Protein AF-A0A6A3AQ13-F1 (afdb_monomer)

Organism: Hibiscus syriacus (NCBI:txid106335)

Mean predicted aligned error: 16.21 Å

Structure (mmCIF, N/CA/C/O backbone):
data_AF-A0A6A3AQ13-F1
#
_entry.id   AF-A0A6A3AQ13-F1
#
loop_
_atom_site.group_PDB
_atom_site.id
_atom_site.type_symbol
_atom_site.label_atom_id
_atom_site.label_alt_id
_atom_site.label_comp_id
_atom_site.label_asym_id
_atom_site.label_entity_id
_atom_site.label_seq_id
_atom_site.pdbx_PDB_ins_code
_atom_site.Cartn_x
_atom_site.Cartn_y
_atom_site.Cartn_z
_atom_site.occupancy
_atom_site.B_iso_or_equiv
_atom_site.auth_seq_id
_atom_site.auth_comp_id
_atom_site.auth_asym_id
_atom_site.auth_atom_id
_atom_site.pdbx_PDB_model_num
ATOM 1 N N . MET A 1 1 ? -5.406 12.145 -62.026 1.00 30.00 1 MET A N 1
ATOM 2 C CA . MET A 1 1 ? -6.575 12.533 -62.836 1.00 30.00 1 MET A CA 1
ATOM 3 C C . MET A 1 1 ? -7.802 12.054 -62.086 1.00 30.00 1 MET A C 1
ATOM 5 O O . MET A 1 1 ? -7.863 10.865 -61.823 1.00 30.00 1 MET A O 1
ATOM 9 N N . ASP A 1 2 ? -8.764 12.836 -61.625 1.00 27.08 2 ASP A N 1
ATOM 10 C CA . ASP A 1 2 ? -8.988 14.277 -61.457 1.00 27.08 2 ASP A CA 1
ATOM 11 C C . ASP A 1 2 ? -10.105 14.348 -60.394 1.00 27.08 2 ASP A C 1
ATOM 13 O O . ASP A 1 2 ? -11.018 13.529 -60.409 1.00 27.08 2 ASP A O 1
ATOM 17 N N . ARG A 1 3 ? -9.916 15.057 -59.275 1.00 26.17 3 ARG A N 1
ATOM 18 C CA . ARG A 1 3 ? -10.436 16.413 -59.005 1.00 26.17 3 ARG A CA 1
ATOM 19 C C . ARG A 1 3 ? -11.901 16.629 -59.402 1.00 26.17 3 ARG A C 1
ATOM 21 O O . ARG A 1 3 ? -12.192 16.648 -60.589 1.00 26.17 3 ARG A O 1
ATOM 28 N N . HIS A 1 4 ? -12.737 16.937 -58.404 1.00 27.98 4 HIS A N 1
ATOM 29 C CA . HIS A 1 4 ? -13.562 18.159 -58.249 1.00 27.98 4 HIS A CA 1
ATOM 30 C C . HIS A 1 4 ? -14.214 18.103 -56.840 1.00 27.98 4 HIS A C 1
ATOM 32 O O . HIS A 1 4 ? -14.845 17.109 -56.506 1.00 27.98 4 HIS A O 1
ATOM 38 N N . SER A 1 5 ? -13.780 18.944 -55.883 1.00 28.17 5 SER A N 1
ATOM 39 C CA . SER A 1 5 ? -14.451 20.182 -55.400 1.00 28.17 5 SER A CA 1
ATOM 40 C C . SER A 1 5 ? -15.834 19.921 -54.778 1.00 28.17 5 SER A C 1
ATOM 42 O O . SER A 1 5 ? -16.703 19.409 -55.462 1.00 28.17 5 SER A O 1
ATOM 44 N N . GLY A 1 6 ? -16.168 20.257 -53.534 1.00 23.73 6 GLY A N 1
ATOM 45 C CA . GLY A 1 6 ? -15.599 21.186 -52.565 1.00 23.73 6 GLY A CA 1
ATOM 46 C C . GLY A 1 6 ? -16.767 21.964 -51.957 1.00 23.73 6 GLY A C 1
ATOM 47 O O . GLY A 1 6 ? -17.449 22.647 -52.701 1.00 23.73 6 GLY A O 1
ATOM 48 N N . THR A 1 7 ? -16.984 21.870 -50.645 1.00 25.34 7 THR A N 1
ATOM 49 C CA . THR A 1 7 ? -17.754 22.840 -49.842 1.00 25.34 7 THR A CA 1
ATOM 50 C C . THR A 1 7 ? -17.432 22.587 -48.376 1.00 25.34 7 THR A C 1
ATOM 52 O O . THR A 1 7 ? -17.738 21.521 -47.846 1.00 25.34 7 THR A O 1
ATOM 55 N N . GLY A 1 8 ? -16.774 23.558 -47.746 1.00 25.56 8 GLY A N 1
ATOM 56 C CA . GLY A 1 8 ? -16.626 23.613 -46.301 1.00 25.56 8 GLY A CA 1
ATOM 57 C C . GLY A 1 8 ? -17.918 24.101 -45.659 1.00 25.56 8 GLY A C 1
ATOM 58 O O . GLY A 1 8 ? -18.573 24.997 -46.188 1.00 25.56 8 GLY A O 1
ATOM 59 N N . VAL A 1 9 ? -18.246 23.529 -44.507 1.00 26.31 9 VAL A N 1
ATOM 60 C CA . VAL A 1 9 ? -19.170 24.119 -43.544 1.00 26.31 9 VAL A CA 1
ATOM 61 C C . VAL A 1 9 ? -18.558 23.881 -42.171 1.00 26.31 9 VAL A C 1
ATOM 63 O O . VAL A 1 9 ? -18.347 22.745 -41.754 1.00 26.31 9 VAL A O 1
ATOM 66 N N . ALA A 1 10 ? -18.185 24.979 -41.523 1.00 27.19 10 ALA A N 1
ATOM 67 C CA . ALA A 1 10 ? -17.832 25.011 -40.119 1.00 27.19 10 ALA A CA 1
ATOM 68 C C . ALA A 1 10 ? -19.114 24.788 -39.311 1.00 27.19 10 ALA A C 1
ATOM 70 O O . ALA A 1 10 ? -20.027 25.611 -39.372 1.00 27.19 10 ALA A O 1
ATOM 71 N N . GLU A 1 11 ? -19.192 23.689 -38.567 1.00 25.92 11 GLU A N 1
ATOM 72 C CA . GLU A 1 11 ? -20.247 23.497 -37.576 1.00 25.92 11 GLU A CA 1
ATOM 73 C C . GLU A 1 11 ? -19.749 24.002 -36.221 1.00 25.92 11 GLU A C 1
ATOM 75 O O . GLU A 1 11 ? -19.052 23.318 -35.472 1.00 25.92 11 GLU A O 1
ATOM 80 N N . ASN A 1 12 ? -20.106 25.257 -35.939 1.00 25.62 12 ASN A N 1
ATOM 81 C CA . ASN A 1 12 ? -20.214 25.783 -34.586 1.00 25.62 12 ASN A CA 1
ATOM 82 C C . ASN A 1 12 ? -21.233 24.926 -33.825 1.00 25.62 12 ASN A C 1
ATOM 84 O O . ASN A 1 12 ? -22.429 25.019 -34.099 1.00 25.62 12 ASN A O 1
ATOM 88 N N . PHE A 1 13 ? -20.783 24.122 -32.861 1.00 25.84 13 PHE A N 1
ATOM 89 C CA . PHE A 1 13 ? -21.693 23.523 -31.889 1.00 25.84 13 PHE A CA 1
ATOM 90 C C . PHE A 1 13 ? -21.935 24.504 -30.743 1.00 25.84 13 PHE A C 1
ATOM 92 O O . PHE A 1 13 ? -21.138 24.668 -29.822 1.00 25.84 13 PHE A O 1
ATOM 99 N N . ASP A 1 14 ? -23.066 25.179 -30.901 1.00 25.22 14 ASP A N 1
ATOM 100 C CA . ASP A 1 14 ? -23.764 26.049 -29.973 1.00 25.22 14 ASP A CA 1
ATOM 101 C C . ASP A 1 14 ? -24.091 25.296 -28.670 1.00 25.22 14 ASP A C 1
ATOM 103 O O . ASP A 1 14 ? -24.806 24.290 -28.660 1.00 25.22 14 ASP A O 1
ATOM 107 N N . SER A 1 15 ? -23.548 25.761 -27.544 1.00 27.47 15 SER A N 1
ATOM 108 C CA . SER A 1 15 ? -23.833 25.240 -26.204 1.00 27.47 15 SER A CA 1
ATOM 109 C C . SER A 1 15 ? -25.149 25.821 -25.676 1.00 27.47 15 SER A C 1
ATOM 111 O O . SER A 1 15 ? -25.173 26.548 -24.681 1.00 27.47 15 SER A O 1
ATOM 113 N N . GLY A 1 16 ? -26.243 25.515 -26.372 1.00 30.62 16 GLY A N 1
ATOM 114 C CA . GLY A 1 16 ? -27.578 26.040 -26.108 1.00 30.62 16 GLY A CA 1
ATOM 115 C C . GLY A 1 16 ? -28.644 24.952 -26.113 1.00 30.62 16 GLY A C 1
ATOM 116 O O . GLY A 1 16 ? -29.544 24.995 -26.938 1.00 30.62 16 GLY A O 1
ATOM 117 N N . LEU A 1 17 ? -28.566 23.969 -25.208 1.00 29.05 17 LEU A N 1
ATOM 118 C CA . LEU A 1 17 ? -29.693 23.070 -24.916 1.00 29.05 17 LEU A CA 1
ATOM 119 C C . LEU A 1 17 ? -29.486 22.321 -23.590 1.00 29.05 17 LEU A C 1
ATOM 121 O O . LEU A 1 17 ? -28.979 21.205 -23.547 1.00 29.05 17 LEU A O 1
ATOM 125 N N . MET A 1 18 ? -29.942 22.914 -22.487 1.00 28.55 18 MET A N 1
ATOM 126 C CA . MET A 1 18 ? -30.449 22.116 -21.371 1.00 28.55 18 MET A CA 1
ATOM 127 C C . MET A 1 18 ? -31.730 22.765 -20.863 1.00 28.55 18 MET A C 1
ATOM 129 O O . MET A 1 18 ? -31.727 23.768 -20.151 1.00 28.55 18 MET A O 1
ATOM 133 N N . GLY A 1 19 ? -32.835 22.212 -21.359 1.00 26.53 19 GLY A N 1
ATOM 134 C CA . GLY A 1 19 ? -34.181 22.587 -20.991 1.00 26.53 19 GLY A CA 1
ATOM 135 C C . GLY A 1 19 ? -34.433 22.339 -19.511 1.00 26.53 19 GLY A C 1
ATOM 136 O O . GLY A 1 19 ? -34.034 21.331 -18.933 1.00 26.53 19 GLY A O 1
ATOM 137 N N . THR A 1 20 ? -35.145 23.291 -18.931 1.00 34.00 20 THR A N 1
ATOM 138 C CA . THR A 1 20 ? -35.946 23.154 -17.723 1.00 34.00 20 THR A CA 1
ATOM 139 C C . THR A 1 20 ? -36.750 21.856 -17.751 1.00 34.00 20 THR A C 1
ATOM 141 O O . THR A 1 20 ? -37.695 21.735 -18.532 1.00 34.00 20 THR A O 1
ATOM 144 N N . MET A 1 21 ? -36.422 20.915 -16.867 1.00 27.25 21 MET A N 1
ATOM 145 C CA . MET A 1 21 ? -37.370 19.903 -16.416 1.00 27.25 21 MET A CA 1
ATOM 146 C C . MET A 1 21 ? -37.396 19.862 -14.892 1.00 27.25 21 MET A C 1
ATOM 148 O O . MET A 1 21 ? -36.408 19.596 -14.211 1.00 27.25 21 MET A O 1
ATOM 152 N N . ASN A 1 22 ? -38.582 20.242 -14.434 1.00 28.97 22 ASN A N 1
ATOM 153 C CA . ASN A 1 22 ? -39.140 20.237 -13.101 1.00 28.97 22 ASN A CA 1
ATOM 154 C C . ASN A 1 22 ? -38.811 18.985 -12.288 1.00 28.97 22 ASN A C 1
ATOM 156 O O . ASN A 1 22 ? -38.701 17.879 -12.810 1.00 28.97 22 ASN A O 1
ATOM 160 N N . GLY A 1 23 ? -38.714 19.207 -10.979 1.00 31.89 23 GLY A N 1
ATOM 161 C CA . GLY A 1 23 ? -38.707 18.150 -9.991 1.00 31.89 23 GLY A CA 1
ATOM 162 C C . GLY A 1 23 ? -40.104 17.580 -9.772 1.00 31.89 23 GLY A C 1
ATOM 163 O O . GLY A 1 23 ? -41.045 18.325 -9.516 1.00 31.89 23 GLY A O 1
ATOM 164 N N . ASP A 1 24 ? -40.164 16.257 -9.779 1.00 28.19 24 ASP A N 1
ATOM 165 C CA . ASP A 1 24 ? -41.171 15.440 -9.112 1.00 28.19 24 ASP A CA 1
ATOM 166 C C . ASP A 1 24 ? -40.406 14.683 -8.005 1.00 28.19 24 ASP A C 1
ATOM 168 O O . ASP A 1 24 ? -39.267 14.266 -8.204 1.00 28.19 24 ASP A O 1
ATOM 172 N N . GLY A 1 25 ? -40.864 14.530 -6.768 1.00 26.72 25 GLY A N 1
ATOM 173 C CA . GLY A 1 25 ? -42.233 14.399 -6.299 1.00 26.72 25 GLY A CA 1
ATOM 174 C C . GLY A 1 25 ? -42.264 13.115 -5.470 1.00 26.72 25 GLY A C 1
ATOM 175 O O . GLY A 1 25 ? -42.336 12.027 -6.026 1.00 26.72 25 GLY A O 1
ATOM 176 N N . TYR A 1 26 ? -42.141 13.227 -4.143 1.00 29.31 26 TYR A N 1
ATOM 177 C CA . TYR A 1 26 ? -42.461 12.127 -3.229 1.00 29.31 26 TYR A CA 1
ATOM 178 C C . TYR A 1 26 ? -43.826 12.431 -2.628 1.00 29.31 26 TYR A C 1
ATOM 180 O O . TYR A 1 26 ? -44.006 13.433 -1.931 1.00 29.31 26 TYR A O 1
ATOM 188 N N . GLU A 1 27 ? -44.776 11.574 -2.969 1.00 28.98 27 GLU A N 1
ATOM 189 C CA . GLU A 1 27 ? -46.167 11.601 -2.556 1.00 28.98 27 GLU A CA 1
ATOM 190 C C . GLU A 1 27 ? -46.323 11.482 -1.033 1.00 28.98 27 GLU A C 1
ATOM 192 O O . GLU A 1 27 ? -45.689 10.663 -0.369 1.00 28.98 27 GLU A O 1
ATOM 197 N N . SER A 1 28 ? -47.249 12.268 -0.492 1.00 27.91 28 SER A N 1
ATOM 198 C CA . SER A 1 28 ? -48.052 11.880 0.665 1.00 27.91 28 SER A CA 1
ATOM 199 C C . SER A 1 28 ? -49.469 12.348 0.363 1.00 27.91 28 SER A C 1
ATOM 201 O O . SER A 1 28 ? -49.840 13.480 0.668 1.00 27.91 28 SER A O 1
ATOM 203 N N . SER A 1 29 ? -50.230 11.496 -0.317 1.00 29.77 29 SER A N 1
ATOM 204 C CA . SER A 1 29 ? -51.667 11.645 -0.488 1.00 29.77 29 SER A CA 1
ATOM 205 C C . SER A 1 29 ? -52.367 11.188 0.791 1.00 29.77 29 SER A C 1
ATOM 207 O O . SER A 1 29 ? -52.300 10.026 1.172 1.00 29.77 29 SER A O 1
ATOM 209 N N . ASP A 1 30 ? -53.046 12.122 1.448 1.00 29.12 30 ASP A N 1
ATOM 210 C CA . ASP A 1 30 ? -54.276 11.818 2.171 1.00 29.12 30 ASP A CA 1
ATOM 211 C C . ASP A 1 30 ? -55.293 12.882 1.751 1.00 29.12 30 ASP A C 1
ATOM 213 O O . ASP A 1 30 ? -55.088 14.089 1.916 1.00 29.12 30 ASP A O 1
ATOM 217 N N . SER A 1 31 ? -56.322 12.406 1.064 1.00 33.59 31 SER A N 1
ATOM 218 C CA . SER A 1 31 ? -57.310 13.168 0.309 1.00 33.59 31 SER A CA 1
ATOM 219 C C . SER A 1 31 ? -58.301 13.888 1.217 1.00 33.59 31 SER A C 1
ATOM 221 O O . SER A 1 31 ? -58.843 13.270 2.125 1.00 33.59 31 SER A O 1
ATOM 223 N N . PHE A 1 32 ? -58.657 15.133 0.889 1.00 31.39 32 PHE A N 1
ATOM 224 C CA . PHE A 1 32 ? -59.974 15.676 1.231 1.00 31.39 32 PHE A CA 1
ATOM 225 C C . PHE A 1 32 ? -60.510 16.540 0.085 1.00 31.39 32 PHE A C 1
ATOM 227 O O . PHE A 1 32 ? -59.921 17.555 -0.285 1.00 31.39 32 PHE A O 1
ATOM 234 N N . GLU A 1 33 ? -61.631 16.087 -0.477 1.00 30.81 33 GLU A N 1
ATOM 235 C CA . GLU A 1 33 ? -62.480 16.810 -1.424 1.00 30.81 33 GLU A CA 1
ATOM 236 C C . GLU A 1 33 ? -63.084 18.070 -0.782 1.00 30.81 33 GLU A C 1
ATOM 238 O O . GLU A 1 33 ? -63.400 18.099 0.409 1.00 30.81 33 GLU A O 1
ATOM 243 N N . VAL A 1 34 ? -63.282 19.110 -1.594 1.00 31.69 34 VAL A N 1
ATOM 244 C CA . VAL A 1 34 ? -63.962 20.357 -1.216 1.00 31.69 34 VAL A CA 1
ATOM 245 C C . VAL A 1 34 ? -65.391 20.330 -1.777 1.00 31.69 34 VAL A C 1
ATOM 247 O O . VAL A 1 34 ? -65.532 20.164 -2.990 1.00 31.69 34 VAL A O 1
ATOM 250 N N . PRO A 1 35 ? -66.452 20.534 -0.970 1.00 38.91 35 PRO A N 1
ATOM 251 C CA . PRO A 1 35 ? -67.797 20.765 -1.492 1.00 38.91 35 PRO A CA 1
ATOM 252 C C . PRO A 1 35 ? -68.032 22.262 -1.810 1.00 38.91 35 PRO A C 1
ATOM 254 O O . PRO A 1 35 ? -67.343 23.124 -1.254 1.00 38.91 35 PRO A O 1
ATOM 257 N N . PRO A 1 36 ? -68.983 22.597 -2.707 1.00 38.00 36 PRO A N 1
ATOM 258 C CA . PRO A 1 36 ? -69.192 23.958 -3.201 1.00 38.00 36 PRO A CA 1
ATOM 259 C C . PRO A 1 36 ? -70.027 24.816 -2.223 1.00 38.00 36 PRO A C 1
ATOM 261 O O . PRO A 1 36 ? -70.573 24.290 -1.251 1.00 38.00 36 PRO A O 1
ATOM 264 N N . PRO A 1 37 ? -70.092 26.145 -2.437 1.00 42.19 37 PRO A N 1
ATOM 265 C CA . PRO A 1 37 ? -70.432 27.102 -1.393 1.00 42.19 37 PRO A CA 1
ATOM 266 C C . PRO A 1 37 ? -71.942 27.331 -1.289 1.00 42.19 37 PRO A C 1
ATOM 268 O O . PRO A 1 37 ? -72.634 27.334 -2.306 1.00 42.19 37 PRO A O 1
ATOM 271 N N . ASP A 1 38 ? -72.429 27.622 -0.079 1.00 33.25 38 ASP A N 1
ATOM 272 C CA . ASP A 1 38 ? -73.757 28.207 0.105 1.00 33.25 38 ASP A CA 1
ATOM 273 C C . ASP A 1 38 ? -73.748 29.383 1.099 1.00 33.25 38 ASP A C 1
ATOM 275 O O . ASP A 1 38 ? -72.931 29.467 2.020 1.00 33.25 38 ASP A O 1
ATOM 279 N N . ASN A 1 39 ? -74.631 30.330 0.802 1.00 37.41 39 ASN A N 1
ATOM 280 C CA . ASN A 1 39 ? -74.720 31.712 1.253 1.00 37.41 39 ASN A CA 1
ATOM 281 C C . ASN A 1 39 ? -75.270 31.894 2.681 1.00 37.41 39 ASN A C 1
ATOM 283 O O . ASN A 1 39 ? -76.265 31.289 3.057 1.00 37.41 39 ASN A O 1
ATOM 287 N N . GLY A 1 40 ? -74.748 32.922 3.366 1.00 32.59 40 GLY A N 1
ATOM 288 C CA . GLY A 1 40 ? -75.557 33.865 4.156 1.00 32.59 40 GLY A CA 1
ATOM 289 C C . GLY A 1 40 ? -75.801 33.574 5.648 1.00 32.59 40 GLY A C 1
ATOM 290 O O . GLY A 1 40 ? -76.510 32.645 6.009 1.00 32.59 40 GLY A O 1
ATOM 291 N N . GLY A 1 41 ? -75.346 34.496 6.511 1.00 29.30 41 GLY A N 1
ATOM 292 C CA . GLY A 1 41 ? -75.901 34.715 7.861 1.00 29.30 41 GLY A CA 1
ATOM 293 C C . GLY A 1 41 ? -74.872 34.702 9.007 1.00 29.30 41 GLY A C 1
ATOM 294 O O . GLY A 1 41 ? -73.995 33.845 9.008 1.00 29.30 41 GLY A O 1
ATOM 295 N N . PRO A 1 42 ? -74.921 35.643 9.977 1.00 47.72 42 PRO A N 1
ATOM 296 C CA . PRO A 1 42 ? -73.764 36.003 10.791 1.00 47.72 42 PRO A CA 1
ATOM 297 C C . PRO A 1 42 ? -73.704 35.240 12.121 1.00 47.72 42 PRO A C 1
ATOM 299 O O . PRO A 1 42 ? -74.647 35.266 12.908 1.00 47.72 42 PRO A O 1
ATOM 302 N N . SER A 1 43 ? -72.547 34.661 12.444 1.00 33.16 43 SER A N 1
ATOM 303 C CA . SER A 1 43 ? -72.200 34.360 13.835 1.00 33.16 43 SER A CA 1
ATOM 304 C C . SER A 1 43 ? -70.699 34.492 14.058 1.00 33.16 43 SER A C 1
ATOM 306 O O . SER A 1 43 ? -69.890 33.798 13.444 1.00 33.16 43 SER A O 1
ATOM 308 N N . GLU A 1 44 ? -70.344 35.404 14.953 1.00 48.19 44 GLU A N 1
ATOM 309 C CA . GLU A 1 44 ? -69.019 35.581 15.527 1.00 48.19 44 GLU A CA 1
ATOM 310 C C . GLU A 1 44 ? -68.413 34.238 15.968 1.00 48.19 44 GLU A C 1
ATOM 312 O O . GLU A 1 44 ? -68.997 33.561 16.815 1.00 48.19 44 GLU A O 1
ATOM 317 N N . LYS A 1 45 ? -67.226 33.879 15.446 1.00 41.81 45 LYS A N 1
ATOM 318 C CA . LYS A 1 45 ? -66.070 33.351 16.209 1.00 41.81 45 LYS A CA 1
ATOM 319 C C . LYS A 1 45 ? -64.927 32.850 15.311 1.00 41.81 45 LYS A C 1
ATOM 321 O O . LYS A 1 45 ? -65.130 32.260 14.262 1.00 41.81 45 LYS A O 1
ATOM 326 N N . MET A 1 46 ? -63.716 33.028 15.850 1.00 34.97 46 MET A N 1
ATOM 327 C CA . MET A 1 46 ? -62.414 32.447 15.472 1.00 34.97 46 MET A CA 1
ATOM 328 C C . MET A 1 46 ? -61.590 33.130 14.375 1.00 34.97 46 MET A C 1
ATOM 330 O O . MET A 1 46 ? -61.165 32.537 13.389 1.00 34.97 46 MET A O 1
ATOM 334 N N . ASN A 1 47 ? -61.161 34.352 14.679 1.00 39.84 47 ASN A N 1
ATOM 335 C CA . ASN A 1 47 ? -59.954 34.932 14.099 1.00 39.84 47 ASN A CA 1
ATOM 336 C C . ASN A 1 47 ? -58.702 34.397 14.840 1.00 39.84 47 ASN A C 1
ATOM 338 O O . ASN A 1 47 ? -58.094 35.111 15.632 1.00 39.84 47 ASN A O 1
ATOM 342 N N . ASN A 1 48 ? -58.327 33.124 14.636 1.00 41.56 48 ASN A N 1
ATOM 343 C CA . ASN A 1 48 ? -57.066 32.560 15.158 1.00 41.56 48 ASN A CA 1
ATOM 344 C C . ASN A 1 48 ? -56.043 32.363 14.025 1.00 41.56 48 ASN A C 1
ATOM 346 O O . ASN A 1 48 ? -55.476 31.290 13.824 1.00 41.56 48 ASN A O 1
ATOM 350 N N . LYS A 1 49 ? -55.826 33.433 13.251 1.00 47.75 49 LYS A N 1
ATOM 351 C CA . LYS A 1 49 ? -54.703 33.551 12.314 1.00 47.75 49 LYS A CA 1
ATOM 352 C C . LYS A 1 49 ? -53.398 33.511 13.112 1.00 47.75 49 LYS A C 1
ATOM 354 O O . LYS A 1 49 ? -53.251 34.248 14.084 1.00 47.75 49 LYS A O 1
ATOM 359 N N . PHE A 1 50 ? -52.464 32.654 12.695 1.00 53.06 50 PHE A N 1
ATOM 360 C CA . PHE A 1 50 ? -51.103 32.502 13.223 1.00 53.06 50 PHE A CA 1
ATOM 361 C C . PHE A 1 50 ? -50.514 33.813 13.782 1.00 53.06 50 PHE A C 1
ATOM 363 O O . PHE A 1 50 ? -49.988 34.640 13.036 1.00 53.06 50 PHE A O 1
ATOM 370 N N . ARG A 1 51 ? -50.574 34.007 15.108 1.00 65.06 51 ARG A N 1
ATOM 371 C CA . ARG A 1 51 ? -49.867 35.114 15.770 1.00 65.06 51 ARG A CA 1
ATOM 372 C C . ARG A 1 51 ? -48.362 34.931 15.565 1.00 65.06 51 ARG A C 1
ATOM 374 O O . ARG A 1 51 ? -47.809 33.913 15.987 1.00 65.06 51 ARG A O 1
ATOM 381 N N . ARG A 1 52 ? -47.723 35.909 14.914 1.00 72.56 52 ARG A N 1
ATOM 382 C CA . ARG A 1 52 ? -46.260 36.001 14.792 1.00 72.56 52 ARG A CA 1
ATOM 383 C C . ARG A 1 52 ? -45.632 36.144 16.182 1.00 72.56 52 ARG A C 1
ATOM 385 O O . ARG A 1 52 ? -46.239 36.732 17.075 1.00 72.56 52 ARG A O 1
ATOM 392 N N . HIS A 1 53 ? -44.428 35.602 16.350 1.00 87.75 53 HIS A N 1
ATOM 393 C CA . HIS A 1 53 ? -43.654 35.776 17.578 1.00 87.75 53 HIS A CA 1
ATOM 394 C C . HIS A 1 53 ? -43.333 37.256 17.807 1.00 87.75 53 HIS A C 1
ATOM 396 O O . HIS A 1 53 ? -43.053 37.982 16.852 1.00 87.75 53 HIS A O 1
ATOM 402 N N . SER A 1 54 ? -43.380 37.703 19.063 1.00 87.00 54 SER A N 1
ATOM 403 C CA . SER A 1 54 ? -42.963 39.062 19.414 1.00 87.00 54 SER A CA 1
ATOM 404 C C . SER A 1 54 ? -41.442 39.226 19.253 1.00 87.00 54 SER A C 1
ATOM 406 O O . SER A 1 54 ? -40.713 38.233 19.323 1.00 87.00 54 SER A O 1
ATOM 408 N N . PRO A 1 55 ? -40.923 40.457 19.090 1.00 87.25 55 PRO A N 1
ATOM 409 C CA . PRO A 1 55 ? -39.479 40.695 19.019 1.00 87.25 55 PRO A CA 1
ATOM 410 C C . PRO A 1 55 ? -38.716 40.131 20.226 1.00 87.25 55 PRO A C 1
ATOM 412 O O . PRO A 1 55 ? -37.673 39.511 20.055 1.00 87.25 55 PRO A O 1
ATOM 415 N N . HIS A 1 56 ? -39.283 40.249 21.432 1.00 88.50 56 HIS A N 1
ATOM 416 C CA . HIS A 1 56 ? -38.711 39.660 22.646 1.00 88.50 56 HIS A CA 1
ATOM 417 C C . HIS A 1 56 ? -38.656 38.125 22.578 1.00 88.50 56 HIS A C 1
ATOM 419 O O . HIS A 1 56 ? -37.643 37.519 22.919 1.00 88.50 56 HIS A O 1
ATOM 425 N N . GLN A 1 57 ? -39.722 37.487 22.082 1.00 89.06 57 GLN A N 1
ATOM 426 C CA . GLN A 1 57 ? -39.754 36.037 21.885 1.00 89.06 57 GLN A CA 1
ATOM 427 C C . GLN A 1 57 ? -38.703 35.579 20.868 1.00 89.06 57 GLN A C 1
ATOM 429 O O . GLN A 1 57 ? -38.017 34.592 21.115 1.00 89.06 57 GLN A O 1
ATOM 434 N N . ILE A 1 58 ? -38.548 36.300 19.753 1.00 89.81 58 ILE A N 1
ATOM 435 C CA . ILE A 1 58 ? -37.525 36.006 18.741 1.00 89.81 58 ILE A CA 1
ATOM 436 C C . ILE A 1 58 ? -36.127 36.170 19.340 1.00 89.81 58 ILE A C 1
ATOM 438 O O . ILE A 1 58 ? -35.320 35.265 19.195 1.00 89.81 58 ILE A O 1
ATOM 442 N N . GLN A 1 59 ? -35.860 37.252 20.075 1.00 91.19 59 GLN A N 1
ATOM 443 C CA . GLN A 1 59 ? -34.550 37.506 20.679 1.00 91.19 59 GLN A CA 1
ATOM 444 C C . GLN A 1 59 ? -34.125 36.393 21.646 1.00 91.19 59 GLN A C 1
ATOM 446 O O . GLN A 1 59 ? -32.983 35.941 21.602 1.00 91.19 59 GLN A O 1
ATOM 451 N N . VAL A 1 60 ? -35.038 35.914 22.499 1.00 89.38 60 VAL A N 1
ATOM 452 C CA . VAL A 1 60 ? -34.739 34.809 23.425 1.00 89.38 60 VAL A CA 1
ATOM 453 C C . VAL A 1 60 ? -34.517 33.500 22.666 1.00 89.38 60 VAL A C 1
ATOM 455 O O . VAL A 1 60 ? -33.592 32.762 22.995 1.00 89.38 60 VAL A O 1
ATOM 458 N N . LEU A 1 61 ? -35.322 33.220 21.636 1.00 92.75 61 LEU A N 1
ATOM 459 C CA . LEU A 1 61 ? -35.150 32.036 20.792 1.00 92.75 61 LEU A CA 1
ATOM 460 C C . LEU A 1 61 ? -33.832 32.082 19.999 1.00 92.75 61 LEU A C 1
ATOM 462 O O . LEU A 1 61 ? -33.143 31.071 19.918 1.00 92.75 61 LEU A O 1
ATOM 466 N N . GLU A 1 62 ? -33.444 33.240 19.461 1.00 91.81 62 GLU A N 1
ATOM 467 C CA . GLU A 1 62 ? -32.176 33.445 18.751 1.00 91.81 62 GLU A CA 1
ATOM 468 C C . GLU A 1 62 ? -30.968 33.360 19.679 1.00 91.81 62 GLU A C 1
ATOM 470 O O . GLU A 1 62 ? -29.975 32.740 19.309 1.00 91.81 62 GLU A O 1
ATOM 475 N N . SER A 1 63 ? -31.053 33.934 20.883 1.00 90.56 63 SER A N 1
ATOM 476 C CA . SER A 1 63 ? -30.009 33.798 21.901 1.00 90.56 63 SER A CA 1
ATOM 477 C C . SER A 1 63 ? -29.826 32.335 22.290 1.00 90.56 63 SER A C 1
ATOM 479 O O . SER A 1 63 ? -28.711 31.838 22.254 1.00 90.56 63 SER A O 1
ATOM 481 N N . PHE A 1 64 ? -30.920 31.622 22.571 1.00 91.69 64 PHE A N 1
ATOM 482 C CA . PHE A 1 64 ? -30.861 30.201 22.908 1.00 91.69 64 PHE A CA 1
ATOM 483 C C . PHE A 1 64 ? -30.338 29.352 21.742 1.00 91.69 64 PHE A C 1
ATOM 485 O O . PHE A 1 64 ? -29.612 28.389 21.954 1.00 91.69 64 PHE A O 1
ATOM 492 N N . PHE A 1 65 ? -30.684 29.701 20.501 1.00 91.75 65 PHE A N 1
ATOM 493 C CA . PHE A 1 65 ? -30.215 28.991 19.312 1.00 91.75 65 PHE A CA 1
ATOM 494 C C . PHE A 1 65 ? -28.696 29.056 19.137 1.00 91.75 65 PHE A C 1
ATOM 496 O O . PHE A 1 65 ? -28.121 28.088 18.648 1.00 91.75 65 PHE A O 1
ATOM 503 N N . LYS A 1 66 ? -28.051 30.165 19.531 1.00 87.44 66 LYS A N 1
ATOM 504 C CA . LYS A 1 66 ? -26.584 30.291 19.481 1.00 87.44 66 LYS A CA 1
ATOM 505 C C . LYS A 1 66 ? -25.896 29.269 20.385 1.00 87.44 66 LYS A C 1
ATOM 507 O O . LYS A 1 66 ? -24.883 28.711 19.984 1.00 87.44 66 LYS A O 1
ATOM 512 N N . ASP A 1 67 ? -26.486 28.995 21.544 1.00 86.06 67 ASP A N 1
ATOM 513 C CA . ASP A 1 67 ? -25.916 28.085 22.540 1.00 86.06 67 ASP A CA 1
ATOM 514 C C . ASP A 1 67 ? -26.356 26.629 22.306 1.00 86.06 67 ASP A C 1
ATOM 516 O O . ASP A 1 67 ? -25.599 25.688 22.536 1.00 86.06 67 ASP A O 1
ATOM 520 N N . CYS A 1 68 ? -27.590 26.418 21.837 1.00 87.88 68 CYS A N 1
ATOM 521 C CA . CYS A 1 68 ? -28.165 25.094 21.614 1.00 87.88 68 CYS A CA 1
ATOM 522 C C . CYS A 1 68 ? -29.126 25.072 20.401 1.00 87.88 68 CYS A C 1
ATOM 524 O O . CYS A 1 68 ? -30.337 25.279 20.540 1.00 87.88 68 CYS A O 1
ATOM 526 N N . PRO A 1 69 ? -28.627 24.750 19.189 1.00 86.88 69 PRO A N 1
ATOM 527 C CA . PRO A 1 69 ? -29.442 24.674 17.966 1.00 86.88 69 PRO A CA 1
ATOM 528 C C . PRO A 1 69 ? -30.450 23.505 17.926 1.00 86.88 69 PRO A C 1
ATOM 530 O O . PRO A 1 69 ? -31.377 23.490 17.101 1.00 86.88 69 PRO A O 1
ATOM 533 N N . HIS A 1 70 ? -30.268 22.505 18.796 1.00 90.56 70 HIS A N 1
ATOM 534 C CA . HIS A 1 70 ? -31.073 21.282 18.882 1.00 90.56 70 HIS A CA 1
ATOM 535 C C . HIS A 1 70 ? -31.602 21.065 20.309 1.00 90.56 70 HIS A C 1
ATOM 537 O O . HIS A 1 70 ? -31.161 20.138 20.985 1.00 90.56 70 HIS A O 1
ATOM 543 N N . PRO A 1 71 ? -32.560 21.889 20.771 1.00 88.75 71 PRO A N 1
ATOM 544 C CA . PRO A 1 71 ? -33.098 21.758 22.119 1.00 88.75 71 PRO A CA 1
ATOM 545 C C . PRO A 1 71 ? -33.800 20.410 22.323 1.00 88.75 71 PRO A C 1
ATOM 547 O O . PRO A 1 71 ? -34.548 19.950 21.448 1.00 88.75 71 PRO A O 1
ATOM 550 N N . ASP A 1 72 ? -33.617 19.811 23.497 1.00 86.44 72 ASP A N 1
ATOM 551 C CA . ASP A 1 72 ? -34.317 18.607 23.943 1.00 86.44 72 ASP A CA 1
ATOM 552 C C . ASP A 1 72 ? -35.760 18.911 24.423 1.00 86.44 72 ASP A C 1
ATOM 554 O O . ASP A 1 72 ? -36.238 20.051 24.405 1.00 86.44 72 ASP A O 1
ATOM 558 N N . GLU A 1 73 ? -36.517 17.887 24.830 1.00 87.88 73 GLU A N 1
ATOM 559 C CA . GLU A 1 73 ? -37.909 18.067 25.277 1.00 87.88 73 GLU A CA 1
ATOM 560 C C . GLU A 1 73 ? -38.055 18.824 26.608 1.00 87.88 73 GLU A C 1
ATOM 562 O O . GLU A 1 73 ? -39.111 19.417 26.876 1.00 87.88 73 GLU A O 1
ATOM 567 N N . ARG A 1 74 ? -37.016 18.831 27.450 1.00 89.44 74 ARG A N 1
ATOM 568 C CA . ARG A 1 74 ? -36.998 19.577 28.712 1.00 89.44 74 ARG A CA 1
ATOM 569 C C . ARG A 1 74 ? -36.770 21.060 28.430 1.00 89.44 74 ARG A C 1
ATOM 571 O O . ARG A 1 74 ? -37.552 21.887 28.894 1.00 89.44 74 ARG A O 1
ATOM 578 N N . GLN A 1 75 ? -35.801 21.380 27.584 1.00 88.00 75 GLN A N 1
ATOM 579 C CA . GLN A 1 75 ? -35.463 22.732 27.148 1.00 88.00 75 GLN A CA 1
ATOM 580 C C . GLN A 1 75 ? -36.607 23.373 26.351 1.00 88.00 75 GLN A C 1
ATOM 582 O O . GLN A 1 75 ? -36.983 24.515 26.609 1.00 88.00 75 GLN A O 1
ATOM 587 N N . LYS A 1 76 ? -37.272 22.627 25.453 1.00 90.75 76 LYS A N 1
ATOM 588 C CA . LYS A 1 76 ? -38.491 23.113 24.769 1.00 90.75 76 LYS A CA 1
ATOM 589 C C . LYS A 1 76 ? -39.621 23.429 25.745 1.00 90.75 76 LYS A C 1
ATOM 591 O O . LYS A 1 76 ? -40.394 24.355 25.506 1.00 90.75 76 LYS A O 1
ATOM 596 N N . ARG A 1 77 ? -39.756 22.653 26.828 1.00 88.44 77 ARG A N 1
ATOM 597 C CA . ARG A 1 77 ? -40.765 22.886 27.874 1.00 88.44 77 ARG A CA 1
ATOM 598 C C . ARG A 1 77 ? -40.448 24.134 28.683 1.00 88.44 77 ARG A C 1
ATOM 600 O O . ARG A 1 77 ? -41.355 24.919 28.929 1.00 88.44 77 ARG A O 1
ATOM 607 N N . GLU A 1 78 ? -39.190 24.333 29.041 1.00 88.94 78 GLU A N 1
ATOM 608 C CA . GLU A 1 78 ? -38.733 25.532 29.738 1.00 88.94 78 GLU A CA 1
ATOM 609 C C . GLU A 1 78 ? -38.936 26.792 28.890 1.00 88.94 78 GLU A C 1
ATOM 611 O O . GLU A 1 78 ? -39.564 27.744 29.349 1.00 88.94 78 GLU A O 1
ATOM 616 N N . LEU A 1 79 ? -38.526 26.764 27.618 1.00 89.75 79 LEU A N 1
ATOM 617 C CA . LEU A 1 79 ? -38.760 27.858 26.670 1.00 89.75 79 LEU A CA 1
ATOM 618 C C . LEU A 1 79 ? -40.256 28.132 26.467 1.00 89.75 79 LEU A C 1
ATOM 620 O O . LEU A 1 79 ? -40.667 29.284 26.359 1.00 89.75 79 LEU A O 1
ATOM 624 N N . SER A 1 80 ? -41.081 27.082 26.454 1.00 92.25 80 SER A N 1
ATOM 625 C CA . SER A 1 80 ? -42.538 27.195 26.343 1.00 92.25 80 SER A CA 1
ATOM 626 C C . SER A 1 80 ? -43.149 27.930 27.535 1.00 92.25 80 SER A C 1
ATOM 628 O O . SER A 1 80 ? -43.933 28.857 27.333 1.00 92.25 80 SER A O 1
ATOM 630 N N . MET A 1 81 ? -42.738 27.571 28.757 1.00 89.25 81 MET A N 1
ATOM 631 C CA . MET A 1 81 ? -43.184 28.232 29.988 1.00 89.25 81 MET A CA 1
ATOM 632 C C . MET A 1 81 ? -42.674 29.673 30.070 1.00 89.25 81 MET A C 1
ATOM 634 O O . MET A 1 81 ? -43.443 30.579 30.372 1.00 89.25 81 MET A O 1
ATOM 638 N N . ARG A 1 82 ? -41.398 29.897 29.741 1.00 90.31 82 ARG A N 1
ATOM 639 C CA . ARG A 1 82 ? -40.745 31.209 29.832 1.00 90.31 82 ARG A CA 1
ATOM 640 C C . ARG A 1 82 ? -41.294 32.226 28.832 1.00 90.31 82 ARG A C 1
ATOM 642 O O . ARG A 1 82 ? -41.357 33.409 29.144 1.00 90.31 82 ARG A O 1
ATOM 649 N N . LEU A 1 83 ? -41.666 31.783 27.631 1.00 88.94 83 LEU A N 1
ATOM 650 C CA . LEU A 1 83 ? -42.085 32.669 26.538 1.00 88.94 83 LEU A CA 1
ATOM 651 C C . LEU A 1 83 ? -43.601 32.709 26.316 1.00 88.94 83 LEU A C 1
ATOM 653 O O . LEU A 1 83 ? -44.068 33.490 25.481 1.00 88.94 83 LEU A O 1
ATOM 657 N N . GLY A 1 84 ? -44.362 31.857 27.011 1.00 87.69 84 GLY A N 1
ATOM 658 C CA . GLY A 1 84 ? -45.797 31.684 26.776 1.00 87.69 84 GLY A CA 1
ATOM 659 C C . GLY A 1 84 ? -46.109 31.176 25.362 1.00 87.69 84 GLY A C 1
ATOM 660 O O . GLY A 1 84 ? -47.130 31.538 24.781 1.00 87.69 84 GLY A O 1
ATOM 661 N N . ILE A 1 85 ? -45.204 30.387 24.769 1.00 90.50 85 ILE A N 1
ATOM 662 C CA . ILE A 1 85 ? -45.323 29.854 23.404 1.00 90.50 85 ILE A CA 1
ATOM 663 C C . ILE A 1 85 ? -45.577 28.352 23.479 1.00 90.50 85 ILE A C 1
ATOM 665 O O . ILE A 1 85 ? -44.899 27.638 24.210 1.00 90.50 85 ILE A O 1
ATOM 669 N N . GLU A 1 86 ? -46.494 27.830 22.669 1.00 88.69 86 GLU A N 1
ATOM 670 C CA . GLU A 1 86 ? -46.684 26.384 22.525 1.00 88.69 86 GLU A CA 1
ATOM 671 C C . GLU A 1 86 ? -45.400 25.672 22.065 1.00 88.69 86 GLU A C 1
ATOM 673 O O . GLU A 1 86 ? -44.764 26.068 21.083 1.00 88.69 86 GLU A O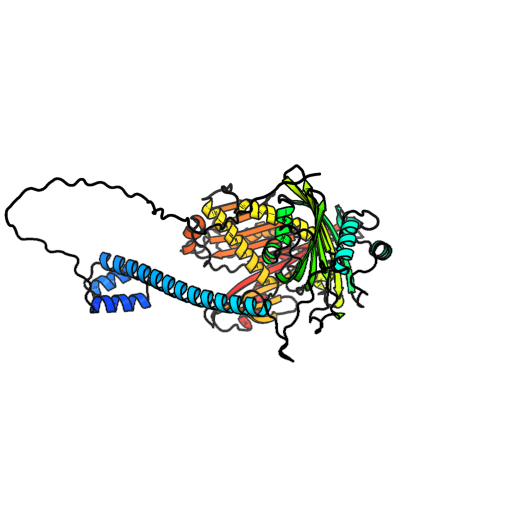 1
ATOM 678 N N . LYS A 1 87 ? -45.068 24.539 22.697 1.00 87.19 87 LYS A N 1
ATOM 679 C CA . LYS A 1 87 ? -43.898 23.707 22.345 1.00 87.19 87 LYS A CA 1
ATOM 680 C C . LYS A 1 87 ? -43.803 23.379 20.852 1.00 87.19 87 LYS A C 1
ATOM 682 O O . LYS A 1 87 ? -42.709 23.348 20.293 1.00 87.19 87 LYS A O 1
ATOM 687 N N . LYS A 1 88 ? -44.946 23.160 20.190 1.00 88.19 88 LYS A N 1
ATOM 688 C CA . LYS A 1 88 ? -45.015 22.871 18.750 1.00 88.19 88 LYS A CA 1
ATOM 689 C C . LYS A 1 88 ? -44.478 24.039 17.913 1.00 88.19 88 LYS A C 1
ATOM 691 O O . LYS A 1 88 ? -43.724 23.808 16.972 1.00 88.19 88 LYS A O 1
ATOM 696 N N . LYS A 1 89 ? -44.784 25.285 18.288 1.00 88.06 89 LYS A N 1
ATOM 697 C CA . LYS A 1 89 ? -44.268 26.486 17.611 1.00 88.06 89 LYS A CA 1
ATOM 698 C C . LYS A 1 89 ? -42.771 26.674 17.845 1.00 88.06 89 LYS A C 1
ATOM 700 O O . LYS A 1 89 ? -42.065 27.019 16.908 1.00 88.06 89 LYS A O 1
ATOM 705 N N . ILE A 1 90 ? -42.274 26.352 19.042 1.00 89.50 90 ILE A N 1
ATOM 706 C CA . ILE A 1 90 ? -40.830 26.351 19.335 1.00 89.50 90 ILE A CA 1
ATOM 707 C C . ILE A 1 90 ? -40.115 25.309 18.464 1.00 89.50 90 ILE A C 1
ATOM 709 O O . ILE A 1 90 ? -39.134 25.636 17.804 1.00 89.50 90 ILE A O 1
ATOM 713 N N . LYS A 1 91 ? -40.643 24.079 18.366 1.00 89.12 91 LYS A N 1
ATOM 714 C CA . LYS A 1 91 ? -40.086 23.036 17.485 1.00 89.12 91 LYS A CA 1
ATOM 715 C C . LYS A 1 91 ? -39.956 23.525 16.037 1.00 89.12 91 LYS A C 1
ATOM 717 O O . LYS A 1 91 ? -38.885 23.382 15.450 1.00 89.12 91 LYS A O 1
ATOM 722 N N . PHE A 1 92 ? -41.019 24.111 15.483 1.00 91.75 92 PHE A N 1
ATOM 723 C CA . PHE A 1 92 ? -40.999 24.635 14.116 1.00 91.75 92 PHE A CA 1
ATOM 724 C C . PHE A 1 92 ? -40.063 25.826 13.949 1.00 91.75 92 PHE A C 1
ATOM 726 O O . PHE A 1 92 ? -39.370 25.907 12.942 1.00 91.75 92 PHE A O 1
ATOM 733 N N . TRP A 1 93 ? -39.992 26.717 14.938 1.00 93.69 93 TRP A N 1
ATOM 734 C CA . TRP A 1 93 ? -39.082 27.853 14.896 1.00 93.69 93 TRP A CA 1
ATOM 735 C C . TRP A 1 93 ? -37.621 27.394 14.796 1.00 93.69 93 TRP A C 1
ATOM 737 O O . TRP A 1 93 ? -36.914 27.823 13.890 1.00 93.69 93 TRP A O 1
ATOM 747 N N . PHE A 1 94 ? -37.192 26.444 15.638 1.00 93.38 94 PHE A N 1
ATOM 748 C CA . PHE A 1 94 ? -35.827 25.898 15.589 1.00 93.38 94 PHE A CA 1
ATOM 749 C C . PHE A 1 94 ? -35.557 25.122 14.293 1.00 93.38 94 PHE A C 1
ATOM 751 O O . PHE A 1 94 ? -34.462 25.205 13.742 1.00 93.38 94 PHE A O 1
ATOM 758 N N . GLN A 1 95 ? -36.547 24.387 13.777 1.00 88.69 95 GLN A N 1
ATOM 759 C CA . GLN A 1 95 ? -36.423 23.692 12.494 1.00 88.69 95 GLN A CA 1
ATOM 760 C C . GLN A 1 95 ? -36.236 24.677 11.334 1.00 88.69 95 GLN A C 1
ATOM 762 O O . GLN A 1 95 ? -35.275 24.547 10.579 1.00 88.69 95 GLN A O 1
ATOM 767 N N . ASN A 1 96 ? -37.085 25.701 11.249 1.00 91.81 96 ASN A N 1
ATOM 768 C CA . ASN A 1 96 ? -36.998 26.736 10.223 1.00 91.81 96 ASN A CA 1
ATOM 769 C C . ASN A 1 96 ? -35.703 27.542 10.344 1.00 91.81 96 ASN A C 1
ATOM 771 O O . ASN A 1 96 ? -35.086 27.860 9.330 1.00 91.81 96 ASN A O 1
ATOM 775 N N . ARG A 1 97 ? -35.254 27.832 11.571 1.00 91.62 97 ARG A N 1
ATOM 776 C CA . ARG A 1 97 ? -34.010 28.568 11.806 1.00 91.62 97 ARG A CA 1
ATOM 777 C C . ARG A 1 97 ? -32.780 27.790 11.342 1.00 91.62 97 ARG A C 1
ATOM 779 O O . ARG A 1 97 ? -31.909 28.384 10.714 1.00 91.62 97 ARG A O 1
ATOM 786 N N . ARG A 1 98 ? -32.728 26.470 11.565 1.00 94.50 98 ARG A N 1
ATOM 787 C CA . ARG A 1 98 ? -31.653 25.617 11.023 1.00 94.50 98 ARG A CA 1
ATOM 788 C C . ARG A 1 98 ? -31.655 25.595 9.500 1.00 94.50 98 ARG A C 1
ATOM 790 O O . ARG A 1 98 ? -30.598 25.760 8.903 1.00 94.50 98 ARG A O 1
ATOM 797 N N . THR A 1 99 ? -32.823 25.443 8.875 1.00 90.06 99 THR A N 1
ATOM 798 C CA . THR A 1 99 ? -32.937 25.481 7.408 1.00 90.06 99 THR A CA 1
ATOM 799 C C . THR A 1 99 ? -32.488 26.831 6.848 1.00 90.06 99 THR A C 1
ATOM 801 O O . THR A 1 99 ? -31.737 26.871 5.879 1.00 90.06 99 THR A O 1
ATOM 804 N N . GLN A 1 100 ? -32.880 27.938 7.488 1.00 89.19 100 GLN A N 1
ATOM 805 C CA . GLN A 1 100 ? -32.457 29.284 7.097 1.00 89.19 100 GLN A CA 1
ATOM 806 C C . GLN A 1 100 ? -30.939 29.468 7.228 1.00 89.19 100 GLN A C 1
ATOM 808 O O . GLN A 1 100 ? -30.319 30.020 6.325 1.00 89.19 100 GLN A O 1
ATOM 813 N N . MET A 1 101 ? -30.342 29.000 8.328 1.00 89.38 101 MET A N 1
ATOM 814 C CA . MET A 1 101 ? -28.896 29.081 8.549 1.00 89.38 101 MET A CA 1
ATOM 815 C C . MET A 1 101 ? -28.124 28.254 7.522 1.00 89.38 101 MET A C 1
ATOM 817 O O . MET A 1 101 ? -27.162 28.753 6.951 1.00 89.38 101 MET A O 1
ATOM 821 N N . LYS A 1 102 ? -28.579 27.027 7.239 1.00 87.38 102 LYS A N 1
ATOM 822 C CA . LYS A 1 102 ? -27.983 26.169 6.211 1.00 87.38 102 LYS A CA 1
ATOM 823 C C . LYS A 1 102 ? -28.014 26.845 4.837 1.00 87.38 102 LYS A C 1
ATOM 825 O O . LYS A 1 102 ? -26.972 26.977 4.212 1.00 87.38 102 LYS A O 1
ATOM 830 N N . ALA A 1 103 ? -29.168 27.374 4.431 1.00 89.62 103 ALA A N 1
ATOM 831 C CA . ALA A 1 103 ? -29.301 28.091 3.164 1.00 89.62 103 ALA A CA 1
ATOM 832 C C . ALA A 1 103 ? -28.457 29.380 3.104 1.00 89.62 103 ALA A C 1
ATOM 834 O O . ALA A 1 103 ? -28.023 29.783 2.029 1.00 89.62 103 ALA A O 1
ATOM 835 N N . GLN A 1 104 ? -28.236 30.055 4.239 1.00 88.31 104 GLN A N 1
ATOM 836 C CA . GLN A 1 104 ? -27.364 31.230 4.298 1.00 88.31 104 GLN A CA 1
ATOM 837 C C . GLN A 1 104 ? -25.888 30.845 4.151 1.00 88.31 104 GLN A C 1
ATOM 839 O O . GLN A 1 104 ? -25.167 31.516 3.422 1.00 88.31 104 GLN A O 1
ATOM 844 N N . LEU A 1 105 ? -25.453 29.770 4.812 1.00 85.44 105 LEU A N 1
ATOM 845 C CA . LEU A 1 105 ? -24.091 29.250 4.683 1.00 85.44 105 LEU A CA 1
ATOM 846 C C . LEU A 1 105 ? -23.813 28.793 3.250 1.00 85.44 105 LEU A C 1
ATOM 848 O O . LEU A 1 105 ? -22.824 29.224 2.675 1.00 85.44 105 LEU A O 1
ATOM 852 N N . GLU A 1 106 ? -24.729 28.033 2.646 1.00 88.25 106 GLU A N 1
ATOM 853 C CA . GLU A 1 106 ? -24.620 27.594 1.247 1.00 88.25 106 GLU A CA 1
ATOM 854 C C . GLU A 1 106 ? -24.553 28.779 0.272 1.00 88.25 106 GLU A C 1
ATOM 856 O O . GLU A 1 106 ? -23.833 28.725 -0.723 1.00 88.25 106 GLU A O 1
ATOM 861 N N . ARG A 1 107 ? -25.280 29.876 0.534 1.00 88.38 107 ARG A N 1
ATOM 862 C CA . ARG A 1 107 ? -25.173 31.099 -0.279 1.00 88.38 107 ARG A CA 1
ATOM 863 C C . ARG A 1 107 ? -23.821 31.785 -0.115 1.00 88.38 107 ARG A C 1
ATOM 865 O O . ARG A 1 107 ? -23.208 32.120 -1.121 1.00 88.38 107 ARG A O 1
ATOM 872 N N . ASN A 1 108 ? -23.350 31.950 1.119 1.00 89.12 108 ASN A N 1
ATOM 873 C CA . ASN A 1 108 ? -22.054 32.571 1.390 1.00 89.12 108 ASN A CA 1
ATOM 874 C C . ASN A 1 108 ? -20.898 31.746 0.792 1.00 89.12 108 ASN A C 1
ATOM 876 O O . ASN A 1 108 ? -19.960 32.308 0.237 1.00 89.12 108 ASN A O 1
ATOM 880 N N . GLU A 1 109 ? -20.979 30.417 0.879 1.00 88.12 109 GLU A N 1
ATOM 881 C CA . GLU A 1 109 ? -20.009 29.494 0.286 1.00 88.12 109 GLU A CA 1
ATOM 882 C C . GLU A 1 109 ? -20.029 29.574 -1.244 1.00 88.12 109 GLU A C 1
ATOM 884 O O . GLU A 1 109 ? -18.978 29.714 -1.862 1.00 88.12 109 GLU A O 1
ATOM 889 N N . ASN A 1 110 ? -21.212 29.589 -1.869 1.00 88.94 110 ASN A N 1
ATOM 890 C CA . ASN A 1 110 ? -21.325 29.780 -3.317 1.00 88.94 110 ASN A CA 1
ATOM 891 C C . ASN A 1 110 ? -20.783 31.139 -3.781 1.00 88.94 110 ASN A C 1
ATOM 893 O O . ASN A 1 110 ? -20.156 31.216 -4.835 1.00 88.94 110 ASN A O 1
ATOM 897 N N . GLU A 1 111 ? -21.010 32.213 -3.023 1.00 91.88 111 GLU A N 1
ATOM 898 C CA . GLU A 1 111 ? -20.445 33.531 -3.332 1.00 91.88 111 GLU A CA 1
ATOM 899 C C . GLU A 1 111 ? -18.916 33.534 -3.231 1.00 91.88 111 GLU A C 1
ATOM 901 O O . GLU A 1 111 ? -18.252 34.054 -4.129 1.00 91.88 111 GLU A O 1
ATOM 906 N N . PHE A 1 112 ? -18.356 32.907 -2.192 1.00 89.81 112 PHE A N 1
ATOM 907 C CA . PHE A 1 112 ? -16.911 32.747 -2.034 1.00 89.81 112 PHE A CA 1
ATOM 908 C C . PHE A 1 112 ? -16.302 31.938 -3.187 1.00 89.81 112 PHE A C 1
ATOM 910 O O . PHE A 1 112 ? -15.373 32.401 -3.848 1.00 89.81 112 PHE A O 1
ATOM 917 N N . LEU A 1 113 ? -16.881 30.772 -3.492 1.00 85.31 113 LEU A N 1
ATOM 918 C CA . LEU A 1 113 ? -16.431 29.908 -4.585 1.00 85.31 113 LEU A CA 1
ATOM 919 C C . LEU A 1 113 ? -16.526 30.612 -5.940 1.00 85.31 113 LEU A C 1
ATOM 921 O O . LEU A 1 113 ? -15.655 30.430 -6.785 1.00 85.31 113 LEU A O 1
ATOM 925 N N . LYS A 1 114 ? -17.552 31.443 -6.155 1.00 90.81 114 LYS A N 1
ATOM 926 C CA . LYS A 1 114 ? -17.686 32.233 -7.382 1.00 90.81 114 LYS A CA 1
ATOM 927 C C . LYS A 1 114 ? -16.590 33.292 -7.498 1.00 90.81 114 LYS A C 1
ATOM 929 O O . LYS A 1 114 ? -15.996 33.410 -8.563 1.00 90.81 114 LYS A O 1
ATOM 934 N N . GLN A 1 115 ? -16.277 34.009 -6.417 1.00 92.56 115 GLN A N 1
ATOM 935 C CA . GLN A 1 115 ? -15.171 34.977 -6.405 1.00 92.56 115 GLN A CA 1
ATOM 936 C C . GLN A 1 115 ? -13.820 34.305 -6.663 1.00 92.56 115 GLN A C 1
ATOM 938 O O . GLN A 1 115 ? -13.003 34.827 -7.421 1.00 92.56 115 GLN A O 1
ATOM 943 N N . GLU A 1 116 ? -13.584 33.140 -6.062 1.00 88.94 116 GLU A N 1
ATOM 944 C CA . GLU A 1 116 ? -12.363 32.371 -6.287 1.00 88.94 116 GLU A CA 1
ATOM 945 C C . GLU A 1 116 ? -12.292 31.839 -7.725 1.00 88.94 116 GLU A C 1
ATOM 947 O O . GLU A 1 116 ? -11.245 31.934 -8.362 1.00 88.94 116 GLU A O 1
ATOM 952 N N . ASN A 1 117 ? -13.412 31.375 -8.288 1.00 87.25 117 ASN A N 1
ATOM 953 C CA . ASN A 1 117 ? -13.483 30.942 -9.683 1.00 87.25 117 ASN A CA 1
ATOM 954 C C . ASN A 1 117 ? -13.223 32.096 -10.658 1.00 87.25 117 ASN A C 1
ATOM 956 O O . ASN A 1 117 ? -12.461 31.930 -11.606 1.00 87.25 117 ASN A O 1
ATOM 960 N N . ASP A 1 118 ? -13.797 33.273 -10.406 1.00 91.94 118 ASP A N 1
ATOM 961 C CA . ASP A 1 118 ? -13.560 34.470 -11.214 1.00 91.94 118 ASP A CA 1
ATOM 962 C C . ASP A 1 118 ? -12.091 34.913 -11.122 1.00 91.94 118 ASP A C 1
ATOM 964 O O . ASP A 1 118 ? -11.477 35.239 -12.138 1.00 91.94 118 ASP A O 1
ATOM 968 N N . LYS A 1 119 ? -11.480 34.840 -9.932 1.00 92.06 119 LYS A N 1
ATOM 969 C CA . LYS A 1 119 ? -10.048 35.113 -9.747 1.00 92.06 119 LYS A CA 1
ATOM 970 C C . LYS A 1 119 ? -9.179 34.122 -10.524 1.00 92.06 119 LYS A C 1
ATOM 972 O O . LYS A 1 119 ? -8.276 34.543 -11.243 1.00 92.06 119 LYS A O 1
ATOM 977 N N . LEU A 1 120 ? -9.479 32.828 -10.418 1.00 88.06 120 LEU A N 1
ATOM 978 C CA . LEU A 1 120 ? -8.780 31.776 -11.155 1.00 88.06 120 LEU A CA 1
ATOM 979 C C . LEU A 1 120 ? -8.969 31.924 -12.664 1.00 88.06 120 LEU A C 1
ATOM 981 O O . LEU A 1 120 ? -8.033 31.665 -13.408 1.00 88.06 120 LEU A O 1
ATOM 985 N N . ARG A 1 121 ? -10.139 32.370 -13.134 1.00 90.19 121 ARG A N 1
ATOM 986 C CA . ARG A 1 121 ? -10.383 32.676 -14.550 1.00 90.19 121 ARG A CA 1
ATOM 987 C C . ARG A 1 121 ? -9.509 33.823 -15.037 1.00 90.19 121 ARG A C 1
ATOM 989 O O . ARG A 1 121 ? -8.849 33.659 -16.054 1.00 90.19 121 ARG A O 1
ATOM 996 N N . VAL A 1 122 ? -9.442 34.927 -14.292 1.00 91.69 122 VAL A N 1
ATOM 997 C CA . VAL A 1 122 ? -8.571 36.065 -14.631 1.00 91.69 122 VAL A CA 1
ATOM 998 C C . VAL A 1 122 ? -7.099 35.649 -14.649 1.00 91.69 122 VAL A C 1
ATOM 1000 O O . VAL A 1 122 ? -6.373 36.011 -15.570 1.00 91.69 122 VAL A O 1
ATOM 1003 N N . GLU A 1 123 ? -6.652 34.861 -13.671 1.00 87.69 123 GLU A N 1
ATOM 1004 C CA . GLU A 1 123 ? -5.282 34.342 -13.634 1.00 87.69 123 GLU A CA 1
ATOM 1005 C C . GLU A 1 123 ? -5.006 33.370 -14.790 1.00 87.69 123 GLU A C 1
ATOM 1007 O O . GLU A 1 123 ? -3.963 33.451 -15.432 1.00 87.69 123 GLU A O 1
ATOM 1012 N N . ASN A 1 124 ? -5.956 32.492 -15.117 1.00 82.62 124 ASN A N 1
ATOM 1013 C CA . ASN A 1 124 ? -5.847 31.568 -16.243 1.00 82.62 124 ASN A CA 1
ATOM 1014 C C . ASN A 1 124 ? -5.790 32.314 -17.584 1.00 82.62 124 ASN A C 1
ATOM 1016 O O . ASN A 1 124 ? -4.982 31.961 -18.439 1.00 82.62 124 ASN A O 1
ATOM 1020 N N . ASP A 1 125 ? -6.598 33.362 -17.752 1.00 85.06 125 ASP A N 1
ATOM 1021 C CA . ASP A 1 125 ? -6.597 34.214 -18.943 1.00 85.06 125 ASP A CA 1
ATOM 1022 C C . ASP A 1 125 ? -5.296 35.018 -19.051 1.00 85.06 125 ASP A C 1
ATOM 1024 O O . ASP A 1 125 ? -4.721 35.113 -20.136 1.00 85.06 125 ASP A O 1
ATOM 1028 N N . PHE A 1 126 ? -4.776 35.525 -17.930 1.00 83.94 126 PHE A N 1
ATOM 1029 C CA . PHE A 1 126 ? -3.467 36.177 -17.878 1.00 83.94 126 PHE A CA 1
ATOM 1030 C C . PHE A 1 126 ? -2.336 35.212 -18.255 1.00 83.94 126 PHE A C 1
ATOM 1032 O O . PHE A 1 126 ? -1.488 35.550 -19.077 1.00 83.94 126 PHE A O 1
ATOM 1039 N N . LEU A 1 127 ? -2.337 33.994 -17.708 1.00 78.81 127 LEU A N 1
ATOM 1040 C CA . LEU A 1 127 ? -1.343 32.968 -18.030 1.00 78.81 127 LEU A CA 1
ATOM 1041 C C . LEU A 1 127 ? -1.434 32.525 -19.494 1.00 78.81 127 LEU A C 1
ATOM 1043 O O . LEU A 1 127 ? -0.402 32.356 -20.136 1.00 78.81 127 LEU A O 1
ATOM 1047 N N . LYS A 1 128 ? -2.645 32.390 -20.048 1.00 76.75 128 LYS A N 1
ATOM 1048 C CA . LYS A 1 128 ? -2.857 32.116 -21.479 1.00 76.75 128 LYS A CA 1
ATOM 1049 C C . LYS A 1 128 ? -2.324 33.241 -22.360 1.00 76.75 128 LYS A C 1
ATOM 1051 O O . LYS A 1 128 ? -1.601 32.961 -23.306 1.00 76.75 128 LYS A O 1
ATOM 1056 N N . GLN A 1 129 ? -2.593 34.502 -22.020 1.00 76.50 129 GLN A N 1
ATOM 1057 C CA . GLN A 1 129 ? -2.029 35.643 -22.752 1.00 76.50 129 GLN A CA 1
ATOM 1058 C C . GLN A 1 129 ? -0.500 35.705 -22.643 1.00 76.50 129 GLN A C 1
ATOM 1060 O O . GLN A 1 129 ? 0.178 35.991 -23.629 1.00 76.50 129 GLN A O 1
ATOM 1065 N N . ALA A 1 130 ? 0.056 35.396 -21.470 1.00 72.25 130 ALA A N 1
ATOM 1066 C CA . ALA A 1 130 ? 1.500 35.313 -21.270 1.00 72.25 130 ALA A CA 1
ATOM 1067 C C . ALA A 1 130 ? 2.139 34.156 -22.063 1.00 72.25 130 ALA A C 1
ATOM 1069 O O . ALA A 1 130 ? 3.293 34.268 -22.474 1.00 72.25 130 ALA A O 1
ATOM 1070 N N . LEU A 1 131 ? 1.399 33.069 -22.302 1.00 69.25 131 LEU A N 1
ATOM 1071 C CA . LEU A 1 131 ? 1.807 31.943 -23.148 1.00 69.25 131 LEU A CA 1
ATOM 1072 C C . LEU A 1 131 ? 1.693 32.248 -24.649 1.00 69.25 131 LEU A C 1
ATOM 1074 O O . LEU A 1 131 ? 2.532 31.776 -25.413 1.00 69.25 131 LEU A O 1
ATOM 1078 N N . ASP A 1 132 ? 0.704 33.042 -25.065 1.00 72.12 132 ASP A N 1
ATOM 1079 C CA . ASP A 1 132 ? 0.500 33.434 -26.468 1.00 72.12 132 ASP A CA 1
ATOM 1080 C C . ASP A 1 132 ? 1.497 34.509 -26.938 1.00 72.12 132 ASP A C 1
ATOM 1082 O O . ASP A 1 132 ? 1.805 34.602 -28.127 1.00 72.12 132 ASP A O 1
ATOM 1086 N N . SER A 1 133 ? 2.036 35.314 -26.016 1.00 66.50 133 SER A N 1
ATOM 1087 C CA . SER A 1 133 ? 3.058 36.326 -26.310 1.00 66.50 133 SER A CA 1
ATOM 1088 C C . SER A 1 133 ? 4.118 36.390 -25.202 1.00 66.50 133 SER A C 1
ATOM 1090 O O . SER A 1 133 ? 4.216 37.401 -24.491 1.00 66.50 133 SER A O 1
ATOM 1092 N N . PRO A 1 134 ? 4.938 35.338 -25.037 1.00 66.88 134 PRO A N 1
ATOM 1093 C CA . PRO A 1 134 ? 5.951 35.323 -23.999 1.00 66.88 134 PRO A CA 1
ATOM 1094 C C . PRO A 1 134 ? 6.973 36.420 -24.299 1.00 66.88 134 PRO A C 1
ATOM 1096 O O . PRO A 1 134 ? 7.390 36.615 -25.437 1.00 66.88 134 PRO A O 1
ATOM 1099 N N . THR A 1 135 ? 7.358 37.185 -23.284 1.00 71.50 135 THR A N 1
ATOM 1100 C CA . THR A 1 135 ? 8.336 38.273 -23.408 1.00 71.50 135 THR A CA 1
ATOM 1101 C C . THR A 1 135 ? 9.494 38.022 -22.457 1.00 71.50 135 THR A C 1
ATOM 1103 O O . THR A 1 135 ? 9.329 37.490 -21.360 1.00 71.50 135 THR A O 1
ATOM 1106 N N . CYS A 1 136 ? 10.708 38.343 -22.897 1.00 59.38 136 CYS A N 1
ATOM 1107 C CA . CYS A 1 136 ? 11.895 38.142 -22.076 1.00 59.38 136 CYS A CA 1
ATOM 1108 C C . CYS A 1 136 ? 11.992 39.238 -21.005 1.00 59.38 136 CYS A C 1
ATOM 1110 O O . CYS A 1 136 ? 12.210 40.404 -21.336 1.00 59.38 136 CYS A O 1
ATOM 1112 N N . ASN A 1 137 ? 11.938 38.863 -19.723 1.00 62.66 137 ASN A N 1
ATOM 1113 C CA . ASN A 1 137 ? 12.025 39.802 -18.593 1.00 62.66 137 ASN A CA 1
ATOM 1114 C C . ASN A 1 137 ? 13.345 40.598 -18.517 1.00 62.66 137 ASN A C 1
ATOM 1116 O O . ASN A 1 137 ? 13.421 41.564 -17.767 1.00 62.66 137 ASN A O 1
ATOM 1120 N N . ASN A 1 138 ? 14.380 40.215 -19.276 1.00 63.25 138 ASN A N 1
ATOM 1121 C CA . ASN A 1 138 ? 15.680 40.894 -19.272 1.00 63.25 138 ASN A CA 1
ATOM 1122 C C . ASN A 1 138 ? 15.847 41.931 -20.401 1.00 63.25 138 ASN A C 1
ATOM 1124 O O . ASN A 1 138 ? 16.716 42.793 -20.311 1.00 63.25 138 ASN A O 1
ATOM 1128 N N . CYS A 1 139 ? 15.058 41.857 -21.481 1.00 74.56 139 CYS A N 1
ATOM 1129 C CA . CYS A 1 139 ? 15.216 42.767 -22.627 1.00 74.56 139 CYS A CA 1
ATOM 1130 C C . CYS A 1 139 ? 13.911 43.221 -23.304 1.00 74.56 139 CYS A C 1
ATOM 1132 O O . CYS A 1 139 ? 13.972 44.030 -24.225 1.00 74.56 139 CYS A O 1
ATOM 1134 N N . GLY A 1 140 ? 12.740 42.733 -22.879 1.00 66.00 140 GLY A N 1
ATOM 1135 C CA . GLY A 1 140 ? 11.429 43.179 -23.374 1.00 66.00 140 GLY A CA 1
ATOM 1136 C C . GLY A 1 140 ? 11.073 42.740 -24.800 1.00 66.00 140 GLY A C 1
ATOM 1137 O O . GLY A 1 140 ? 10.032 43.139 -25.315 1.00 66.00 140 GLY A O 1
ATOM 1138 N N . GLY A 1 141 ? 11.912 41.927 -25.450 1.00 64.25 141 GLY A N 1
ATOM 1139 C CA . GLY A 1 141 ? 11.624 41.374 -26.775 1.00 64.25 141 GLY A CA 1
ATOM 1140 C C . GLY A 1 141 ? 10.625 40.203 -26.732 1.00 64.25 141 GLY A C 1
ATOM 1141 O O . GLY A 1 141 ? 10.552 39.513 -25.707 1.00 64.25 141 GLY A O 1
ATOM 1142 N N . PRO A 1 142 ? 9.886 39.941 -27.833 1.00 62.72 142 PRO A N 1
ATOM 1143 C CA . PRO A 1 142 ? 9.052 38.749 -27.963 1.00 62.72 142 PRO A CA 1
ATOM 1144 C C . PRO A 1 142 ? 9.934 37.497 -27.915 1.00 62.72 142 PRO A C 1
ATOM 1146 O O . PRO A 1 142 ? 10.868 37.337 -28.704 1.00 62.72 142 PRO A O 1
ATOM 1149 N N . ALA A 1 143 ? 9.661 36.615 -26.960 1.00 58.47 143 ALA A N 1
ATOM 1150 C CA . ALA A 1 143 ? 10.267 35.302 -26.882 1.00 58.47 143 ALA A CA 1
ATOM 1151 C C . ALA A 1 143 ? 9.637 34.446 -27.984 1.00 58.47 143 ALA A C 1
ATOM 1153 O O . ALA A 1 143 ? 8.481 34.050 -27.911 1.00 58.47 143 ALA A O 1
ATOM 1154 N N . VAL A 1 144 ? 10.385 34.194 -29.054 1.00 53.19 144 VAL A N 1
ATOM 1155 C CA . VAL A 1 144 ? 9.966 33.226 -30.067 1.00 53.19 144 VAL A CA 1
ATOM 1156 C C . VAL A 1 144 ? 9.964 31.855 -29.385 1.00 53.19 144 VAL A C 1
ATOM 1158 O O . VAL A 1 144 ? 11.023 31.441 -28.900 1.00 53.19 144 VAL A O 1
ATOM 1161 N N . PRO A 1 145 ? 8.829 31.133 -29.316 1.00 46.72 145 PRO A N 1
ATOM 1162 C CA . PRO A 1 145 ? 8.869 29.734 -28.937 1.00 46.72 145 PRO A CA 1
ATOM 1163 C C . PRO A 1 145 ? 9.759 29.055 -29.969 1.00 46.72 145 PRO A C 1
ATOM 1165 O O . PRO A 1 145 ? 9.514 29.191 -31.170 1.00 46.72 145 PRO A O 1
ATOM 1168 N N . LEU A 1 146 ? 10.805 28.354 -29.524 1.00 41.19 146 LEU A N 1
ATOM 1169 C CA . LEU A 1 146 ? 11.479 27.384 -30.378 1.00 41.19 146 LEU A CA 1
ATOM 1170 C C . LEU A 1 146 ? 10.380 26.562 -31.041 1.00 41.19 146 LEU A C 1
ATOM 1172 O O . LEU A 1 146 ? 9.623 25.878 -30.354 1.00 41.19 146 LEU A O 1
ATOM 1176 N N . SER A 1 147 ? 10.250 26.719 -32.358 1.00 38.66 147 SER A N 1
ATOM 1177 C CA . SER A 1 147 ? 9.274 26.016 -33.171 1.00 38.66 147 SER A CA 1
ATOM 1178 C C . SER A 1 147 ? 9.245 24.558 -32.735 1.00 38.66 147 SER A C 1
ATOM 1180 O O . SER A 1 147 ? 10.256 23.857 -32.837 1.00 38.66 147 SER A O 1
ATOM 1182 N N . SER A 1 148 ? 8.091 24.134 -32.234 1.00 40.22 148 SER A N 1
ATOM 1183 C CA . SER A 1 148 ? 7.723 22.773 -31.871 1.00 40.22 148 SER A CA 1
ATOM 1184 C C . SER A 1 148 ? 7.697 21.878 -33.117 1.00 40.22 148 SER A C 1
ATOM 1186 O O . SER A 1 148 ? 6.659 21.402 -33.558 1.00 40.22 148 SER A O 1
ATOM 1188 N N . SER A 1 149 ? 8.875 21.660 -33.705 1.00 35.12 149 SER A N 1
ATOM 1189 C CA . SER A 1 149 ? 9.141 20.639 -34.727 1.00 35.12 149 SER A CA 1
ATOM 1190 C C . SER A 1 149 ? 10.016 19.500 -34.202 1.00 35.12 149 SER A C 1
ATOM 1192 O O . SER A 1 149 ? 10.365 18.585 -34.943 1.00 35.12 149 SER A O 1
ATOM 1194 N N . HIS A 1 150 ? 10.312 19.490 -32.904 1.00 38.25 150 HIS A N 1
ATOM 1195 C CA . HIS A 1 150 ? 10.786 18.289 -32.245 1.00 38.25 150 HIS A CA 1
ATOM 1196 C C . HIS A 1 150 ? 9.590 17.637 -31.563 1.00 38.25 150 HIS A C 1
ATOM 1198 O O . HIS A 1 150 ? 9.171 18.064 -30.490 1.00 38.25 150 HIS A O 1
ATOM 1204 N N . ASN A 1 151 ? 9.059 16.571 -32.177 1.00 39.50 151 ASN A N 1
ATOM 1205 C CA . ASN A 1 151 ? 8.538 15.460 -31.381 1.00 39.50 151 ASN A CA 1
ATOM 1206 C C . ASN A 1 151 ? 9.542 15.270 -30.238 1.00 39.50 151 ASN A C 1
ATOM 1208 O O . ASN A 1 151 ? 10.721 15.085 -30.562 1.00 39.50 151 ASN A O 1
ATOM 1212 N N . PRO A 1 152 ? 9.163 15.395 -28.954 1.00 47.09 152 PRO A N 1
ATOM 1213 C CA . PRO A 1 152 ? 10.124 15.196 -27.889 1.00 47.09 152 PRO A CA 1
ATOM 1214 C C . PRO A 1 152 ? 10.626 13.767 -28.052 1.00 47.09 152 PRO A C 1
ATOM 1216 O O . PRO A 1 152 ? 9.883 12.806 -27.847 1.00 47.09 152 PRO A O 1
ATOM 1219 N N . THR A 1 153 ? 11.863 13.620 -28.527 1.00 54.44 153 THR A N 1
ATOM 1220 C CA . THR A 1 153 ? 12.527 12.325 -28.561 1.00 54.44 153 THR A CA 1
ATOM 1221 C C . THR A 1 153 ? 12.451 11.797 -27.136 1.00 54.44 153 THR A C 1
ATOM 1223 O O . THR A 1 153 ? 12.859 12.526 -26.223 1.00 54.44 153 THR A O 1
ATOM 1226 N N . PRO A 1 154 ? 11.869 10.607 -26.912 1.00 60.91 154 PRO A N 1
ATOM 1227 C CA . PRO A 1 154 ? 11.642 10.124 -25.561 1.00 60.91 154 PRO A CA 1
ATOM 1228 C C . PRO A 1 154 ? 12.972 10.102 -24.809 1.00 60.91 154 PRO A C 1
ATOM 1230 O O . PRO A 1 154 ? 14.003 9.780 -25.402 1.00 60.91 154 PRO A O 1
ATOM 1233 N N . ASN A 1 155 ? 12.957 10.484 -23.527 1.00 71.25 155 ASN A N 1
ATOM 1234 C CA . ASN A 1 155 ? 14.157 10.517 -22.692 1.00 71.25 155 ASN A CA 1
ATOM 1235 C C . ASN A 1 155 ? 14.953 9.206 -22.895 1.00 71.25 155 ASN A C 1
ATOM 1237 O O . ASN A 1 155 ? 14.384 8.135 -22.663 1.00 71.25 155 ASN A O 1
ATOM 1241 N N . PRO A 1 156 ? 16.224 9.256 -23.340 1.00 79.81 156 PRO A N 1
ATOM 1242 C CA . PRO A 1 156 ? 16.978 8.055 -23.698 1.00 79.81 156 PRO A CA 1
ATOM 1243 C C . PRO A 1 156 ? 17.088 7.071 -22.527 1.00 79.81 156 PRO A C 1
ATOM 1245 O O . PRO A 1 156 ? 17.028 5.861 -22.742 1.00 79.81 156 PRO A O 1
ATOM 1248 N N . ASN A 1 157 ? 17.126 7.570 -21.287 1.00 82.44 157 ASN A N 1
ATOM 1249 C CA . ASN A 1 157 ? 17.134 6.729 -20.091 1.00 82.44 157 ASN A CA 1
ATOM 1250 C C . ASN A 1 157 ? 15.786 6.022 -19.885 1.00 82.44 157 ASN A C 1
ATOM 1252 O O . ASN A 1 157 ? 15.760 4.878 -19.446 1.00 82.44 157 ASN A O 1
ATOM 1256 N N . ALA A 1 158 ? 14.665 6.664 -20.232 1.00 90.38 158 ALA A N 1
ATOM 1257 C CA . ALA A 1 158 ? 13.338 6.054 -20.143 1.00 90.38 158 ALA A CA 1
ATOM 1258 C C . ALA A 1 158 ? 13.132 4.962 -21.207 1.00 90.38 158 ALA A C 1
ATOM 1260 O O . ALA A 1 158 ? 12.532 3.929 -20.914 1.00 90.38 158 ALA A O 1
ATOM 1261 N N . LEU A 1 159 ? 13.660 5.158 -22.422 1.00 91.12 159 LEU A N 1
ATOM 1262 C CA . LEU A 1 159 ? 13.657 4.125 -23.465 1.00 91.12 159 LEU A CA 1
ATOM 1263 C C . LEU A 1 159 ? 14.524 2.928 -23.070 1.00 91.12 159 LEU A C 1
ATOM 1265 O O . LEU A 1 159 ? 14.052 1.797 -23.133 1.00 91.12 159 LEU A O 1
ATOM 1269 N N . ALA A 1 160 ? 15.751 3.179 -22.605 1.00 92.50 160 ALA A N 1
ATOM 1270 C CA . ALA A 1 160 ? 16.646 2.125 -22.134 1.00 92.50 160 ALA A CA 1
ATOM 1271 C C . ALA A 1 160 ? 16.029 1.341 -20.964 1.00 92.50 160 ALA A C 1
ATOM 1273 O O . ALA A 1 160 ? 16.031 0.113 -20.983 1.00 92.50 160 ALA A O 1
ATOM 1274 N N . ALA A 1 161 ? 15.427 2.041 -19.996 1.00 94.88 161 ALA A N 1
ATOM 1275 C CA . ALA A 1 161 ? 14.720 1.418 -18.881 1.00 94.88 161 ALA A CA 1
ATOM 1276 C C . ALA A 1 161 ? 13.527 0.566 -19.340 1.00 94.88 161 ALA A C 1
ATOM 1278 O O . ALA A 1 161 ? 13.299 -0.512 -18.798 1.00 94.88 161 ALA A O 1
ATOM 1279 N N . MET A 1 162 ? 12.770 1.014 -20.348 1.00 96.69 162 MET A N 1
ATOM 1280 C CA . MET A 1 162 ? 11.666 0.234 -20.917 1.00 96.69 162 MET A CA 1
ATOM 1281 C C . MET A 1 162 ? 12.166 -1.059 -21.564 1.00 96.69 162 MET A C 1
ATOM 1283 O O . MET A 1 162 ? 11.626 -2.131 -21.292 1.00 96.69 162 MET A O 1
ATOM 1287 N N . ASP A 1 163 ? 13.211 -0.974 -22.386 1.00 95.31 163 ASP A N 1
ATOM 1288 C CA . ASP A 1 163 ? 13.798 -2.146 -23.039 1.00 95.31 163 ASP A CA 1
ATOM 1289 C C . ASP A 1 163 ? 14.382 -3.130 -22.013 1.00 95.31 163 ASP A C 1
ATOM 1291 O O . ASP A 1 163 ? 14.239 -4.347 -22.162 1.00 95.31 163 ASP A O 1
ATOM 1295 N N . GLU A 1 164 ? 15.012 -2.614 -20.956 1.00 96.44 164 GLU A N 1
ATOM 1296 C CA . GLU A 1 164 ? 15.507 -3.400 -19.827 1.00 96.44 164 GLU A CA 1
ATOM 1297 C C . GLU A 1 164 ? 14.365 -4.109 -19.088 1.00 96.44 164 GLU A C 1
ATOM 1299 O O . GLU A 1 164 ? 14.410 -5.333 -18.953 1.00 96.44 164 GLU A O 1
ATOM 1304 N N . LEU A 1 165 ? 13.304 -3.388 -18.700 1.00 97.75 165 LEU A N 1
ATOM 1305 C CA . LEU A 1 165 ? 12.138 -3.963 -18.021 1.00 97.75 165 LEU A CA 1
ATOM 1306 C C . LEU A 1 165 ? 11.503 -5.083 -18.852 1.00 97.75 165 LEU A C 1
ATOM 1308 O O . LEU A 1 165 ? 11.218 -6.158 -18.322 1.00 97.75 165 LEU A O 1
ATOM 1312 N N . ILE A 1 166 ? 11.288 -4.853 -20.152 1.00 97.50 166 ILE A N 1
ATOM 1313 C CA . ILE A 1 166 ? 10.693 -5.849 -21.051 1.00 97.50 166 ILE A CA 1
ATOM 1314 C C . ILE A 1 166 ? 11.564 -7.108 -21.090 1.00 97.50 166 ILE A C 1
ATOM 1316 O O . ILE A 1 166 ? 11.038 -8.215 -20.972 1.00 97.50 166 ILE A O 1
ATOM 1320 N N . LYS A 1 167 ? 12.888 -6.970 -21.209 1.00 96.56 167 LYS A N 1
ATOM 1321 C CA . LYS A 1 167 ? 13.809 -8.117 -21.195 1.00 96.56 167 LYS A CA 1
ATOM 1322 C C . LYS A 1 167 ? 13.779 -8.843 -19.851 1.00 96.56 167 LYS A C 1
ATOM 1324 O O . LYS A 1 167 ? 13.571 -10.054 -19.828 1.00 96.56 167 LYS A O 1
ATOM 1329 N N . MET A 1 168 ? 13.915 -8.118 -18.741 1.00 96.38 168 MET A N 1
ATOM 1330 C CA . MET A 1 168 ? 13.880 -8.684 -17.389 1.00 96.38 168 MET A CA 1
ATOM 1331 C C . MET A 1 168 ? 12.569 -9.432 -17.117 1.00 96.38 168 MET A C 1
ATOM 1333 O O . MET A 1 168 ? 12.588 -10.519 -16.543 1.00 96.38 168 MET A O 1
ATOM 1337 N N . ALA A 1 169 ? 11.431 -8.912 -17.581 1.00 96.50 169 ALA A N 1
ATOM 1338 C CA . ALA A 1 169 ? 10.135 -9.561 -17.419 1.00 96.50 169 ALA A CA 1
ATOM 1339 C C . ALA A 1 169 ? 10.028 -10.902 -18.170 1.00 96.50 169 ALA A C 1
ATOM 1341 O O . ALA A 1 169 ? 9.379 -11.814 -17.661 1.00 96.50 169 ALA A O 1
ATOM 1342 N N . HIS A 1 170 ? 10.683 -11.053 -19.329 1.00 94.94 170 HIS A N 1
ATOM 1343 C CA . HIS A 1 170 ? 10.604 -12.265 -20.162 1.00 94.94 170 HIS A CA 1
ATOM 1344 C C . HIS A 1 170 ? 11.723 -13.285 -19.916 1.00 94.94 170 HIS A C 1
ATOM 1346 O O . HIS A 1 170 ? 11.540 -14.470 -20.195 1.00 94.94 170 HIS A O 1
ATOM 1352 N N . MET A 1 171 ? 12.884 -12.859 -19.416 1.00 95.38 171 MET A N 1
ATOM 1353 C CA . MET A 1 171 ? 14.009 -13.761 -19.148 1.00 95.38 171 MET A CA 1
ATOM 1354 C C . MET A 1 171 ? 13.683 -14.757 -18.027 1.00 95.38 171 MET A C 1
ATOM 1356 O O . MET A 1 171 ? 12.884 -14.478 -17.145 1.00 95.38 171 MET A O 1
ATOM 1360 N N . GLY A 1 172 ? 14.285 -15.943 -18.045 1.00 93.19 172 GLY A N 1
ATOM 1361 C CA . GLY A 1 172 ? 14.139 -16.944 -16.982 1.00 93.19 172 GLY A CA 1
ATOM 1362 C C . GLY A 1 172 ? 15.437 -17.130 -16.203 1.00 93.19 172 GLY A C 1
ATOM 1363 O O . GLY A 1 172 ? 16.256 -16.219 -16.089 1.00 93.19 172 GLY A O 1
ATOM 1364 N N . HIS A 1 173 ? 15.665 -18.349 -15.727 1.00 91.75 173 HIS A N 1
ATOM 1365 C CA . HIS A 1 173 ? 16.994 -18.784 -15.305 1.00 91.75 173 HIS A CA 1
ATOM 1366 C C . HIS A 1 173 ? 18.003 -18.617 -16.472 1.00 91.75 173 HIS A C 1
ATOM 1368 O O . HIS A 1 173 ? 17.653 -18.963 -17.604 1.00 91.75 173 HIS A O 1
ATOM 1374 N N . PRO A 1 174 ? 19.238 -18.116 -16.253 1.00 93.94 174 PRO A N 1
ATOM 1375 C CA . PRO A 1 174 ? 19.895 -17.899 -14.960 1.00 93.94 174 PRO A CA 1
ATOM 1376 C C . PRO A 1 174 ? 19.726 -16.492 -14.366 1.00 93.94 174 PRO A C 1
ATOM 1378 O O . PRO A 1 174 ? 20.255 -16.251 -13.283 1.00 93.94 174 PRO A O 1
ATOM 1381 N N . LEU A 1 175 ? 19.019 -15.574 -15.043 1.00 95.56 175 LEU A N 1
ATOM 1382 C CA . LEU A 1 175 ? 18.814 -14.208 -14.543 1.00 95.56 175 LEU A CA 1
ATOM 1383 C C . LEU A 1 175 ? 17.986 -14.208 -13.256 1.00 95.56 175 LEU A C 1
ATOM 1385 O O . LEU A 1 175 ? 18.325 -13.514 -12.304 1.00 95.56 175 LEU A O 1
ATOM 1389 N N . TRP A 1 176 ? 16.915 -14.997 -13.238 1.00 94.88 176 TRP A N 1
ATOM 1390 C CA . TRP A 1 176 ? 16.039 -15.145 -12.082 1.00 94.88 176 TRP A CA 1
ATOM 1391 C C . TRP A 1 176 ? 16.283 -16.480 -11.390 1.00 94.88 176 TRP A C 1
ATOM 1393 O O . TRP A 1 176 ? 16.249 -17.540 -12.023 1.00 94.88 176 TRP A O 1
ATOM 1403 N N . ILE A 1 177 ? 16.514 -16.418 -10.082 1.00 90.75 177 ILE A N 1
ATOM 1404 C CA . ILE A 1 177 ? 16.689 -17.574 -9.209 1.00 90.75 177 ILE A CA 1
ATOM 1405 C C . ILE A 1 177 ? 15.397 -17.737 -8.413 1.00 90.75 177 ILE A C 1
ATOM 1407 O O . ILE A 1 177 ? 14.970 -16.826 -7.708 1.00 90.75 177 ILE A O 1
ATOM 1411 N N . LYS A 1 178 ? 14.756 -18.901 -8.528 1.00 85.50 178 LYS A N 1
ATOM 1412 C CA . LYS A 1 178 ? 13.552 -19.202 -7.748 1.00 85.50 178 LYS A CA 1
ATOM 1413 C C . LYS A 1 178 ? 13.904 -19.422 -6.280 1.00 85.50 178 LYS A C 1
ATOM 1415 O O . LYS A 1 178 ? 14.819 -20.191 -5.977 1.00 85.50 178 LYS A O 1
ATOM 1420 N N . GLY A 1 179 ? 13.153 -18.782 -5.385 1.00 72.94 179 GLY A N 1
ATOM 1421 C CA . GLY A 1 179 ? 13.251 -19.022 -3.949 1.00 72.94 179 GLY A CA 1
ATOM 1422 C C . GLY A 1 179 ? 12.838 -20.447 -3.558 1.00 72.94 179 GLY A C 1
ATOM 1423 O O . GLY A 1 179 ? 12.203 -21.178 -4.324 1.00 72.94 179 GLY A O 1
ATOM 1424 N N . LEU A 1 180 ? 13.188 -20.854 -2.334 1.00 66.19 180 LEU A N 1
ATOM 1425 C CA . LEU A 1 180 ? 12.691 -22.100 -1.738 1.00 66.19 180 LEU A CA 1
ATOM 1426 C C . LEU A 1 180 ? 11.150 -22.116 -1.729 1.00 66.19 180 LEU A C 1
ATOM 1428 O O . LEU A 1 180 ? 10.524 -21.080 -1.530 1.00 66.19 180 LEU A O 1
ATOM 1432 N N . HIS A 1 181 ? 10.550 -23.296 -1.928 1.00 62.69 181 HIS A N 1
ATOM 1433 C CA . HIS A 1 181 ? 9.093 -23.511 -1.882 1.00 62.69 181 HIS A CA 1
ATOM 1434 C C . HIS A 1 181 ? 8.259 -22.607 -2.817 1.00 62.69 181 HIS A C 1
ATOM 1436 O O . HIS A 1 181 ? 7.152 -22.224 -2.457 1.00 62.69 181 HIS A O 1
ATOM 1442 N N . ASP A 1 182 ? 8.766 -22.304 -4.021 1.00 64.56 182 ASP A N 1
ATOM 1443 C CA . ASP A 1 182 ? 8.102 -21.406 -4.992 1.00 64.56 182 ASP A CA 1
ATOM 1444 C C . ASP A 1 182 ? 7.963 -19.962 -4.458 1.00 64.56 182 ASP A C 1
ATOM 1446 O O . ASP A 1 182 ? 7.036 -19.231 -4.798 1.00 64.56 182 ASP A O 1
ATOM 1450 N N . GLY A 1 183 ? 8.903 -19.557 -3.592 1.00 66.88 183 GLY A N 1
ATOM 1451 C CA . GLY A 1 183 ? 9.065 -18.181 -3.132 1.00 66.88 183 GLY A CA 1
ATOM 1452 C C . GLY A 1 183 ? 9.481 -17.218 -4.255 1.00 66.88 183 GLY A C 1
ATOM 1453 O O . GLY A 1 183 ? 9.791 -17.655 -5.369 1.00 66.88 183 GLY A O 1
ATOM 1454 N N . PRO A 1 184 ? 9.522 -15.902 -3.966 1.00 74.12 184 PRO A N 1
ATOM 1455 C CA . PRO A 1 184 ? 9.738 -14.876 -4.980 1.00 74.12 184 PRO A CA 1
ATOM 1456 C C . PRO A 1 184 ? 11.037 -15.112 -5.755 1.00 74.12 184 PRO A C 1
ATOM 1458 O O . PRO A 1 184 ? 12.049 -15.541 -5.196 1.00 74.12 184 PRO A O 1
ATOM 1461 N N . GLU A 1 185 ? 11.012 -14.813 -7.052 1.00 89.19 185 GLU A N 1
ATOM 1462 C CA . GLU A 1 185 ? 12.207 -14.884 -7.885 1.00 89.19 185 GLU A CA 1
ATOM 1463 C C . GLU A 1 185 ? 13.137 -13.722 -7.546 1.00 89.19 185 GLU A C 1
ATOM 1465 O O . GLU A 1 185 ? 12.728 -12.563 -7.622 1.00 89.19 185 GLU A O 1
ATOM 1470 N N . THR A 1 186 ? 14.384 -14.024 -7.189 1.00 92.06 186 THR A N 1
ATOM 1471 C CA . THR A 1 186 ? 15.420 -13.032 -6.882 1.00 92.06 186 THR A CA 1
ATOM 1472 C C . THR A 1 186 ? 16.409 -12.905 -8.035 1.00 92.06 186 THR A C 1
ATOM 1474 O O . THR A 1 186 ? 16.629 -13.841 -8.810 1.00 92.06 186 THR A O 1
ATOM 1477 N N . LEU A 1 187 ? 16.982 -11.713 -8.188 1.00 93.69 187 LEU A N 1
ATOM 1478 C CA . LEU A 1 187 ? 17.904 -11.415 -9.278 1.00 93.69 187 LEU A CA 1
ATOM 1479 C C . LEU A 1 187 ? 19.289 -12.026 -9.034 1.00 93.69 187 LEU A C 1
ATOM 1481 O O . LEU A 1 187 ? 19.913 -11.810 -7.996 1.00 93.69 187 LEU A O 1
ATOM 1485 N N . ASN A 1 188 ? 19.818 -12.713 -10.041 1.00 94.38 188 ASN A N 1
ATOM 1486 C CA . ASN A 1 188 ? 21.230 -13.054 -10.118 1.00 94.38 188 ASN A CA 1
ATOM 1487 C C . ASN A 1 188 ? 22.028 -11.826 -10.579 1.00 94.38 188 ASN A C 1
ATOM 1489 O O . ASN A 1 188 ? 22.062 -11.507 -11.770 1.00 94.38 188 ASN A O 1
ATOM 1493 N N . LEU A 1 189 ? 22.673 -11.141 -9.632 1.00 91.56 189 LEU A N 1
ATOM 1494 C CA . LEU A 1 189 ? 23.375 -9.885 -9.903 1.00 91.56 189 LEU A CA 1
ATOM 1495 C C . LEU A 1 189 ? 24.504 -10.039 -10.937 1.00 91.56 189 LEU A C 1
ATOM 1497 O O . LEU A 1 189 ? 24.643 -9.185 -11.805 1.00 91.56 189 LEU A O 1
ATOM 1501 N N . ALA A 1 190 ? 25.260 -11.140 -10.905 1.00 92.88 190 ALA A N 1
ATOM 1502 C CA . ALA A 1 190 ? 26.355 -11.364 -11.853 1.00 92.88 190 ALA A CA 1
ATOM 1503 C C . ALA A 1 190 ? 25.843 -11.548 -13.294 1.00 92.88 190 ALA A C 1
ATOM 1505 O O . ALA A 1 190 ? 26.429 -11.043 -14.252 1.00 92.88 190 ALA A O 1
ATOM 1506 N N . GLU A 1 191 ? 24.722 -12.254 -13.453 1.00 94.62 191 GLU A N 1
ATOM 1507 C CA . GLU A 1 191 ? 24.057 -12.416 -14.749 1.00 94.62 191 GLU A CA 1
ATOM 1508 C C . GLU A 1 191 ? 23.439 -11.110 -15.247 1.00 94.62 191 GLU A C 1
ATOM 1510 O O . GLU A 1 191 ? 23.496 -10.812 -16.444 1.00 94.62 191 GLU A O 1
ATOM 1515 N N . TYR A 1 192 ? 22.889 -10.313 -14.331 1.00 93.69 192 TYR A N 1
ATOM 1516 C CA . TYR A 1 192 ? 22.372 -8.989 -14.636 1.00 93.69 192 TYR A CA 1
ATOM 1517 C C . TYR A 1 192 ? 23.483 -8.049 -15.127 1.00 93.69 192 TYR A C 1
ATOM 1519 O O . TYR A 1 192 ? 23.380 -7.514 -16.229 1.00 93.69 192 TYR A O 1
ATOM 1527 N N . GLU A 1 193 ? 24.585 -7.921 -14.384 1.00 91.25 193 GLU A N 1
ATOM 1528 C CA . GLU A 1 193 ? 25.720 -7.057 -14.746 1.00 91.25 193 GLU A CA 1
ATOM 1529 C C . GLU A 1 193 ? 26.353 -7.444 -16.094 1.00 91.25 193 GLU A C 1
ATOM 1531 O O . GLU A 1 193 ? 26.852 -6.586 -16.822 1.00 91.25 193 GLU A O 1
ATOM 1536 N N . ARG A 1 194 ? 26.294 -8.729 -16.469 1.00 91.38 194 ARG A N 1
ATOM 1537 C CA . ARG A 1 194 ? 26.745 -9.208 -17.784 1.00 91.38 194 ARG A CA 1
ATOM 1538 C C . ARG A 1 194 ? 25.777 -8.864 -18.920 1.00 91.38 194 ARG A C 1
ATOM 1540 O O . ARG A 1 194 ? 26.212 -8.695 -20.058 1.00 91.38 194 ARG A O 1
ATOM 1547 N N . SER A 1 195 ? 24.478 -8.828 -18.636 1.00 91.31 195 SER A N 1
ATOM 1548 C CA . SER A 1 195 ? 23.419 -8.759 -19.653 1.00 91.31 195 SER A CA 1
ATOM 1549 C C . SER A 1 195 ? 22.888 -7.343 -19.890 1.00 91.31 195 SER A C 1
ATOM 1551 O O . SER A 1 195 ? 22.323 -7.080 -20.955 1.00 91.31 195 SER A O 1
ATOM 1553 N N . PHE A 1 196 ? 23.058 -6.438 -18.923 1.00 91.00 196 PHE A N 1
ATOM 1554 C CA . PHE A 1 196 ? 22.436 -5.117 -18.928 1.00 91.00 196 PHE A CA 1
ATOM 1555 C C . PHE A 1 196 ? 23.467 -4.001 -18.700 1.00 91.00 196 PHE A C 1
ATOM 1557 O O . PHE A 1 196 ? 24.133 -3.977 -17.664 1.00 91.00 196 PHE A O 1
ATOM 1564 N N . PRO A 1 197 ? 23.610 -3.047 -19.640 1.00 84.88 197 PRO A N 1
ATOM 1565 C CA . PRO A 1 197 ? 24.374 -1.832 -19.386 1.00 84.88 197 PRO A CA 1
ATOM 1566 C C . PRO A 1 197 ? 23.605 -0.923 -18.415 1.00 84.88 197 PRO A C 1
ATOM 1568 O O . PRO A 1 197 ? 22.395 -0.761 -18.550 1.00 84.88 197 PRO A O 1
ATOM 1571 N N . SER A 1 198 ? 24.299 -0.288 -17.465 1.00 77.62 198 SER A N 1
ATOM 1572 C CA . SER A 1 198 ? 23.642 0.615 -16.506 1.00 77.62 198 SER A CA 1
ATOM 1573 C C . SER A 1 198 ? 22.978 1.806 -17.207 1.00 77.62 198 SER A C 1
ATOM 1575 O O . SER A 1 198 ? 23.643 2.568 -17.913 1.00 77.62 198 SER A O 1
ATOM 1577 N N . CYS A 1 199 ? 21.682 2.005 -16.955 1.00 75.81 199 CYS A N 1
ATOM 1578 C CA . CYS A 1 199 ? 20.898 3.132 -17.469 1.00 75.81 199 CYS A CA 1
ATOM 1579 C C . CYS A 1 199 ? 20.847 4.352 -16.522 1.00 75.81 199 CYS A C 1
ATOM 1581 O O . CYS A 1 199 ? 20.405 5.422 -16.940 1.00 75.81 199 CYS A O 1
ATOM 1583 N N . ILE A 1 200 ? 21.314 4.222 -15.269 1.00 76.81 200 ILE A N 1
ATOM 1584 C CA . ILE A 1 200 ? 21.274 5.289 -14.241 1.00 76.81 200 ILE A CA 1
ATOM 1585 C C . ILE A 1 200 ? 22.657 5.685 -13.697 1.00 76.81 200 ILE A C 1
ATOM 1587 O O . ILE A 1 200 ? 22.769 6.294 -12.633 1.00 76.81 200 ILE A O 1
ATOM 1591 N N . GLY A 1 201 ? 23.722 5.331 -14.419 1.00 77.81 201 GLY A N 1
ATOM 1592 C CA . GLY A 1 201 ? 25.100 5.651 -14.047 1.00 77.81 201 GLY A CA 1
ATOM 1593 C C . GLY A 1 201 ? 25.713 4.683 -13.030 1.00 77.81 201 GLY A C 1
ATOM 1594 O O . GLY A 1 201 ? 25.228 3.571 -12.806 1.00 77.81 201 GLY A O 1
ATOM 1595 N N . ILE A 1 202 ? 26.834 5.086 -12.431 1.00 81.19 202 ILE A N 1
ATOM 1596 C CA . ILE A 1 202 ? 27.633 4.232 -11.538 1.00 81.19 202 ILE A CA 1
ATOM 1597 C C . ILE A 1 202 ? 26.899 4.033 -10.205 1.00 81.19 202 ILE A C 1
ATOM 1599 O O . ILE A 1 202 ? 26.304 4.970 -9.672 1.00 81.19 202 ILE A O 1
ATOM 1603 N N . LYS A 1 203 ? 26.932 2.805 -9.673 1.00 85.19 203 LYS A N 1
ATOM 1604 C CA . LYS A 1 203 ? 26.429 2.484 -8.332 1.00 85.19 203 LYS A CA 1
ATOM 1605 C C . LYS A 1 203 ? 27.225 3.225 -7.253 1.00 85.19 203 LYS A C 1
ATOM 1607 O O . LYS A 1 203 ? 28.447 3.061 -7.216 1.00 85.19 203 LYS A O 1
ATOM 1612 N N . PRO A 1 204 ? 26.577 4.018 -6.377 1.00 84.50 204 PRO A N 1
ATOM 1613 C CA . PRO A 1 204 ? 27.264 4.663 -5.267 1.00 84.50 204 PRO A CA 1
ATOM 1614 C C . PRO A 1 204 ? 27.913 3.640 -4.325 1.00 84.50 204 PRO A C 1
ATOM 1616 O O . PRO A 1 204 ? 27.420 2.526 -4.144 1.00 84.50 204 PRO A O 1
ATOM 1619 N N . SER A 1 205 ? 29.031 4.021 -3.708 1.00 83.00 205 SER A N 1
ATOM 1620 C CA . SER A 1 205 ? 29.712 3.160 -2.734 1.00 83.00 205 SER A CA 1
ATOM 1621 C C . SER A 1 205 ? 28.818 2.900 -1.516 1.00 83.00 205 SER A C 1
ATOM 1623 O O . SER A 1 205 ? 28.139 3.811 -1.050 1.00 83.00 205 SER A O 1
ATOM 1625 N N . GLY A 1 206 ? 28.820 1.666 -1.007 1.00 84.12 206 GLY A N 1
ATOM 1626 C CA . GLY A 1 206 ? 27.979 1.242 0.122 1.00 84.12 206 GLY A CA 1
ATOM 1627 C C . GLY A 1 206 ? 26.544 0.850 -0.248 1.00 84.12 206 GLY A C 1
ATOM 1628 O O . GLY A 1 206 ? 25.780 0.465 0.634 1.00 84.12 206 GLY A O 1
ATOM 1629 N N . TYR A 1 207 ? 26.171 0.919 -1.534 1.00 87.81 207 TYR A N 1
ATOM 1630 C CA . TYR A 1 207 ? 24.824 0.564 -1.975 1.00 87.81 207 TYR A CA 1
ATOM 1631 C C . TYR A 1 207 ? 24.738 -0.916 -2.333 1.00 87.81 207 TYR A C 1
ATOM 1633 O O . TYR A 1 207 ? 25.564 -1.455 -3.082 1.00 87.81 207 TYR A O 1
ATOM 1641 N N . THR A 1 208 ? 23.671 -1.543 -1.853 1.00 88.44 208 THR A N 1
ATOM 1642 C CA . THR A 1 208 ? 23.294 -2.915 -2.183 1.00 88.44 208 THR A CA 1
ATOM 1643 C C . THR A 1 208 ? 22.158 -2.898 -3.205 1.00 88.44 208 THR A C 1
ATOM 1645 O O . THR A 1 208 ? 21.287 -2.028 -3.164 1.00 88.44 208 THR A O 1
ATOM 1648 N N . VAL A 1 209 ? 22.202 -3.837 -4.155 1.00 89.69 209 VAL A N 1
ATOM 1649 C CA . VAL A 1 209 ? 21.179 -4.027 -5.195 1.00 89.69 209 VAL A CA 1
ATOM 1650 C C . VAL A 1 209 ? 20.206 -5.099 -4.715 1.00 89.69 209 VAL A C 1
ATOM 1652 O O . VAL A 1 209 ? 20.629 -6.177 -4.302 1.00 89.69 209 VAL A O 1
ATOM 1655 N N . GLU A 1 210 ? 18.910 -4.830 -4.815 1.00 90.50 210 GLU A N 1
ATOM 1656 C CA . GLU A 1 210 ? 17.854 -5.806 -4.565 1.00 90.50 210 GLU A CA 1
ATOM 1657 C C . GLU A 1 210 ? 16.868 -5.789 -5.730 1.00 90.50 210 GLU A C 1
ATOM 1659 O O . GLU A 1 210 ? 16.341 -4.734 -6.101 1.00 90.50 210 GLU A O 1
ATOM 1664 N N . ALA A 1 211 ? 16.602 -6.970 -6.290 1.00 94.12 211 ALA A N 1
ATOM 1665 C CA . ALA A 1 211 ? 15.577 -7.136 -7.302 1.00 94.12 211 ALA A CA 1
ATOM 1666 C C . ALA A 1 211 ? 14.798 -8.431 -7.149 1.00 94.12 211 ALA A C 1
ATOM 1668 O O . ALA A 1 211 ? 15.360 -9.499 -6.892 1.00 94.12 211 ALA A O 1
ATOM 1669 N N . THR A 1 212 ? 13.491 -8.315 -7.363 1.00 95.31 212 THR A N 1
ATOM 1670 C CA . THR A 1 212 ? 12.562 -9.441 -7.358 1.00 95.31 212 THR A CA 1
ATOM 1671 C C . THR A 1 212 ? 11.561 -9.346 -8.493 1.00 95.31 212 THR A C 1
ATOM 1673 O O . THR A 1 212 ? 11.234 -8.250 -8.960 1.00 95.31 212 THR A O 1
ATOM 1676 N N . ARG A 1 213 ? 11.035 -10.500 -8.899 1.00 95.75 213 ARG A N 1
ATOM 1677 C CA . ARG A 1 213 ? 9.960 -10.600 -9.882 1.00 95.75 213 ARG A CA 1
ATOM 1678 C C . ARG A 1 213 ? 8.823 -11.462 -9.359 1.00 95.75 213 ARG A C 1
ATOM 1680 O O . ARG A 1 213 ? 9.049 -12.465 -8.692 1.00 95.75 213 ARG A O 1
ATOM 1687 N N . GLU A 1 214 ? 7.601 -11.062 -9.691 1.00 94.94 214 GLU A N 1
ATOM 1688 C CA . GLU A 1 214 ? 6.398 -11.849 -9.432 1.00 94.94 214 GLU A CA 1
ATOM 1689 C C . GLU A 1 214 ? 5.435 -11.760 -10.615 1.00 94.94 214 GLU A C 1
ATOM 1691 O O . GLU A 1 214 ? 5.359 -10.729 -11.288 1.00 94.94 214 GLU A O 1
ATOM 1696 N N . THR A 1 215 ? 4.679 -12.827 -10.872 1.00 95.56 215 THR A N 1
ATOM 1697 C CA . THR A 1 215 ? 3.642 -12.834 -11.910 1.00 95.56 215 THR A CA 1
ATOM 1698 C C . THR A 1 215 ? 2.334 -13.412 -11.396 1.00 95.56 215 THR A C 1
ATOM 1700 O O . THR A 1 215 ? 2.289 -14.553 -10.952 1.00 95.56 215 THR A O 1
ATOM 1703 N N . ALA A 1 216 ? 1.227 -12.681 -11.554 1.00 94.81 216 ALA A N 1
ATOM 1704 C CA . ALA A 1 216 ? -0.098 -13.236 -11.282 1.00 94.81 216 ALA A CA 1
ATOM 1705 C C . ALA A 1 216 ? -1.210 -12.597 -12.118 1.00 94.81 216 ALA A C 1
ATOM 1707 O O . ALA A 1 216 ? -1.049 -11.533 -12.713 1.00 94.81 216 ALA A O 1
ATOM 1708 N N . CYS A 1 217 ? -2.375 -13.244 -12.128 1.00 95.00 217 CYS A N 1
ATOM 1709 C CA . CYS A 1 217 ? -3.587 -12.700 -12.734 1.00 95.00 217 CYS A CA 1
ATOM 1710 C C . CYS A 1 217 ? -4.364 -11.831 -11.735 1.00 95.00 217 CYS A C 1
ATOM 1712 O O . CYS A 1 217 ? -4.543 -12.209 -10.572 1.00 95.00 217 CYS A O 1
ATOM 1714 N N . VAL A 1 218 ? -4.879 -10.692 -12.203 1.00 94.44 218 VAL A N 1
ATOM 1715 C CA . VAL A 1 218 ? -5.723 -9.768 -11.428 1.00 94.44 218 VAL A CA 1
ATOM 1716 C C . VAL A 1 218 ? -7.076 -9.548 -12.119 1.00 94.44 218 VAL A C 1
ATOM 1718 O O . VAL A 1 218 ? -7.141 -9.534 -13.350 1.00 94.44 218 VAL A O 1
ATOM 1721 N N . PRO A 1 219 ? -8.179 -9.391 -11.361 1.00 91.31 219 PRO A N 1
ATOM 1722 C CA . PRO A 1 219 ? -9.515 -9.173 -11.916 1.00 91.31 219 PRO A CA 1
ATOM 1723 C C . PRO A 1 219 ? -9.749 -7.685 -12.244 1.00 91.31 219 PRO A C 1
ATOM 1725 O O . PRO A 1 219 ? -10.675 -7.063 -11.727 1.00 91.31 219 PRO A O 1
ATOM 1728 N N . LEU A 1 220 ? -8.878 -7.094 -13.061 1.00 92.00 220 LEU A N 1
ATOM 1729 C CA . LEU A 1 220 ? -8.943 -5.697 -13.496 1.00 92.00 220 LEU A CA 1
ATOM 1730 C C . LEU A 1 220 ? -8.392 -5.607 -14.915 1.00 92.00 220 LEU A C 1
ATOM 1732 O O . LEU A 1 220 ? -7.310 -6.120 -15.143 1.00 92.00 220 LEU A O 1
ATOM 1736 N N . ARG A 1 221 ? -9.107 -4.938 -15.826 1.00 92.44 221 ARG A N 1
ATOM 1737 C CA . ARG A 1 221 ? -8.680 -4.746 -17.224 1.00 92.44 221 ARG A CA 1
ATOM 1738 C C . ARG A 1 221 ? -7.360 -3.983 -17.311 1.00 92.44 221 ARG A C 1
ATOM 1740 O O . ARG A 1 221 ? -7.183 -3.001 -16.588 1.00 92.44 221 ARG A O 1
ATOM 1747 N N . GLY A 1 222 ? -6.500 -4.360 -18.254 1.00 93.81 222 GLY A N 1
ATOM 1748 C CA . GLY A 1 222 ? -5.157 -3.814 -18.406 1.00 93.81 222 GLY A CA 1
ATOM 1749 C C . GLY A 1 222 ? -5.145 -2.302 -18.569 1.00 93.81 222 GLY A C 1
ATOM 1750 O O . GLY A 1 222 ? -4.443 -1.618 -17.829 1.00 93.81 222 GLY A O 1
ATOM 1751 N N . LEU A 1 223 ? -6.014 -1.754 -19.422 1.00 92.88 223 LEU A N 1
ATOM 1752 C CA . LEU A 1 223 ? -6.133 -0.301 -19.585 1.00 92.88 223 LEU A CA 1
ATOM 1753 C C . LEU A 1 223 ? -6.552 0.409 -18.284 1.00 92.88 223 LEU A C 1
ATOM 1755 O O . LEU A 1 223 ? -6.010 1.454 -17.942 1.00 92.88 223 LEU A O 1
ATOM 1759 N N . ALA A 1 224 ? -7.475 -0.171 -17.511 1.00 94.25 224 ALA A N 1
ATOM 1760 C CA . ALA A 1 224 ? -7.892 0.406 -16.232 1.00 94.25 224 ALA A CA 1
ATOM 1761 C C . ALA A 1 224 ? -6.769 0.356 -15.180 1.00 94.25 224 ALA A C 1
ATOM 1763 O O . ALA A 1 224 ? -6.675 1.256 -14.338 1.00 94.25 224 ALA A O 1
ATOM 1764 N N . LEU A 1 225 ? -5.913 -0.671 -15.233 1.00 96.44 225 LEU A N 1
ATOM 1765 C CA . LEU A 1 225 ? -4.700 -0.745 -14.425 1.00 96.44 225 LEU A CA 1
ATOM 1766 C C . LEU A 1 225 ? -3.689 0.322 -14.858 1.00 96.44 225 LEU A C 1
ATOM 1768 O O . LEU A 1 225 ? -3.218 1.058 -13.999 1.00 96.44 225 LEU A O 1
ATOM 1772 N N . VAL A 1 226 ? -3.429 0.483 -16.157 1.00 97.44 226 VAL A N 1
ATOM 1773 C CA . VAL A 1 226 ? -2.559 1.548 -16.689 1.00 97.44 226 VAL A CA 1
ATOM 1774 C C . VAL A 1 226 ? -3.031 2.925 -16.218 1.00 97.44 226 VAL A C 1
ATOM 1776 O O . VAL A 1 226 ? -2.246 3.669 -15.639 1.00 97.44 226 VAL A O 1
ATOM 1779 N N . GLU A 1 227 ? -4.321 3.239 -16.348 1.00 95.88 227 GLU A N 1
ATOM 1780 C CA . GLU A 1 227 ? -4.889 4.502 -15.852 1.00 95.88 227 GLU A CA 1
ATOM 1781 C C . GLU A 1 227 ? -4.728 4.681 -14.337 1.00 95.88 227 GLU A C 1
ATOM 1783 O O . GLU A 1 227 ? -4.546 5.794 -13.852 1.00 95.88 227 GLU A O 1
ATOM 1788 N N . THR A 1 228 ? -4.793 3.586 -13.577 1.00 96.81 228 THR A N 1
ATOM 1789 C CA . THR A 1 228 ? -4.575 3.608 -12.126 1.00 96.81 228 THR A CA 1
ATOM 1790 C C . THR A 1 228 ? -3.111 3.874 -11.786 1.00 96.81 228 THR A C 1
ATOM 1792 O O . THR A 1 228 ? -2.841 4.633 -10.865 1.00 96.81 228 THR A O 1
ATOM 1795 N N . LEU A 1 229 ? -2.166 3.270 -12.514 1.00 97.88 229 LEU A N 1
ATOM 1796 C CA . LEU A 1 229 ? -0.731 3.467 -12.296 1.00 97.88 229 LEU A CA 1
ATOM 1797 C C . LEU A 1 229 ? -0.271 4.858 -12.747 1.00 97.88 229 LEU A C 1
ATOM 1799 O O . LEU A 1 229 ? 0.611 5.443 -12.132 1.00 97.88 229 LEU A O 1
ATOM 1803 N N . MET A 1 230 ? -0.863 5.409 -13.803 1.00 97.12 230 MET A N 1
ATOM 1804 C CA . MET A 1 230 ? -0.475 6.708 -14.358 1.00 97.12 230 MET A CA 1
ATOM 1805 C C . MET A 1 230 ? -1.148 7.911 -13.669 1.00 97.12 230 MET A C 1
ATOM 1807 O O . MET A 1 230 ? -0.985 9.045 -14.120 1.00 97.12 230 MET A O 1
ATOM 1811 N N . ASP A 1 231 ? -1.917 7.683 -12.603 1.00 96.75 231 ASP A N 1
ATOM 1812 C CA . ASP A 1 231 ? -2.500 8.713 -11.741 1.00 96.75 231 ASP A CA 1
ATOM 1813 C C . ASP A 1 231 ? -1.944 8.554 -10.321 1.00 96.75 231 ASP A C 1
ATOM 1815 O O . ASP A 1 231 ? -2.095 7.505 -9.696 1.00 96.75 231 ASP A O 1
ATOM 1819 N N . ALA A 1 232 ? -1.282 9.591 -9.800 1.00 95.94 232 ALA A N 1
ATOM 1820 C CA . ALA A 1 232 ? -0.575 9.512 -8.523 1.00 95.94 232 ALA A CA 1
ATOM 1821 C C . ALA A 1 232 ? -1.490 9.151 -7.338 1.00 95.94 232 ALA A C 1
ATOM 1823 O O . ALA A 1 232 ? -1.097 8.359 -6.478 1.00 95.94 232 ALA A O 1
ATOM 1824 N N . ASN A 1 233 ? -2.712 9.690 -7.307 1.00 93.88 233 ASN A N 1
ATOM 1825 C CA . ASN A 1 233 ? -3.656 9.460 -6.215 1.00 93.88 233 ASN A CA 1
ATOM 1826 C C . ASN A 1 233 ? -4.238 8.050 -6.293 1.00 93.88 233 ASN A C 1
ATOM 1828 O O . ASN A 1 233 ? -4.261 7.334 -5.294 1.00 93.88 233 ASN A O 1
ATOM 1832 N N . ARG A 1 234 ? -4.657 7.620 -7.489 1.00 95.69 234 ARG A N 1
ATOM 1833 C CA . ARG A 1 234 ? -5.184 6.268 -7.718 1.00 95.69 234 ARG A CA 1
ATOM 1834 C C . ARG A 1 234 ? -4.118 5.200 -7.497 1.00 95.69 234 ARG A C 1
ATOM 1836 O O . ARG A 1 234 ? -4.439 4.130 -6.985 1.00 95.69 234 ARG A O 1
ATOM 1843 N N . TRP A 1 235 ? -2.866 5.487 -7.844 1.00 96.88 235 TRP A N 1
ATOM 1844 C CA . TRP A 1 235 ? -1.741 4.596 -7.593 1.00 96.88 235 TRP A CA 1
ATOM 1845 C C . TRP A 1 235 ? -1.480 4.442 -6.092 1.00 96.88 235 TRP A C 1
ATOM 1847 O O . TRP A 1 235 ? -1.451 3.314 -5.601 1.00 96.88 235 TRP A O 1
ATOM 1857 N N . ALA A 1 236 ? -1.386 5.546 -5.342 1.00 93.88 236 ALA A N 1
ATOM 1858 C CA . ALA A 1 236 ? -1.257 5.498 -3.883 1.00 93.88 236 ALA A CA 1
ATOM 1859 C C . ALA A 1 236 ? -2.438 4.756 -3.229 1.00 93.88 236 ALA A C 1
ATOM 1861 O O . ALA A 1 236 ? -2.246 3.919 -2.347 1.00 93.88 236 ALA A O 1
ATOM 1862 N N . ASP A 1 237 ? -3.653 4.983 -3.730 1.00 92.19 237 ASP A N 1
ATOM 1863 C CA . ASP A 1 237 ? -4.863 4.317 -3.255 1.00 92.19 237 ASP A CA 1
ATOM 1864 C C . ASP A 1 237 ? -4.920 2.815 -3.544 1.00 92.19 237 ASP A C 1
ATOM 1866 O O . ASP A 1 237 ? -5.518 2.056 -2.777 1.00 92.19 237 ASP A O 1
ATOM 1870 N N . MET A 1 238 ? -4.310 2.378 -4.645 1.00 95.56 238 MET A N 1
ATOM 1871 C CA . MET A 1 238 ? -4.204 0.966 -5.006 1.00 95.56 238 MET A CA 1
ATOM 1872 C C . MET A 1 238 ? -3.150 0.236 -4.163 1.00 95.56 238 MET A C 1
ATOM 1874 O O . MET A 1 238 ? -3.215 -0.984 -4.019 1.00 95.56 238 MET A O 1
ATOM 1878 N N . PHE A 1 239 ? -2.195 0.955 -3.568 1.00 95.56 239 PHE A N 1
ATOM 1879 C CA . PHE A 1 239 ? -1.080 0.358 -2.831 1.00 95.56 239 PHE A CA 1
ATOM 1880 C C . PHE A 1 239 ? -0.834 1.008 -1.457 1.00 95.56 239 PHE A C 1
ATOM 1882 O O . PHE A 1 239 ? 0.303 1.363 -1.145 1.00 95.56 239 PHE A O 1
ATOM 1889 N N . PRO A 1 240 ? -1.844 1.095 -0.569 1.00 89.94 240 PRO A N 1
ATOM 1890 C CA . PRO A 1 240 ? -1.742 1.867 0.675 1.00 89.94 240 PRO A CA 1
ATOM 1891 C C . PRO A 1 240 ? -0.675 1.336 1.648 1.00 89.94 240 PRO A C 1
ATOM 1893 O O . PRO A 1 240 ? -0.124 2.083 2.447 1.00 89.94 240 PRO A O 1
ATOM 1896 N N . CYS A 1 241 ? -0.336 0.044 1.582 1.00 90.81 241 CYS A N 1
ATOM 1897 C CA . CYS A 1 241 ? 0.692 -0.577 2.429 1.00 90.81 241 CYS A CA 1
ATOM 1898 C C . CYS A 1 241 ? 2.121 -0.488 1.854 1.00 90.81 241 CYS A C 1
ATOM 1900 O O . CYS A 1 241 ? 3.049 -1.008 2.476 1.00 90.81 241 CYS A O 1
ATOM 1902 N N . LEU A 1 242 ? 2.278 0.092 0.659 1.00 93.50 242 LEU A N 1
ATOM 1903 C CA . LEU A 1 242 ? 3.550 0.228 -0.064 1.00 93.50 242 LEU A CA 1
ATOM 1904 C C . LEU A 1 242 ? 3.873 1.682 -0.378 1.00 93.50 242 LEU A C 1
ATOM 1906 O O . LEU A 1 242 ? 5.041 2.049 -0.387 1.00 93.50 242 LEU A O 1
ATOM 1910 N N . ILE A 1 243 ? 2.847 2.494 -0.624 1.00 93.06 243 ILE A N 1
ATOM 1911 C CA . ILE A 1 243 ? 2.956 3.895 -1.005 1.00 93.06 243 ILE A CA 1
ATOM 1912 C C . ILE A 1 243 ? 2.293 4.723 0.080 1.00 93.06 243 ILE A C 1
ATOM 1914 O O . ILE A 1 243 ? 1.074 4.717 0.234 1.00 93.06 243 ILE A O 1
ATOM 1918 N N . ALA A 1 244 ? 3.117 5.450 0.817 1.00 87.50 244 ALA A N 1
ATOM 1919 C CA . ALA A 1 244 ? 2.667 6.415 1.803 1.00 87.50 244 ALA A CA 1
ATOM 1920 C C . ALA A 1 244 ? 2.078 7.669 1.140 1.00 87.50 244 ALA A C 1
ATOM 1922 O O . ALA A 1 244 ? 1.122 8.275 1.624 1.00 87.50 244 ALA A O 1
ATOM 1923 N N . GLY A 1 245 ? 2.635 8.029 -0.016 1.00 87.81 245 GLY A N 1
ATOM 1924 C CA . GLY A 1 245 ? 2.118 9.072 -0.878 1.00 87.81 245 GLY A CA 1
ATOM 1925 C C . GLY A 1 245 ? 2.837 9.114 -2.222 1.00 87.81 245 GLY A C 1
ATOM 1926 O O . GLY A 1 245 ? 3.979 8.673 -2.357 1.00 87.81 245 GLY A O 1
ATOM 1927 N N . ALA A 1 246 ? 2.174 9.681 -3.226 1.00 92.88 246 ALA A N 1
ATOM 1928 C CA . ALA A 1 246 ? 2.735 9.911 -4.552 1.00 92.88 246 ALA A CA 1
ATOM 1929 C C . ALA A 1 246 ? 2.251 11.249 -5.122 1.00 92.88 246 ALA A C 1
ATOM 1931 O O . ALA A 1 246 ? 1.177 11.727 -4.769 1.00 92.88 246 ALA A O 1
ATOM 1932 N N . ALA A 1 247 ? 3.070 11.900 -5.941 1.00 92.88 247 ALA A N 1
ATOM 1933 C CA . ALA A 1 247 ? 2.695 13.116 -6.654 1.00 92.88 247 ALA A CA 1
ATOM 1934 C C . ALA A 1 247 ? 3.344 13.139 -8.040 1.00 92.88 247 ALA A C 1
ATOM 1936 O O . ALA A 1 247 ? 4.511 12.768 -8.193 1.00 92.88 247 ALA A O 1
ATOM 1937 N N . THR A 1 248 ? 2.588 13.599 -9.034 1.00 94.06 248 THR A N 1
ATOM 1938 C CA . THR A 1 248 ? 3.132 13.949 -10.347 1.00 94.06 248 THR A CA 1
ATOM 1939 C C . THR A 1 248 ? 3.771 15.326 -10.231 1.00 94.06 248 THR A C 1
ATOM 1941 O O . THR A 1 248 ? 3.104 16.293 -9.875 1.00 94.06 248 THR A O 1
ATOM 1944 N N . VAL A 1 249 ? 5.078 15.391 -10.470 1.00 91.44 249 VAL A N 1
ATOM 1945 C CA . VAL A 1 249 ? 5.867 16.628 -10.435 1.00 91.44 249 VAL A CA 1
ATOM 1946 C C . VAL A 1 249 ? 5.774 17.346 -11.774 1.00 91.44 249 VAL A C 1
ATOM 1948 O O . VAL A 1 249 ? 5.665 18.565 -11.798 1.00 91.44 249 VAL A O 1
ATOM 1951 N N . ASP A 1 250 ? 5.834 16.592 -12.873 1.00 88.06 250 ASP A N 1
ATOM 1952 C CA . ASP A 1 250 ? 5.789 17.138 -14.227 1.00 88.06 250 ASP A CA 1
ATOM 1953 C C . ASP A 1 250 ? 5.245 16.104 -15.226 1.00 88.06 250 ASP A C 1
ATOM 1955 O O . ASP A 1 250 ? 5.394 14.894 -15.023 1.00 88.06 250 ASP A O 1
ATOM 1959 N N . VAL A 1 251 ? 4.634 16.566 -16.316 1.00 92.19 251 VAL A N 1
ATOM 1960 C CA . VAL A 1 251 ? 4.115 15.732 -17.410 1.00 92.19 251 VAL A CA 1
ATOM 1961 C C . VAL A 1 251 ? 4.882 16.076 -18.683 1.00 92.19 251 VAL A C 1
ATOM 1963 O O . VAL A 1 251 ? 4.564 17.033 -19.379 1.00 92.19 251 VAL A O 1
ATOM 1966 N N . LEU A 1 252 ? 5.889 15.259 -18.999 1.00 89.81 252 LEU A N 1
ATOM 1967 C CA . LEU A 1 252 ? 6.766 15.454 -20.159 1.00 89.81 252 LEU A CA 1
ATOM 1968 C C . LEU A 1 252 ? 6.080 15.068 -21.478 1.00 89.81 252 LEU A C 1
ATOM 1970 O O . LEU A 1 252 ? 6.353 15.645 -22.525 1.00 89.81 252 LEU A O 1
ATOM 1974 N N . SER A 1 253 ? 5.200 14.067 -21.432 1.00 91.44 253 SER A N 1
ATOM 1975 C CA . SER A 1 253 ? 4.345 13.644 -22.540 1.00 91.44 253 SER A CA 1
ATOM 1976 C C . SER A 1 253 ? 3.039 13.095 -21.977 1.00 91.44 253 SER A C 1
ATOM 1978 O O . SER A 1 253 ? 3.049 12.231 -21.098 1.00 91.44 253 SER A O 1
ATOM 1980 N N . SER A 1 254 ? 1.906 13.563 -22.499 1.00 89.12 254 SER A N 1
ATOM 1981 C CA . SER A 1 254 ? 0.583 13.055 -22.103 1.00 89.12 254 SER A CA 1
ATOM 1982 C C . SER A 1 254 ? 0.198 11.749 -22.810 1.00 89.12 254 SER A C 1
ATOM 1984 O O . SER A 1 254 ? -0.803 11.138 -22.446 1.00 89.12 254 SER A O 1
ATOM 1986 N N . GLY A 1 255 ? 1.007 11.301 -23.774 1.00 88.12 255 GLY A N 1
ATOM 1987 C CA . GLY A 1 255 ? 0.740 10.132 -24.606 1.00 88.12 255 GLY A CA 1
ATOM 1988 C C . GLY A 1 255 ? 0.106 10.476 -25.957 1.00 88.12 255 GLY A C 1
ATOM 1989 O O . GLY A 1 255 ? -0.064 11.644 -26.312 1.00 88.12 255 GLY A O 1
ATOM 1990 N N . THR A 1 256 ? -0.202 9.444 -26.740 1.00 86.31 256 THR A N 1
ATOM 1991 C CA . THR A 1 256 ? -0.615 9.563 -28.147 1.00 86.31 256 THR A CA 1
ATOM 1992 C C . THR A 1 256 ? -2.105 9.273 -28.310 1.00 86.31 256 THR A C 1
ATOM 1994 O O . THR A 1 256 ? -2.620 8.286 -27.782 1.00 86.31 256 THR A O 1
ATOM 1997 N N . GLY A 1 257 ? -2.817 10.122 -29.059 1.00 75.81 257 GLY A N 1
ATOM 1998 C CA . GLY A 1 257 ? -4.215 9.872 -29.438 1.00 75.81 257 GLY A CA 1
ATOM 1999 C C . GLY A 1 257 ? -5.187 9.762 -28.257 1.00 75.81 257 GLY A C 1
ATOM 2000 O O . GLY A 1 257 ? -6.152 9.011 -28.335 1.00 75.81 257 GLY A O 1
ATOM 2001 N N . GLY A 1 258 ? -4.910 10.453 -27.145 1.00 77.12 258 GLY A N 1
ATOM 2002 C CA . GLY A 1 258 ? -5.718 10.380 -25.919 1.00 77.12 258 GLY A CA 1
ATOM 2003 C C . GLY A 1 258 ? -5.514 9.102 -25.096 1.00 77.12 258 GLY A C 1
ATOM 2004 O O . GLY A 1 258 ? -6.159 8.934 -24.065 1.00 77.12 258 GLY A O 1
ATOM 2005 N N . THR A 1 259 ? -4.615 8.212 -25.523 1.00 86.62 259 THR A N 1
ATOM 2006 C CA . THR A 1 259 ? -4.185 7.042 -24.751 1.00 86.62 259 THR A CA 1
ATOM 2007 C C . THR A 1 259 ? -2.924 7.363 -23.950 1.00 86.62 259 THR A C 1
ATOM 2009 O O . THR A 1 259 ? -2.209 8.320 -24.250 1.00 86.62 259 THR A O 1
ATOM 2012 N N . ARG A 1 260 ? -2.591 6.521 -22.966 1.00 92.00 260 ARG A N 1
ATOM 2013 C CA . ARG A 1 260 ? -1.320 6.618 -22.226 1.00 92.00 260 ARG A CA 1
ATOM 2014 C C . ARG A 1 260 ? -0.114 6.098 -23.018 1.00 92.00 260 ARG A C 1
ATOM 2016 O O . ARG A 1 260 ? 0.970 5.992 -22.451 1.00 92.00 260 ARG A O 1
ATOM 2023 N N . ASP A 1 261 ? -0.270 5.759 -24.299 1.00 94.88 261 ASP A N 1
ATOM 2024 C CA . ASP A 1 261 ? 0.842 5.258 -25.102 1.00 94.88 261 ASP A CA 1
ATOM 2025 C C . ASP A 1 261 ? 1.892 6.345 -25.336 1.00 94.88 261 ASP A C 1
ATOM 2027 O O . ASP A 1 261 ? 1.593 7.435 -25.829 1.00 94.88 261 ASP A O 1
ATOM 2031 N N . ASN A 1 262 ? 3.134 6.030 -24.982 1.00 93.94 262 ASN A N 1
ATOM 2032 C CA . ASN A 1 262 ? 4.268 6.943 -24.922 1.00 93.94 262 ASN A CA 1
ATOM 2033 C C . ASN A 1 262 ? 4.079 8.114 -23.936 1.00 93.94 262 ASN A C 1
ATOM 2035 O O . ASN A 1 262 ? 4.714 9.166 -24.079 1.00 93.94 262 ASN A O 1
ATOM 2039 N N . ALA A 1 263 ? 3.211 7.954 -22.931 1.00 94.88 263 ALA A N 1
ATOM 2040 C CA . ALA A 1 263 ? 3.076 8.927 -21.855 1.00 94.88 263 ALA A CA 1
ATOM 2041 C C . ALA A 1 263 ? 4.298 8.871 -20.930 1.00 94.88 263 ALA A C 1
ATOM 2043 O O . ALA A 1 263 ? 4.755 7.797 -20.535 1.00 94.88 263 ALA A O 1
ATOM 2044 N N . LEU A 1 264 ? 4.810 10.044 -20.564 1.00 94.81 264 LEU A N 1
ATOM 2045 C CA . LEU A 1 264 ? 6.040 10.215 -19.801 1.00 94.81 264 LEU A CA 1
ATOM 2046 C C . LEU A 1 264 ? 5.828 11.275 -18.721 1.00 94.81 264 LEU A 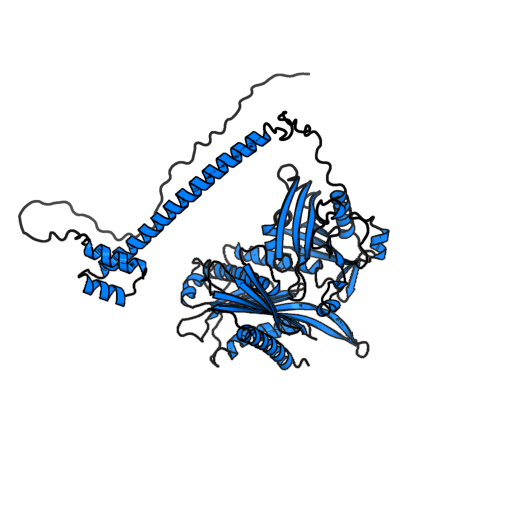C 1
ATOM 2048 O O . LEU A 1 264 ? 5.451 12.406 -19.025 1.00 94.81 264 LEU A O 1
ATOM 2052 N N . GLN A 1 265 ? 6.072 10.925 -17.462 1.00 94.50 265 GLN A N 1
ATOM 2053 C CA . GLN A 1 265 ? 5.841 11.815 -16.321 1.00 94.50 265 GLN A CA 1
ATOM 2054 C C . GLN A 1 265 ? 7.002 11.746 -15.333 1.00 94.50 265 GLN A C 1
ATOM 2056 O O . GLN A 1 265 ? 7.596 10.689 -15.134 1.00 94.50 265 GLN A O 1
ATOM 2061 N N . VAL A 1 266 ? 7.310 12.864 -14.681 1.00 92.62 266 VAL A N 1
ATOM 2062 C CA . VAL A 1 266 ? 8.201 12.892 -13.519 1.00 92.62 266 VAL A CA 1
ATOM 2063 C C . VAL A 1 266 ? 7.340 12.768 -12.275 1.00 92.62 266 VAL A C 1
ATOM 2065 O O . VAL A 1 266 ? 6.418 13.555 -12.067 1.00 92.62 266 VAL A O 1
ATOM 2068 N N . MET A 1 267 ? 7.649 11.796 -11.429 1.00 93.44 267 MET A N 1
ATOM 2069 C CA . MET A 1 267 ? 6.907 11.524 -10.206 1.00 93.44 267 MET A CA 1
ATOM 2070 C C . MET A 1 267 ? 7.827 11.543 -8.992 1.00 93.44 267 MET A C 1
ATOM 2072 O O . MET A 1 267 ? 9.037 11.321 -9.081 1.00 93.44 267 MET A O 1
ATOM 2076 N N . VAL A 1 268 ? 7.228 11.799 -7.835 1.00 91.88 268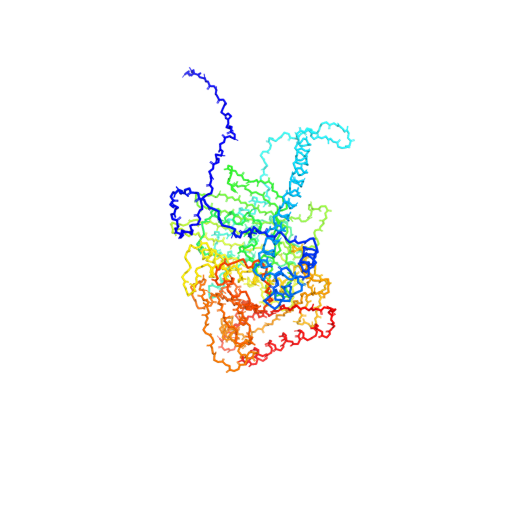 VAL A N 1
ATOM 2077 C CA . VAL A 1 268 ? 7.828 11.535 -6.530 1.00 91.88 268 VAL A CA 1
ATOM 2078 C C . VAL A 1 268 ? 6.913 10.599 -5.755 1.00 91.88 268 VAL A C 1
ATOM 2080 O O . VAL A 1 268 ? 5.702 10.819 -5.693 1.00 91.88 268 VAL A O 1
ATOM 2083 N N . ALA A 1 269 ? 7.481 9.555 -5.161 1.00 92.06 269 ALA A N 1
ATOM 2084 C CA . ALA A 1 269 ? 6.749 8.608 -4.330 1.00 92.06 269 ALA A CA 1
ATOM 2085 C C . ALA A 1 269 ? 7.487 8.328 -3.028 1.00 92.06 269 ALA A C 1
ATOM 2087 O O . ALA A 1 269 ? 8.710 8.415 -2.959 1.00 92.06 269 ALA A O 1
ATOM 2088 N N . GLU A 1 270 ? 6.721 7.987 -2.006 1.00 90.56 270 GLU A N 1
ATOM 2089 C CA . GLU A 1 270 ? 7.189 7.641 -0.672 1.00 90.56 270 GLU A CA 1
ATOM 2090 C C . GLU A 1 270 ? 6.874 6.170 -0.420 1.00 90.56 270 GLU A C 1
ATOM 2092 O O . GLU A 1 270 ? 5.726 5.809 -0.157 1.00 90.56 270 GLU A O 1
ATOM 2097 N N . PHE A 1 271 ? 7.886 5.315 -0.550 1.00 90.81 271 PHE A N 1
ATOM 2098 C CA . PHE A 1 271 ? 7.746 3.877 -0.360 1.00 90.81 271 PHE A CA 1
ATOM 2099 C C . PHE A 1 271 ? 7.912 3.504 1.112 1.00 90.81 271 PHE A C 1
ATOM 2101 O O . PHE A 1 271 ? 8.826 3.987 1.784 1.00 90.81 271 PHE A O 1
ATOM 2108 N N . GLN A 1 272 ? 7.048 2.618 1.605 1.00 89.31 272 GLN A N 1
ATOM 2109 C CA . GLN A 1 272 ? 6.997 2.252 3.016 1.00 89.31 272 GLN A CA 1
ATOM 2110 C C . GLN A 1 272 ? 6.923 0.742 3.260 1.00 89.31 272 GLN A C 1
ATOM 2112 O O . GLN A 1 272 ? 6.362 -0.034 2.484 1.00 89.31 272 GLN A O 1
ATOM 2117 N N . VAL A 1 273 ? 7.455 0.351 4.415 1.00 89.56 273 VAL A N 1
ATOM 2118 C CA . VAL A 1 273 ? 7.230 -0.946 5.058 1.00 89.56 273 VAL A CA 1
ATOM 2119 C C . VAL A 1 273 ? 6.552 -0.660 6.391 1.00 89.56 273 VAL A C 1
ATOM 2121 O O . VAL A 1 273 ? 6.874 0.324 7.052 1.00 89.56 273 VAL A O 1
ATOM 2124 N N . LEU A 1 274 ? 5.594 -1.501 6.779 1.00 91.19 274 LEU A N 1
ATOM 2125 C CA . LEU A 1 274 ? 4.736 -1.265 7.942 1.00 91.19 274 LEU A CA 1
ATOM 2126 C C . LEU A 1 274 ? 5.447 -1.594 9.260 1.00 91.19 274 LEU A C 1
ATOM 2128 O O . LEU A 1 274 ? 5.082 -2.540 9.952 1.00 91.19 274 LEU A O 1
ATOM 2132 N N . SER A 1 275 ? 6.468 -0.809 9.585 1.00 90.06 275 SER A N 1
ATOM 2133 C CA . SER A 1 275 ? 7.209 -0.834 10.843 1.00 90.06 275 SER A CA 1
ATOM 2134 C C . SER A 1 275 ? 7.720 0.581 11.140 1.00 90.06 275 SER A C 1
ATOM 2136 O O . SER A 1 275 ? 8.297 1.199 10.241 1.00 90.06 275 SER A O 1
ATOM 2138 N N . PRO A 1 276 ? 7.586 1.095 12.379 1.00 87.75 276 PRO A N 1
ATOM 2139 C CA . PRO A 1 276 ? 8.111 2.405 12.752 1.00 87.75 276 PRO A CA 1
ATOM 2140 C C . PRO A 1 276 ? 9.637 2.488 12.672 1.00 87.75 276 PRO A C 1
ATOM 2142 O O . PRO A 1 276 ? 10.186 3.574 12.784 1.00 87.75 276 PRO A O 1
ATOM 2145 N N . PHE A 1 277 ? 10.355 1.381 12.491 1.00 84.00 277 PHE A N 1
ATOM 2146 C CA . PHE A 1 277 ? 11.815 1.395 12.371 1.00 84.00 277 PHE A CA 1
ATOM 2147 C C . PHE A 1 277 ? 12.313 1.401 10.926 1.00 84.00 277 PHE A C 1
ATOM 2149 O O . PHE A 1 277 ? 13.519 1.420 10.701 1.00 84.00 277 PHE A O 1
ATOM 2156 N N . VAL A 1 278 ? 11.409 1.383 9.941 1.00 80.88 278 VAL A N 1
ATOM 2157 C CA . VAL A 1 278 ? 11.784 1.516 8.530 1.00 80.88 278 VAL A CA 1
ATOM 2158 C C . VAL A 1 278 ? 11.575 2.975 8.123 1.00 80.88 278 VAL A C 1
ATOM 2160 O O . VAL A 1 278 ? 10.430 3.432 8.115 1.00 80.88 278 VAL A O 1
ATOM 2163 N N . PRO A 1 279 ? 12.629 3.731 7.775 1.00 77.44 279 PRO A N 1
ATOM 2164 C CA . PRO A 1 279 ? 12.441 5.067 7.234 1.00 77.44 279 PRO A CA 1
ATOM 2165 C C . PRO A 1 279 ? 11.715 4.992 5.886 1.00 77.44 279 PRO A C 1
ATOM 2167 O O . PRO A 1 279 ? 11.997 4.128 5.051 1.00 77.44 279 PRO A O 1
ATOM 2170 N N . VAL A 1 280 ? 10.780 5.916 5.670 1.00 82.38 280 VAL A N 1
ATOM 2171 C CA . VAL A 1 280 ? 10.081 6.057 4.390 1.00 82.38 280 VAL A CA 1
ATOM 2172 C C . VAL A 1 280 ? 11.087 6.448 3.307 1.00 82.38 280 VAL A C 1
ATOM 2174 O O . VAL A 1 280 ? 11.849 7.404 3.458 1.00 82.38 280 VAL A O 1
ATOM 2177 N N . ARG A 1 281 ? 11.090 5.707 2.197 1.00 85.75 281 ARG A N 1
ATOM 2178 C CA . ARG A 1 281 ? 11.985 5.929 1.057 1.00 85.75 281 ARG A CA 1
ATOM 2179 C C . ARG A 1 281 ? 11.326 6.882 0.067 1.00 85.75 281 ARG A C 1
ATOM 2181 O O . ARG A 1 281 ? 10.458 6.475 -0.705 1.00 85.75 281 ARG A O 1
ATOM 2188 N N . ARG A 1 282 ? 11.723 8.155 0.084 1.00 86.12 282 ARG A N 1
ATOM 2189 C CA . ARG A 1 282 ? 11.244 9.160 -0.875 1.00 86.12 282 ARG A CA 1
ATOM 2190 C C . ARG A 1 282 ? 12.097 9.130 -2.141 1.00 86.12 282 ARG A C 1
ATOM 2192 O O . ARG A 1 282 ? 13.272 9.473 -2.100 1.00 86.12 282 ARG A O 1
ATOM 2199 N N . VAL A 1 283 ? 11.499 8.757 -3.269 1.00 88.00 283 VAL A N 1
ATOM 2200 C CA . VAL A 1 283 ? 12.198 8.585 -4.551 1.00 88.00 283 VAL A CA 1
ATOM 2201 C C . VAL A 1 283 ? 11.567 9.467 -5.619 1.00 88.00 283 VAL A C 1
ATOM 2203 O O . VAL A 1 283 ? 10.347 9.474 -5.787 1.00 88.00 283 VAL A O 1
ATOM 2206 N N . ARG A 1 284 ? 12.409 10.179 -6.373 1.00 89.31 284 ARG A N 1
ATOM 2207 C CA . ARG A 1 284 ? 12.029 10.902 -7.594 1.00 89.31 284 ARG A CA 1
ATOM 2208 C C . ARG A 1 284 ? 12.440 10.085 -8.820 1.00 89.31 284 ARG A C 1
ATOM 2210 O O . ARG A 1 284 ? 13.587 9.645 -8.911 1.00 89.31 284 ARG A O 1
ATOM 2217 N N . PHE A 1 285 ? 11.518 9.874 -9.752 1.00 92.31 285 PHE A N 1
ATOM 2218 C CA . PHE A 1 285 ? 11.730 9.011 -10.916 1.00 92.31 285 PHE A CA 1
ATOM 2219 C C . PHE A 1 285 ? 10.926 9.478 -12.131 1.00 92.31 285 PHE A C 1
ATOM 2221 O O . PHE A 1 285 ? 9.966 10.239 -12.007 1.00 92.31 285 PHE A O 1
ATOM 2228 N N . VAL A 1 286 ? 11.333 9.017 -13.311 1.00 93.88 286 VAL A N 1
ATOM 2229 C CA . VAL A 1 286 ? 10.537 9.101 -14.538 1.00 93.88 286 VAL A CA 1
ATOM 2230 C C . VAL A 1 286 ? 9.687 7.844 -14.638 1.00 93.88 286 VAL A C 1
ATOM 2232 O O . VAL A 1 286 ? 10.228 6.744 -14.554 1.00 93.88 286 VAL A O 1
ATOM 2235 N N . ARG A 1 287 ? 8.381 8.016 -14.845 1.00 97.38 287 ARG A N 1
ATOM 2236 C CA . ARG A 1 287 ? 7.438 6.958 -15.208 1.00 97.38 287 ARG A CA 1
ATOM 2237 C C . ARG A 1 287 ? 7.149 7.032 -16.701 1.00 97.38 287 ARG A C 1
ATOM 2239 O O . ARG A 1 287 ? 6.674 8.062 -17.184 1.00 97.38 287 ARG A O 1
ATOM 2246 N N . PHE A 1 288 ? 7.411 5.946 -17.417 1.00 97.19 288 PHE A N 1
ATOM 2247 C CA . PHE A 1 288 ? 7.163 5.819 -18.849 1.00 97.19 288 PHE A CA 1
ATOM 2248 C C . PHE A 1 288 ? 6.173 4.689 -19.128 1.00 97.19 288 PHE A C 1
ATOM 2250 O O . PHE A 1 288 ? 6.366 3.557 -18.683 1.00 97.19 288 PHE A O 1
ATOM 2257 N N . CYS A 1 289 ? 5.109 5.003 -19.866 1.00 97.69 289 CYS A N 1
ATOM 2258 C CA . CYS A 1 289 ? 4.082 4.058 -20.280 1.00 97.69 289 CYS A CA 1
ATOM 2259 C C . CYS A 1 289 ? 4.133 3.839 -21.791 1.00 97.69 289 CYS A C 1
ATOM 2261 O O . CYS A 1 289 ? 4.232 4.795 -22.560 1.00 97.69 289 CYS A O 1
ATOM 2263 N N . LYS A 1 290 ? 4.051 2.576 -22.212 1.00 96.38 290 LYS A N 1
ATOM 2264 C CA . LYS A 1 290 ? 4.087 2.187 -23.621 1.00 96.38 290 LYS A CA 1
ATOM 2265 C C . LYS A 1 290 ? 3.109 1.054 -23.899 1.00 96.38 290 LYS A C 1
ATOM 2267 O O . LYS A 1 290 ? 3.063 0.067 -23.163 1.00 96.38 290 LYS A O 1
ATOM 2272 N N . HIS A 1 291 ? 2.355 1.191 -24.978 1.00 96.25 291 HIS A N 1
ATOM 2273 C CA . HIS A 1 291 ? 1.562 0.120 -25.559 1.00 96.25 291 HIS A CA 1
ATOM 2274 C C . HIS A 1 291 ? 2.477 -0.734 -26.442 1.00 96.25 291 HIS A C 1
ATOM 2276 O O . HIS A 1 291 ? 3.121 -0.225 -27.359 1.00 96.25 291 HIS A O 1
ATOM 2282 N N . LEU A 1 292 ? 2.595 -2.026 -26.138 1.00 96.00 292 LEU A N 1
ATOM 2283 C CA . LEU A 1 292 ? 3.525 -2.917 -26.840 1.00 96.00 292 LEU A CA 1
ATOM 2284 C C . LEU A 1 292 ? 2.856 -3.600 -28.034 1.00 96.00 292 LEU A C 1
ATOM 2286 O O . LEU A 1 292 ? 3.434 -3.691 -29.114 1.00 96.00 292 LEU A O 1
ATOM 2290 N N . SER A 1 293 ? 1.637 -4.081 -27.823 1.00 95.25 293 SER A N 1
ATOM 2291 C CA . SER A 1 293 ? 0.798 -4.763 -28.805 1.00 95.25 293 SER A CA 1
ATOM 2292 C C . SER A 1 293 ? -0.632 -4.808 -28.275 1.00 95.25 293 SER A C 1
ATOM 2294 O O . SER A 1 293 ? -0.854 -4.474 -27.114 1.00 95.25 293 SER A O 1
ATOM 2296 N N . ASP A 1 294 ? -1.587 -5.284 -29.076 1.00 92.31 294 ASP A N 1
ATOM 2297 C CA . ASP A 1 294 ? -2.981 -5.421 -28.638 1.00 92.31 294 ASP A CA 1
ATOM 2298 C C . ASP A 1 294 ? -3.097 -6.162 -27.292 1.00 92.31 294 ASP A C 1
ATOM 2300 O O . ASP A 1 294 ? -2.517 -7.235 -27.105 1.00 92.31 294 ASP A O 1
ATOM 2304 N N . GLY A 1 295 ? -3.784 -5.539 -26.333 1.00 91.12 295 GLY A N 1
ATOM 2305 C CA . GLY A 1 295 ? -3.940 -6.041 -24.966 1.00 91.12 295 GLY A CA 1
ATOM 2306 C C . GLY A 1 295 ? -2.673 -6.053 -24.097 1.00 91.12 29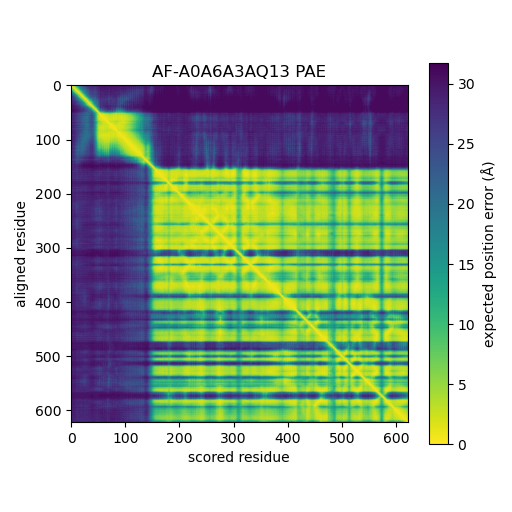5 GLY A C 1
ATOM 2307 O O . GLY A 1 295 ? -2.742 -6.546 -22.972 1.00 91.12 295 GLY A O 1
ATOM 2308 N N . VAL A 1 296 ? -1.530 -5.524 -24.557 1.00 97.12 296 VAL A N 1
ATOM 2309 C CA . VAL A 1 296 ? -0.249 -5.565 -23.828 1.00 97.12 296 VAL A CA 1
ATOM 2310 C C . VAL A 1 296 ? 0.329 -4.169 -23.611 1.00 97.12 296 VAL A C 1
ATOM 2312 O O . VAL A 1 296 ? 0.647 -3.439 -24.550 1.00 97.12 296 VAL A O 1
ATOM 2315 N N . TRP A 1 297 ? 0.544 -3.827 -22.345 1.00 98.25 297 TRP A N 1
ATOM 2316 C CA . TRP A 1 297 ? 1.102 -2.555 -21.897 1.00 98.25 297 TRP A CA 1
ATOM 2317 C C . TRP A 1 297 ? 2.320 -2.770 -21.006 1.00 98.25 297 TRP A C 1
ATOM 2319 O O . TRP A 1 297 ? 2.435 -3.782 -20.316 1.00 98.25 297 TRP A O 1
ATOM 2329 N N . ALA A 1 298 ? 3.205 -1.782 -20.974 1.00 98.56 298 ALA A N 1
ATOM 2330 C CA . ALA A 1 298 ? 4.301 -1.707 -20.024 1.00 98.56 298 ALA A CA 1
ATOM 2331 C C . ALA A 1 298 ? 4.318 -0.340 -19.338 1.00 98.56 298 ALA A C 1
ATOM 2333 O O . ALA A 1 298 ? 4.106 0.695 -19.975 1.00 98.56 298 ALA A O 1
ATOM 2334 N N . VAL A 1 299 ? 4.578 -0.345 -18.034 1.00 98.56 299 VAL A N 1
ATOM 2335 C CA . VAL A 1 299 ? 4.829 0.861 -17.238 1.00 98.56 299 VAL A CA 1
ATOM 2336 C C . VAL A 1 299 ? 6.142 0.649 -16.505 1.00 98.56 299 VAL A C 1
ATOM 2338 O O . VAL A 1 299 ? 6.252 -0.313 -15.748 1.00 98.56 299 VAL A O 1
ATOM 2341 N N . VAL A 1 300 ? 7.118 1.528 -16.730 1.00 98.19 300 VAL A N 1
ATOM 2342 C CA . VAL A 1 300 ? 8.440 1.481 -16.093 1.00 98.19 300 VAL A CA 1
ATOM 2343 C C . VAL A 1 300 ? 8.723 2.770 -15.339 1.00 98.19 300 VAL A C 1
ATOM 2345 O O . VAL A 1 300 ? 8.422 3.861 -15.817 1.00 98.19 300 VAL A O 1
ATOM 2348 N N . ASP A 1 301 ? 9.350 2.622 -14.184 1.00 96.81 301 ASP A N 1
ATOM 2349 C CA . ASP A 1 301 ? 9.871 3.674 -13.336 1.00 96.81 301 ASP A CA 1
ATOM 2350 C C . ASP A 1 301 ? 11.390 3.554 -13.265 1.00 96.81 301 ASP A C 1
ATOM 2352 O O . ASP A 1 301 ? 11.925 2.472 -13.013 1.00 96.81 301 ASP A O 1
ATOM 2356 N N . VAL A 1 302 ? 12.086 4.674 -13.430 1.00 94.00 302 VAL A N 1
ATOM 2357 C CA . VAL A 1 302 ? 13.543 4.743 -13.288 1.00 94.00 302 VAL A CA 1
ATOM 2358 C C . VAL A 1 302 ? 13.948 6.065 -12.644 1.00 94.00 302 VAL A C 1
ATOM 2360 O O . VAL A 1 302 ? 13.447 7.132 -13.010 1.00 94.00 302 VAL A O 1
ATOM 2363 N N . SER A 1 303 ? 14.819 6.011 -11.637 1.00 90.75 303 SER A N 1
ATOM 2364 C CA . SER A 1 303 ? 15.291 7.208 -10.941 1.00 90.75 303 SER A CA 1
ATOM 2365 C C . SER A 1 303 ? 16.014 8.164 -11.886 1.00 90.75 303 SER A C 1
ATOM 2367 O O . SER A 1 303 ? 16.755 7.756 -12.777 1.00 90.75 303 SER A O 1
ATOM 2369 N N . ILE A 1 304 ? 15.807 9.461 -11.661 1.00 80.44 304 ILE A N 1
ATOM 2370 C CA . ILE A 1 304 ? 16.565 10.518 -12.336 1.00 80.44 304 ILE A CA 1
ATOM 2371 C C . ILE A 1 304 ? 17.864 10.701 -11.558 1.00 80.44 304 ILE A C 1
ATOM 2373 O O . ILE A 1 304 ? 17.810 10.869 -10.339 1.00 80.44 304 ILE A O 1
ATOM 2377 N N . ASP A 1 305 ? 19.006 10.675 -12.245 1.00 65.69 305 ASP A N 1
ATOM 2378 C CA . ASP A 1 305 ? 20.299 10.937 -11.614 1.00 65.69 305 ASP A CA 1
ATOM 2379 C C . ASP A 1 305 ? 20.285 12.336 -10.953 1.00 65.69 305 ASP A C 1
ATOM 2381 O O . ASP A 1 305 ? 20.021 13.336 -11.636 1.00 65.69 305 ASP A O 1
ATOM 2385 N N . PRO A 1 306 ? 20.523 12.436 -9.629 1.00 53.69 306 PRO A N 1
ATOM 2386 C CA . PRO A 1 306 ? 20.576 13.713 -8.926 1.00 53.69 306 PRO A CA 1
ATOM 2387 C C . PRO A 1 306 ? 21.693 14.642 -9.417 1.00 53.69 306 PRO A C 1
ATOM 2389 O O . PRO A 1 306 ? 21.625 15.836 -9.129 1.00 53.69 306 PRO A O 1
ATOM 2392 N N . SER A 1 307 ? 22.680 14.144 -10.174 1.00 47.56 307 SER A N 1
ATOM 2393 C CA . SER A 1 307 ? 23.773 14.951 -10.739 1.00 47.56 307 SER A CA 1
ATOM 2394 C C . SER A 1 307 ? 23.305 16.086 -11.668 1.00 47.56 307 SER A C 1
ATOM 2396 O O . SER A 1 307 ? 24.000 17.090 -11.802 1.00 47.56 307 SER A O 1
ATOM 2398 N N . ASN A 1 308 ? 22.102 15.975 -12.246 1.00 45.38 308 ASN A N 1
ATOM 2399 C CA . ASN A 1 308 ? 21.497 16.991 -13.116 1.00 45.38 308 ASN A CA 1
ATOM 2400 C C . ASN A 1 308 ? 20.542 17.959 -12.387 1.00 45.38 308 ASN A C 1
ATOM 2402 O O . ASN A 1 308 ? 19.908 18.798 -13.030 1.00 45.38 308 ASN A O 1
ATOM 2406 N N . ALA A 1 309 ? 20.390 17.855 -11.062 1.00 47.28 309 ALA A N 1
ATOM 2407 C CA . ALA A 1 309 ? 19.529 18.745 -10.287 1.00 47.28 309 ALA A CA 1
ATOM 2408 C C . ALA A 1 309 ? 20.342 19.885 -9.651 1.00 47.28 309 ALA A C 1
ATOM 2410 O O . ALA A 1 309 ? 21.338 19.644 -8.979 1.00 47.28 309 ALA A O 1
ATOM 2411 N N . ALA A 1 310 ? 19.869 21.130 -9.794 1.00 46.84 310 ALA A N 1
ATOM 2412 C CA . ALA A 1 310 ? 20.495 22.321 -9.198 1.00 46.84 310 ALA A CA 1
ATOM 2413 C C . ALA A 1 310 ? 20.636 22.256 -7.660 1.00 46.84 310 ALA A C 1
ATOM 2415 O O . ALA A 1 310 ? 21.423 23.003 -7.091 1.00 46.84 310 ALA A O 1
ATOM 2416 N N . ASN A 1 311 ? 19.899 21.351 -7.003 1.00 46.44 311 ASN A N 1
ATOM 2417 C CA . ASN A 1 311 ? 20.037 20.995 -5.594 1.00 46.44 311 ASN A CA 1
ATOM 2418 C C . ASN A 1 311 ? 20.019 19.458 -5.474 1.00 46.44 311 ASN A C 1
ATOM 2420 O O . ASN A 1 311 ? 19.015 18.853 -5.871 1.00 46.44 311 ASN A O 1
ATOM 2424 N N . PRO A 1 312 ? 21.065 18.803 -4.934 1.00 47.59 312 PRO A N 1
ATOM 2425 C CA . PRO A 1 312 ? 21.018 17.369 -4.674 1.00 47.59 312 PRO A CA 1
ATOM 2426 C C . PRO A 1 312 ? 19.901 17.076 -3.654 1.00 47.59 312 PRO A C 1
ATOM 2428 O O . PRO A 1 312 ? 19.808 17.760 -2.632 1.00 47.59 312 PRO A O 1
ATOM 2431 N N . PRO A 1 313 ? 19.008 16.106 -3.917 1.00 51.62 313 PRO A N 1
ATOM 2432 C CA . PRO A 1 313 ? 17.898 15.815 -3.024 1.00 51.62 313 PRO A CA 1
ATOM 2433 C C . PRO A 1 313 ? 18.410 15.304 -1.672 1.00 51.62 313 PRO A C 1
ATOM 2435 O O . PRO A 1 313 ? 19.307 14.467 -1.610 1.00 51.62 313 PRO A O 1
ATOM 2438 N N . MET A 1 314 ? 17.772 15.761 -0.592 1.00 46.28 314 MET A N 1
ATOM 2439 C CA . MET A 1 314 ? 18.064 15.426 0.813 1.00 46.28 314 MET A CA 1
ATOM 2440 C C . MET A 1 314 ? 17.983 13.923 1.172 1.00 46.28 314 MET A C 1
ATOM 2442 O O . MET A 1 314 ? 18.247 13.559 2.313 1.00 46.28 314 MET A O 1
ATOM 2446 N N . PHE A 1 315 ? 17.627 13.042 0.229 1.00 53.19 315 PHE A N 1
ATOM 2447 C CA . PHE A 1 315 ? 17.301 11.631 0.472 1.00 53.19 315 PHE A CA 1
ATOM 2448 C C . PHE A 1 315 ? 17.989 10.700 -0.539 1.00 53.19 315 PHE A C 1
ATOM 2450 O O . PHE A 1 315 ? 17.333 9.953 -1.260 1.00 53.19 315 PHE A O 1
ATOM 2457 N N . ALA A 1 316 ? 19.321 10.760 -0.611 1.00 61.94 316 ALA A N 1
ATOM 2458 C CA . ALA A 1 316 ? 20.112 9.969 -1.557 1.00 61.94 316 ALA A CA 1
ATOM 2459 C C . ALA A 1 316 ? 20.060 8.448 -1.308 1.00 61.94 316 ALA A C 1
ATOM 2461 O O . ALA A 1 316 ? 20.345 7.697 -2.228 1.00 61.94 316 ALA A O 1
ATOM 2462 N N . ASN A 1 317 ? 19.636 7.999 -0.120 1.00 77.19 317 ASN A N 1
ATOM 2463 C CA . ASN A 1 317 ? 19.821 6.638 0.419 1.00 77.19 317 ASN A CA 1
ATOM 2464 C C . ASN A 1 317 ? 19.161 5.494 -0.373 1.00 77.19 317 ASN A C 1
ATOM 2466 O O . ASN A 1 317 ? 19.298 4.333 0.009 1.00 77.19 317 ASN A O 1
ATOM 2470 N N . CYS A 1 318 ? 18.411 5.784 -1.437 1.00 86.38 318 CYS A N 1
ATOM 2471 C CA . CYS A 1 318 ? 17.941 4.769 -2.371 1.00 86.38 318 CYS A CA 1
ATOM 2472 C C . CYS A 1 318 ? 17.650 5.351 -3.756 1.00 86.38 318 CYS A C 1
ATOM 2474 O O . CYS A 1 318 ? 17.205 6.492 -3.889 1.00 86.38 318 CYS A O 1
ATOM 2476 N N . ARG A 1 319 ? 17.840 4.529 -4.788 1.00 87.56 319 ARG A N 1
ATOM 2477 C CA . ARG A 1 319 ? 17.466 4.827 -6.172 1.00 87.56 319 ARG A CA 1
ATOM 2478 C C . ARG A 1 319 ? 16.755 3.634 -6.798 1.00 87.56 319 ARG A C 1
ATOM 2480 O O . ARG A 1 319 ? 17.057 2.479 -6.506 1.00 87.56 319 ARG A O 1
ATOM 2487 N N . ARG A 1 320 ? 15.779 3.925 -7.650 1.00 91.31 320 ARG A N 1
ATOM 2488 C CA . ARG A 1 320 ? 14.986 2.939 -8.382 1.00 91.31 320 ARG A CA 1
ATOM 2489 C C . ARG A 1 320 ? 15.673 2.663 -9.715 1.00 91.31 320 ARG A C 1
ATOM 2491 O O . ARG A 1 320 ? 15.801 3.566 -10.542 1.00 91.31 320 ARG A O 1
ATOM 2498 N N . LEU A 1 321 ? 16.132 1.431 -9.894 1.00 93.44 321 LEU A N 1
ATOM 2499 C CA . LEU A 1 321 ? 16.515 0.893 -11.199 1.00 93.44 321 LEU A CA 1
ATOM 2500 C C . LEU A 1 321 ? 15.238 0.557 -11.990 1.00 93.44 321 LEU A C 1
ATOM 2502 O O . LEU A 1 321 ? 14.158 0.614 -11.393 1.00 93.44 321 LEU A O 1
ATOM 2506 N N . PRO A 1 322 ? 15.312 0.241 -13.297 1.00 95.94 322 PRO A N 1
ATOM 2507 C CA . PRO A 1 322 ? 14.134 -0.060 -14.108 1.00 95.94 322 PRO A CA 1
ATOM 2508 C C . PRO A 1 322 ? 13.189 -1.053 -13.427 1.00 95.94 322 PRO A C 1
ATOM 2510 O O . PRO A 1 322 ? 13.450 -2.249 -13.325 1.00 95.94 322 PRO A O 1
ATOM 2513 N N . SER A 1 323 ? 12.087 -0.512 -12.916 1.00 97.38 323 SER A N 1
ATOM 2514 C CA . SER A 1 323 ? 11.116 -1.216 -12.083 1.00 97.38 323 SER A CA 1
ATOM 2515 C C . SER A 1 323 ? 9.726 -0.901 -12.572 1.00 97.38 323 SER A C 1
ATOM 2517 O O . SER A 1 323 ? 9.424 0.245 -12.880 1.00 97.38 323 SER A O 1
ATOM 2519 N N . GLY A 1 324 ? 8.834 -1.871 -12.591 1.00 98.06 324 GLY A N 1
ATOM 2520 C CA . GLY A 1 324 ? 7.505 -1.645 -13.121 1.00 98.06 324 GLY A CA 1
ATOM 2521 C C . GLY A 1 324 ? 6.813 -2.941 -13.460 1.00 98.06 324 GLY A C 1
ATOM 2522 O O . GLY A 1 324 ? 7.082 -3.976 -12.851 1.00 98.06 324 GLY A O 1
ATOM 2523 N N . CYS A 1 325 ? 5.903 -2.897 -14.425 1.00 98.50 325 CYS A N 1
ATOM 2524 C CA . CYS A 1 325 ? 5.149 -4.083 -14.787 1.00 98.50 325 CYS A CA 1
ATOM 2525 C C . CYS A 1 325 ? 4.833 -4.183 -16.275 1.00 98.50 325 CYS A C 1
ATOM 2527 O O . CYS A 1 325 ? 4.649 -3.182 -16.971 1.00 98.50 325 CYS A O 1
ATOM 2529 N N . ILE A 1 326 ? 4.740 -5.435 -16.723 1.00 98.69 326 ILE A N 1
ATOM 2530 C CA . ILE A 1 326 ? 4.113 -5.830 -17.979 1.00 98.69 326 ILE A CA 1
ATOM 2531 C C . ILE A 1 326 ? 2.684 -6.259 -17.659 1.00 98.69 326 ILE A C 1
ATOM 2533 O O . ILE A 1 326 ? 2.453 -7.064 -16.755 1.00 98.69 326 ILE A O 1
ATOM 2537 N N . ILE A 1 327 ? 1.734 -5.697 -18.393 1.00 98.50 327 ILE A N 1
ATOM 2538 C CA . ILE A 1 327 ? 0.296 -5.831 -18.196 1.00 98.50 327 ILE A CA 1
ATOM 2539 C C . ILE A 1 327 ? -0.267 -6.463 -19.463 1.00 98.50 327 ILE A C 1
ATOM 2541 O O . ILE A 1 327 ? -0.242 -5.839 -20.519 1.00 98.50 327 ILE A O 1
ATOM 2545 N N . GLN A 1 328 ? -0.767 -7.688 -19.364 1.00 97.75 328 GLN A N 1
ATOM 2546 C CA . GLN A 1 328 ? -1.259 -8.459 -20.500 1.00 97.75 328 GLN A CA 1
ATOM 2547 C C . GLN A 1 328 ? -2.698 -8.913 -20.253 1.00 97.75 328 GLN A C 1
ATOM 2549 O O . GLN A 1 328 ? -2.962 -9.721 -19.360 1.00 97.75 328 GLN A O 1
ATOM 2554 N N . ASP A 1 329 ? -3.634 -8.405 -21.046 1.00 95.69 329 ASP A N 1
ATOM 2555 C CA . ASP A 1 329 ? -5.022 -8.851 -21.018 1.00 95.69 329 ASP A CA 1
ATOM 2556 C C . ASP A 1 329 ? -5.140 -10.311 -21.468 1.00 95.69 329 ASP A C 1
ATOM 2558 O O . ASP A 1 329 ? -4.423 -10.790 -22.347 1.00 95.69 329 ASP A O 1
ATOM 2562 N N . THR A 1 330 ? -6.047 -11.033 -20.817 1.00 92.94 330 THR A N 1
ATOM 2563 C CA . THR A 1 330 ? -6.383 -12.423 -21.140 1.00 92.94 330 THR A CA 1
ATOM 2564 C C . THR A 1 330 ? -7.858 -12.519 -21.518 1.00 92.94 330 THR A C 1
ATOM 2566 O O . THR A 1 330 ? -8.681 -11.712 -21.068 1.00 92.94 330 THR A O 1
ATOM 2569 N N . ASP A 1 331 ? -8.223 -13.553 -22.275 1.00 83.00 331 ASP A N 1
ATOM 2570 C CA . ASP A 1 331 ? -9.590 -13.751 -22.786 1.00 83.00 331 ASP A CA 1
ATOM 2571 C C . ASP A 1 331 ? -10.659 -13.800 -21.673 1.00 83.00 331 ASP A C 1
ATOM 2573 O O . ASP A 1 331 ? -11.811 -13.406 -21.859 1.00 83.00 331 ASP A O 1
ATOM 2577 N N . ASN A 1 332 ? -10.267 -14.191 -20.457 1.00 78.50 332 ASN A N 1
ATOM 2578 C CA . ASN A 1 332 ? -11.169 -14.416 -19.324 1.00 78.50 332 ASN A CA 1
ATOM 2579 C C . ASN A 1 332 ? -11.537 -13.145 -18.538 1.00 78.50 332 ASN A C 1
ATOM 2581 O O . ASN A 1 332 ? -12.040 -13.237 -17.420 1.00 78.50 332 ASN A O 1
ATOM 2585 N N . LYS A 1 333 ? -11.303 -11.947 -19.091 1.00 79.56 333 LYS A N 1
ATOM 2586 C CA . LYS A 1 333 ? -11.466 -10.647 -18.400 1.00 79.56 333 LYS A CA 1
ATOM 2587 C C . LYS A 1 333 ? -10.492 -10.405 -17.237 1.00 79.56 333 LYS A C 1
ATOM 2589 O O . LYS A 1 333 ? -10.653 -9.411 -16.531 1.00 79.56 333 LYS A O 1
ATOM 2594 N N . TYR A 1 334 ? -9.503 -11.275 -17.064 1.00 90.81 334 TYR A N 1
ATOM 2595 C CA . TYR A 1 334 ? -8.377 -11.070 -16.161 1.00 90.81 334 TYR A CA 1
ATOM 2596 C C . TYR A 1 334 ? -7.208 -10.463 -16.925 1.00 90.81 334 TYR A C 1
ATOM 2598 O O . TYR A 1 334 ? -7.107 -10.603 -18.145 1.00 90.81 334 TYR A O 1
ATOM 2606 N N . THR A 1 335 ? -6.290 -9.870 -16.184 1.00 96.12 335 THR A N 1
ATOM 2607 C CA . THR A 1 335 ? -5.040 -9.352 -16.724 1.00 96.12 335 THR A CA 1
ATOM 2608 C C . THR A 1 335 ? -3.893 -10.034 -16.003 1.00 96.12 335 THR A C 1
ATOM 2610 O O . THR A 1 335 ? -3.848 -10.058 -14.772 1.00 96.12 335 THR A O 1
ATOM 2613 N N . LYS A 1 336 ? -2.986 -10.641 -16.764 1.00 97.62 336 LYS A N 1
ATOM 2614 C CA . LYS A 1 336 ? -1.726 -11.175 -16.263 1.00 97.62 336 LYS A CA 1
ATOM 2615 C C . LYS A 1 336 ? -0.766 -10.006 -16.071 1.00 97.62 336 LYS A C 1
ATOM 2617 O O . LYS A 1 336 ? -0.520 -9.244 -17.001 1.00 97.62 336 LYS A O 1
ATOM 2622 N N . VAL A 1 337 ? -0.240 -9.865 -14.863 1.00 98.19 337 VAL A N 1
ATOM 2623 C CA . VAL A 1 337 ? 0.703 -8.808 -14.504 1.00 98.19 337 VAL A CA 1
ATOM 2624 C C . VAL A 1 337 ? 2.005 -9.462 -14.077 1.00 98.19 337 VAL A C 1
ATOM 2626 O O . VAL A 1 337 ? 2.006 -10.261 -13.143 1.00 98.19 337 VAL A O 1
ATOM 2629 N N . THR A 1 338 ? 3.095 -9.114 -14.754 1.00 98.12 338 THR A N 1
ATOM 2630 C CA . THR A 1 338 ? 4.462 -9.456 -14.348 1.00 98.12 338 THR A CA 1
ATOM 2631 C C . THR A 1 338 ? 5.102 -8.196 -13.794 1.00 98.12 338 THR A C 1
ATOM 2633 O O . THR A 1 338 ? 5.300 -7.235 -14.533 1.00 98.12 338 THR A O 1
ATOM 2636 N N . TRP A 1 339 ? 5.390 -8.186 -12.497 1.00 98.12 339 TRP A N 1
ATOM 2637 C CA . TRP A 1 339 ? 5.969 -7.048 -11.793 1.00 98.12 339 TRP A CA 1
ATOM 2638 C C . TRP A 1 339 ? 7.447 -7.304 -11.515 1.00 98.12 339 TRP A C 1
ATOM 2640 O O . TRP A 1 339 ? 7.800 -8.367 -11.008 1.00 98.12 339 TRP A O 1
ATOM 2650 N N . VAL A 1 340 ? 8.295 -6.327 -11.824 1.00 98.00 340 VAL A N 1
ATOM 2651 C CA . VAL A 1 340 ? 9.727 -6.319 -11.509 1.00 98.00 340 VAL A CA 1
ATOM 2652 C C . VAL A 1 340 ? 9.980 -5.151 -10.571 1.00 98.00 340 VAL A C 1
ATOM 2654 O O . VAL A 1 340 ? 9.707 -4.000 -10.909 1.00 98.00 340 VAL A O 1
ATOM 2657 N N . GLU A 1 341 ? 10.483 -5.451 -9.383 1.00 96.31 341 GLU A N 1
ATOM 2658 C CA . GLU A 1 341 ? 10.976 -4.445 -8.452 1.00 96.31 341 GLU A CA 1
ATOM 2659 C C . GLU A 1 341 ? 12.496 -4.505 -8.456 1.00 96.31 341 GLU A C 1
ATOM 2661 O O . GLU A 1 341 ? 13.047 -5.568 -8.184 1.00 96.31 341 GLU A O 1
ATOM 2666 N N . HIS A 1 342 ? 13.157 -3.386 -8.742 1.00 95.12 342 HIS A N 1
ATOM 2667 C CA . HIS A 1 342 ? 14.606 -3.288 -8.828 1.00 95.12 342 HIS A CA 1
ATOM 2668 C C . HIS A 1 342 ? 15.102 -1.977 -8.211 1.00 95.12 342 HIS A C 1
ATOM 2670 O O . HIS A 1 342 ? 14.809 -0.873 -8.675 1.00 95.12 342 HIS A O 1
ATOM 2676 N N . SER A 1 343 ? 15.876 -2.075 -7.138 1.00 92.31 343 SER A N 1
ATOM 2677 C CA . SER A 1 343 ? 16.350 -0.897 -6.422 1.00 92.31 343 SER A CA 1
ATOM 2678 C C . SER A 1 343 ? 17.770 -1.063 -5.922 1.00 92.31 343 SER A C 1
ATOM 2680 O O . SER A 1 343 ? 18.254 -2.172 -5.709 1.00 92.31 343 SER A O 1
ATOM 2682 N N . GLU A 1 344 ? 18.413 0.073 -5.700 1.00 90.31 344 GLU A N 1
ATOM 2683 C CA . GLU A 1 344 ? 19.639 0.162 -4.932 1.00 90.31 344 GLU A CA 1
ATOM 2684 C C . GLU A 1 344 ? 19.399 1.025 -3.703 1.00 90.31 344 GLU A C 1
ATOM 2686 O O . GLU A 1 344 ? 18.694 2.035 -3.777 1.00 90.31 344 GLU A O 1
ATOM 2691 N N . TYR A 1 345 ? 19.992 0.653 -2.577 1.00 87.50 345 TYR A N 1
ATOM 2692 C CA . TYR A 1 345 ? 19.865 1.408 -1.337 1.00 87.50 345 TYR A CA 1
ATOM 2693 C C . TYR A 1 345 ? 21.135 1.340 -0.497 1.00 87.50 345 TYR A C 1
ATOM 2695 O O . TYR A 1 345 ? 21.890 0.372 -0.571 1.00 87.50 345 TYR A O 1
ATOM 2703 N N . ASP A 1 346 ? 21.339 2.369 0.320 1.00 86.38 346 ASP A N 1
ATOM 2704 C CA . ASP A 1 346 ? 22.409 2.431 1.308 1.00 86.38 346 ASP A CA 1
ATOM 2705 C C . ASP A 1 346 ? 22.091 1.490 2.473 1.00 86.38 346 ASP A C 1
ATOM 2707 O O . ASP A 1 346 ? 21.175 1.730 3.270 1.00 86.38 346 ASP A O 1
ATOM 2711 N N . GLU A 1 347 ? 22.853 0.404 2.565 1.00 81.38 347 GLU A N 1
ATOM 2712 C CA . GLU A 1 347 ? 22.660 -0.631 3.576 1.00 81.38 347 GLU A CA 1
ATOM 2713 C C . GLU A 1 347 ? 22.908 -0.113 5.000 1.00 81.38 347 GLU A C 1
ATOM 2715 O O . GLU A 1 347 ? 22.264 -0.579 5.938 1.00 81.38 347 GLU A O 1
ATOM 2720 N N . SER A 1 348 ? 23.754 0.911 5.169 1.00 82.62 348 SER A N 1
ATOM 2721 C CA . SER A 1 348 ? 24.076 1.477 6.488 1.00 82.62 348 SER A CA 1
ATOM 2722 C C . SER A 1 348 ? 22.894 2.186 7.157 1.00 82.62 348 SER A C 1
ATOM 2724 O O . SER A 1 348 ? 22.879 2.377 8.372 1.00 82.62 348 SER A O 1
ATOM 2726 N N . THR A 1 349 ? 21.884 2.558 6.369 1.00 78.00 349 THR A N 1
ATOM 2727 C CA . THR A 1 349 ? 20.693 3.276 6.841 1.00 78.00 349 THR A CA 1
ATOM 2728 C C . THR A 1 349 ? 19.575 2.341 7.299 1.00 78.00 349 THR A C 1
ATOM 2730 O O . THR A 1 349 ? 18.546 2.800 7.804 1.00 78.00 349 THR A O 1
ATOM 2733 N N . VAL A 1 350 ? 19.749 1.027 7.122 1.00 78.06 350 VAL A N 1
ATOM 2734 C CA . VAL A 1 350 ? 18.739 0.036 7.483 1.00 78.06 350 VAL A CA 1
ATOM 2735 C C . VAL A 1 350 ? 18.836 -0.297 8.968 1.00 78.06 350 VAL A C 1
ATOM 2737 O O . VAL A 1 350 ? 19.891 -0.629 9.497 1.00 78.06 350 VAL A O 1
ATOM 2740 N N . HIS A 1 351 ? 17.702 -0.226 9.662 1.00 81.94 351 HIS A N 1
ATOM 2741 C CA . HIS A 1 351 ? 17.625 -0.582 11.073 1.00 81.94 351 HIS A CA 1
ATOM 2742 C C . HIS A 1 351 ? 17.988 -2.062 11.281 1.00 81.94 351 HIS A C 1
ATOM 2744 O O . HIS A 1 351 ? 17.461 -2.928 10.583 1.00 81.94 351 HIS A O 1
ATOM 2750 N N . HIS A 1 352 ? 18.812 -2.372 12.289 1.00 82.50 352 HIS A N 1
ATOM 2751 C CA . HIS A 1 352 ? 19.282 -3.732 12.618 1.00 82.50 352 HIS A CA 1
ATOM 2752 C C . HIS A 1 352 ? 18.167 -4.799 12.692 1.00 82.50 352 HIS A C 1
ATOM 2754 O O . HIS A 1 352 ? 18.353 -5.943 12.276 1.00 82.50 352 HIS A O 1
ATOM 2760 N N . LEU A 1 353 ? 16.969 -4.417 13.148 1.00 79.81 353 LEU A N 1
ATOM 2761 C CA . LEU A 1 353 ? 15.795 -5.286 13.218 1.00 79.81 353 LEU A CA 1
ATOM 2762 C C . LEU A 1 353 ? 15.327 -5.754 11.825 1.00 79.81 353 LEU A C 1
ATOM 2764 O O . LEU A 1 353 ? 14.663 -6.774 11.714 1.00 79.81 353 LEU A O 1
ATOM 2768 N N . LEU A 1 354 ? 15.694 -5.070 10.747 1.00 78.81 354 LEU A N 1
ATOM 2769 C CA . LEU A 1 354 ? 15.313 -5.409 9.376 1.00 78.81 354 LEU A CA 1
ATOM 2770 C C . LEU A 1 354 ? 16.413 -6.146 8.608 1.00 78.81 354 LEU A C 1
ATOM 2772 O O . LEU A 1 354 ? 16.124 -6.647 7.527 1.00 78.81 354 LEU A O 1
ATOM 2776 N N . HIS A 1 355 ? 17.622 -6.295 9.165 1.00 82.12 355 HIS A N 1
ATOM 2777 C CA . HIS A 1 355 ? 18.690 -7.114 8.571 1.00 82.12 355 HIS A CA 1
ATOM 2778 C C . HIS A 1 355 ? 18.215 -8.509 8.128 1.00 82.12 355 HIS A C 1
ATOM 2780 O O . HIS A 1 355 ? 18.535 -8.935 7.022 1.00 82.12 355 HIS A O 1
ATOM 2786 N N . PRO A 1 356 ? 17.382 -9.217 8.919 1.00 79.94 356 PRO A N 1
ATOM 2787 C CA . PRO A 1 356 ? 16.671 -10.417 8.483 1.00 79.94 356 PRO A CA 1
ATOM 2788 C C . PRO A 1 356 ? 15.948 -10.399 7.133 1.00 79.94 356 PRO A C 1
ATOM 2790 O O . PRO A 1 356 ? 15.712 -11.473 6.593 1.00 79.94 356 PRO A O 1
ATOM 2793 N N . LEU A 1 357 ? 15.516 -9.230 6.664 1.00 78.31 357 LEU A N 1
ATOM 2794 C CA . LEU A 1 357 ? 14.742 -9.045 5.439 1.00 78.31 357 LEU A CA 1
ATOM 2795 C C . LEU A 1 357 ? 15.633 -8.666 4.247 1.00 78.31 357 LEU A C 1
ATOM 2797 O O . LEU A 1 357 ? 15.121 -8.588 3.130 1.00 78.31 357 LEU A O 1
ATOM 2801 N N . HIS A 1 358 ? 16.933 -8.426 4.452 1.00 76.81 358 HIS A N 1
ATOM 2802 C CA . HIS A 1 358 ? 17.851 -8.020 3.385 1.00 76.81 358 HIS A CA 1
ATOM 2803 C C . HIS A 1 358 ? 17.873 -9.058 2.261 1.00 76.81 358 HIS A C 1
ATOM 2805 O O . HIS A 1 358 ? 18.052 -10.248 2.515 1.00 76.81 358 HIS A O 1
ATOM 2811 N N . GLY A 1 359 ? 17.656 -8.608 1.022 1.00 71.50 359 GLY A N 1
ATOM 2812 C CA . GLY A 1 359 ? 17.669 -9.464 -0.169 1.00 71.50 359 GLY A CA 1
ATOM 2813 C C . GLY A 1 359 ? 16.566 -10.529 -0.225 1.00 71.50 359 GLY A C 1
ATOM 2814 O O . GLY A 1 359 ? 16.525 -11.308 -1.173 1.00 71.50 359 GLY A O 1
ATOM 2815 N N . SER A 1 360 ? 15.668 -10.576 0.765 1.00 77.56 360 SER A N 1
ATOM 2816 C CA . SER A 1 360 ? 14.566 -11.545 0.813 1.00 77.56 360 SER A CA 1
ATOM 2817 C C . SER A 1 360 ? 13.386 -11.150 -0.077 1.00 77.56 360 SER A C 1
ATOM 2819 O O . SER A 1 360 ? 12.501 -11.962 -0.334 1.00 77.56 360 SER A O 1
ATOM 2821 N N . GLY A 1 361 ? 13.310 -9.881 -0.494 1.00 79.88 361 GLY A N 1
ATOM 2822 C CA . GLY A 1 361 ? 12.143 -9.323 -1.162 1.00 79.88 361 GLY A CA 1
ATOM 2823 C C . GLY A 1 361 ? 10.958 -9.031 -0.238 1.00 79.88 361 GLY A C 1
ATOM 2824 O O . GLY A 1 361 ? 10.036 -8.342 -0.667 1.00 79.88 361 GLY A O 1
ATOM 2825 N N . PHE A 1 362 ? 10.935 -9.494 1.019 1.00 82.25 362 PHE A N 1
ATOM 2826 C CA . PHE A 1 362 ? 9.790 -9.306 1.931 1.00 82.25 362 PHE A CA 1
ATOM 2827 C C . PHE A 1 362 ? 9.571 -7.852 2.364 1.00 82.25 362 PHE A C 1
ATOM 2829 O O . PHE A 1 362 ? 8.491 -7.507 2.834 1.00 82.25 362 PHE A O 1
ATOM 2836 N N . GLY A 1 363 ? 10.571 -6.982 2.203 1.00 84.88 363 GLY A N 1
ATOM 2837 C CA . GLY A 1 363 ? 10.430 -5.545 2.436 1.00 84.88 363 GLY A CA 1
ATOM 2838 C C . GLY A 1 363 ? 9.700 -4.850 1.286 1.00 84.88 363 GLY A C 1
ATOM 2839 O O . GLY A 1 363 ? 8.561 -4.414 1.437 1.00 84.88 363 GLY A O 1
ATOM 2840 N N . PHE A 1 364 ? 10.347 -4.746 0.125 1.00 88.12 364 PHE A N 1
ATOM 2841 C CA . PHE A 1 364 ? 9.880 -3.916 -0.997 1.00 88.12 364 PHE A CA 1
ATOM 2842 C C . PHE A 1 364 ? 9.540 -4.708 -2.271 1.00 88.12 364 PHE A C 1
ATOM 2844 O O . PHE A 1 364 ? 9.138 -4.110 -3.263 1.00 88.12 364 PHE A O 1
ATOM 2851 N N . GLY A 1 365 ? 9.669 -6.036 -2.254 1.00 91.88 365 GLY A N 1
ATOM 2852 C CA . GLY A 1 365 ? 9.665 -6.868 -3.454 1.00 91.88 365 GLY A CA 1
ATOM 2853 C C . GLY A 1 365 ? 8.336 -6.972 -4.211 1.00 91.88 365 GLY A C 1
ATOM 2854 O O . GLY A 1 365 ? 7.250 -6.668 -3.709 1.00 91.88 365 GLY A O 1
ATOM 2855 N N . ALA A 1 366 ? 8.437 -7.471 -5.444 1.00 95.00 366 ALA A N 1
ATOM 2856 C CA . ALA A 1 366 ? 7.364 -7.579 -6.432 1.00 95.00 366 ALA A CA 1
ATOM 2857 C C . ALA A 1 366 ? 6.125 -8.345 -5.932 1.00 95.00 366 ALA A C 1
ATOM 2859 O O . ALA A 1 366 ? 4.992 -7.967 -6.239 1.00 95.00 366 ALA A O 1
ATOM 2860 N N . HIS A 1 367 ? 6.309 -9.378 -5.105 1.00 92.25 367 HIS A N 1
ATOM 2861 C CA . HIS A 1 367 ? 5.194 -10.163 -4.568 1.00 92.25 367 HIS A CA 1
ATOM 2862 C C . HIS A 1 367 ? 4.224 -9.327 -3.723 1.00 92.25 367 HIS A C 1
ATOM 2864 O O . HIS A 1 367 ? 3.016 -9.590 -3.719 1.00 92.25 367 HIS A O 1
ATOM 2870 N N . ARG A 1 368 ? 4.716 -8.278 -3.045 1.00 93.81 368 ARG A N 1
ATOM 2871 C CA . ARG A 1 368 ? 3.862 -7.384 -2.257 1.00 93.81 368 ARG A CA 1
ATOM 2872 C C . ARG A 1 368 ? 2.988 -6.518 -3.149 1.00 93.81 368 ARG A C 1
ATOM 2874 O O . ARG A 1 368 ? 1.815 -6.320 -2.823 1.00 93.81 368 ARG A O 1
ATOM 2881 N N . TRP A 1 369 ? 3.536 -6.044 -4.269 1.00 96.38 369 TRP A N 1
ATOM 2882 C CA . TRP A 1 369 ? 2.794 -5.307 -5.290 1.00 96.38 369 TRP A CA 1
ATOM 2883 C C . TRP A 1 369 ? 1.674 -6.170 -5.862 1.00 96.38 369 TRP A C 1
ATOM 2885 O O . TRP A 1 369 ? 0.507 -5.792 -5.785 1.00 96.38 369 TRP A O 1
ATOM 2895 N N . ILE A 1 370 ? 2.000 -7.373 -6.333 1.00 95.50 370 ILE A N 1
ATOM 2896 C CA . ILE A 1 370 ? 1.020 -8.297 -6.913 1.00 95.50 370 ILE A CA 1
ATOM 2897 C C . ILE A 1 370 ? -0.078 -8.680 -5.909 1.00 95.50 370 ILE A C 1
ATOM 2899 O O . ILE A 1 370 ? -1.266 -8.554 -6.217 1.00 95.50 370 ILE A O 1
ATOM 2903 N N . SER A 1 371 ? 0.291 -9.079 -4.689 1.00 94.06 371 SER A N 1
ATOM 2904 C CA . SER A 1 371 ? -0.681 -9.488 -3.663 1.00 94.06 371 SER A CA 1
ATOM 2905 C C . SER A 1 371 ? -1.586 -8.327 -3.236 1.00 94.06 371 SER A C 1
ATOM 2907 O O . SER A 1 371 ? -2.804 -8.485 -3.123 1.00 94.06 371 SER A O 1
ATOM 2909 N N . THR A 1 372 ? -1.018 -7.126 -3.072 1.00 95.31 372 THR A N 1
ATOM 2910 C CA . THR A 1 372 ? -1.793 -5.920 -2.744 1.00 95.31 372 THR A CA 1
ATOM 2911 C C . THR A 1 372 ? -2.734 -5.539 -3.883 1.00 95.31 372 THR A C 1
ATOM 2913 O O . THR A 1 372 ? -3.901 -5.244 -3.622 1.00 95.31 372 THR A O 1
ATOM 2916 N N . LEU A 1 373 ? -2.280 -5.622 -5.138 1.00 96.19 373 LEU A N 1
ATOM 2917 C CA . LEU A 1 373 ? -3.108 -5.358 -6.314 1.00 96.19 373 LEU A CA 1
ATOM 2918 C C . LEU A 1 373 ? -4.303 -6.316 -6.378 1.00 96.19 373 LEU A C 1
ATOM 2920 O O . LEU A 1 373 ? -5.441 -5.874 -6.532 1.00 96.19 373 LEU A O 1
ATOM 2924 N N . GLN A 1 374 ? -4.075 -7.621 -6.204 1.00 94.12 374 GLN A N 1
ATOM 2925 C CA . GLN A 1 374 ? -5.150 -8.616 -6.173 1.00 94.12 374 GLN A CA 1
ATOM 2926 C C . GLN A 1 374 ? -6.162 -8.327 -5.057 1.00 94.12 374 GLN A C 1
ATOM 2928 O O . GLN A 1 374 ? -7.374 -8.367 -5.297 1.00 94.12 374 GLN A O 1
ATOM 2933 N N . ARG A 1 375 ? -5.677 -8.007 -3.851 1.00 92.88 375 ARG A N 1
ATOM 2934 C CA . ARG A 1 375 ? -6.509 -7.679 -2.686 1.00 92.88 375 ARG A CA 1
ATOM 2935 C C . ARG A 1 375 ? -7.350 -6.421 -2.923 1.00 92.88 375 ARG A C 1
ATOM 2937 O O . ARG A 1 375 ? -8.560 -6.441 -2.694 1.00 92.88 375 ARG A O 1
ATOM 2944 N N . GLN A 1 376 ? -6.753 -5.348 -3.439 1.00 92.94 376 GLN A N 1
ATOM 2945 C CA . GLN A 1 376 ? -7.472 -4.099 -3.701 1.00 92.94 376 GLN A CA 1
ATOM 2946 C C . GLN A 1 376 ? -8.453 -4.209 -4.871 1.00 92.94 376 GLN A C 1
ATOM 2948 O O . GLN A 1 376 ? -9.568 -3.703 -4.761 1.00 92.94 376 GLN A O 1
ATOM 2953 N N . CYS A 1 377 ? -8.123 -4.939 -5.942 1.00 92.31 377 CYS A N 1
ATOM 2954 C CA . CYS A 1 377 ? -9.069 -5.181 -7.037 1.00 92.31 377 CYS A CA 1
ATOM 2955 C C . CYS A 1 377 ? -10.351 -5.868 -6.532 1.00 92.31 377 CYS A C 1
ATOM 2957 O O . CYS A 1 377 ? -11.457 -5.439 -6.865 1.00 92.31 377 CYS A O 1
ATOM 2959 N N . ARG A 1 378 ? -10.220 -6.886 -5.666 1.00 89.12 378 ARG A N 1
ATOM 2960 C CA . ARG A 1 378 ? -11.372 -7.556 -5.032 1.00 89.12 378 ARG A CA 1
ATOM 2961 C C . ARG A 1 378 ? -12.167 -6.594 -4.149 1.00 89.12 378 ARG A C 1
ATOM 2963 O O . ARG A 1 378 ? -13.393 -6.540 -4.246 1.00 89.12 378 ARG A O 1
ATOM 2970 N N . ARG A 1 379 ? -11.481 -5.783 -3.334 1.00 88.12 379 ARG A N 1
ATOM 2971 C CA . ARG A 1 379 ? -12.125 -4.774 -2.479 1.00 88.12 379 ARG A CA 1
ATOM 2972 C C . ARG A 1 379 ? -12.935 -3.764 -3.295 1.00 88.12 379 ARG A C 1
ATOM 2974 O O . ARG A 1 379 ? -14.089 -3.499 -2.961 1.00 88.12 379 ARG A O 1
ATOM 2981 N N . PHE A 1 380 ? -12.353 -3.191 -4.347 1.00 87.19 380 PHE A N 1
ATOM 2982 C CA . PHE A 1 380 ? -13.043 -2.204 -5.177 1.00 87.19 380 PHE A CA 1
ATOM 2983 C C . PHE A 1 380 ? -14.238 -2.814 -5.906 1.00 87.19 380 PHE A C 1
ATOM 2985 O O . PHE A 1 380 ? -15.302 -2.196 -5.920 1.00 87.19 380 PHE A O 1
ATOM 2992 N N . ALA A 1 381 ? -14.116 -4.046 -6.410 1.00 86.25 381 ALA A N 1
ATOM 2993 C CA . ALA A 1 381 ? -15.243 -4.766 -6.997 1.00 86.25 381 ALA A CA 1
ATOM 2994 C C . ALA A 1 381 ? -16.419 -4.905 -6.009 1.00 86.25 381 ALA A C 1
ATOM 2996 O O . ALA A 1 381 ? -17.570 -4.698 -6.390 1.00 86.25 381 ALA A O 1
ATOM 2997 N N . LEU A 1 382 ? -16.144 -5.165 -4.724 1.00 85.44 382 LEU A N 1
ATOM 2998 C CA . LEU A 1 382 ? -17.179 -5.237 -3.685 1.00 85.44 382 LEU A CA 1
ATOM 2999 C C . LEU A 1 382 ? -17.831 -3.884 -3.386 1.00 85.44 382 LEU A C 1
ATOM 3001 O O . LEU A 1 382 ? -19.050 -3.811 -3.254 1.00 85.44 382 LEU A O 1
ATOM 3005 N N . ILE A 1 383 ? -17.042 -2.811 -3.288 1.00 82.31 383 ILE A N 1
ATOM 3006 C CA . ILE A 1 383 ? -17.560 -1.459 -3.016 1.00 82.31 383 ILE A CA 1
ATOM 3007 C C . ILE A 1 383 ? -18.443 -0.965 -4.172 1.00 82.31 383 ILE A C 1
ATOM 3009 O O . ILE A 1 383 ? -19.484 -0.343 -3.935 1.00 82.31 383 ILE A O 1
ATOM 3013 N N . LEU A 1 384 ? -18.034 -1.252 -5.410 1.00 82.50 384 LEU A N 1
ATOM 3014 C CA . LEU A 1 384 ? -18.741 -0.851 -6.626 1.00 82.50 384 LEU A CA 1
ATOM 3015 C C . LEU A 1 384 ? -19.946 -1.749 -6.940 1.00 82.50 384 LEU A C 1
ATOM 3017 O O . LEU A 1 384 ? -20.840 -1.321 -7.667 1.00 82.50 384 LEU A O 1
ATOM 3021 N N . SER A 1 385 ? -20.016 -2.953 -6.364 1.00 80.94 385 SER A N 1
ATOM 3022 C CA . SER A 1 385 ? -21.140 -3.865 -6.579 1.00 80.94 385 SER A CA 1
ATOM 3023 C C . SER A 1 385 ? -22.476 -3.229 -6.149 1.00 80.94 385 SER A C 1
ATOM 3025 O O . SER A 1 385 ? -22.566 -2.642 -5.061 1.00 80.94 385 SER A O 1
ATOM 3027 N N . PRO A 1 386 ? -23.551 -3.338 -6.953 1.00 72.12 386 PRO A N 1
ATOM 3028 C CA . PRO A 1 386 ? -24.881 -2.874 -6.558 1.00 72.12 386 PRO A CA 1
ATOM 3029 C C . PRO A 1 386 ? -25.434 -3.676 -5.369 1.00 72.12 386 PRO A C 1
ATOM 3031 O O . PRO A 1 386 ? -26.124 -3.116 -4.519 1.00 72.12 386 PRO A O 1
ATOM 3034 N N . SER A 1 387 ? -25.052 -4.950 -5.254 1.00 70.31 387 SER A N 1
ATOM 3035 C CA . SER A 1 387 ? -25.455 -5.866 -4.188 1.00 70.31 387 SER A CA 1
ATOM 3036 C C . SER A 1 387 ? -24.229 -6.510 -3.539 1.00 70.31 387 SER A C 1
ATOM 3038 O O . SER A 1 387 ? -23.450 -7.203 -4.193 1.00 70.31 387 SER A O 1
ATOM 3040 N N . ILE A 1 388 ? -24.055 -6.297 -2.236 1.00 73.81 388 ILE A N 1
ATOM 3041 C CA . ILE A 1 388 ? -23.050 -7.004 -1.432 1.00 73.81 388 ILE A CA 1
ATOM 3042 C C . ILE A 1 388 ? -23.776 -8.146 -0.726 1.00 73.81 388 ILE A C 1
ATOM 3044 O O . ILE A 1 388 ? -24.753 -7.874 -0.032 1.00 73.81 388 ILE A O 1
ATOM 3048 N N . ASN A 1 389 ? -23.333 -9.391 -0.879 1.00 65.75 389 ASN A N 1
ATOM 3049 C CA . ASN A 1 389 ? -23.921 -10.528 -0.163 1.00 65.75 389 ASN A CA 1
ATOM 3050 C C . ASN A 1 389 ? -23.558 -10.467 1.332 1.00 65.75 389 ASN A C 1
ATOM 3052 O O . ASN A 1 389 ? -22.438 -10.093 1.678 1.00 65.75 389 ASN A O 1
ATOM 3056 N N . GLY A 1 390 ? -24.495 -10.823 2.213 1.00 63.78 390 GLY A N 1
ATOM 3057 C CA . GLY A 1 390 ? -24.294 -10.848 3.667 1.00 63.78 390 GLY A CA 1
ATOM 3058 C C . GLY A 1 390 ? -25.477 -10.280 4.453 1.00 63.78 390 GLY A C 1
ATOM 3059 O O . GLY A 1 390 ? -26.418 -9.735 3.877 1.00 63.78 390 GLY A O 1
ATOM 3060 N N . GLU A 1 391 ? -25.410 -10.398 5.777 1.00 58.34 391 GLU A N 1
ATOM 3061 C CA . GLU A 1 391 ? -26.432 -9.897 6.704 1.00 58.34 391 GLU A CA 1
ATOM 3062 C C . GLU A 1 391 ? -26.452 -8.350 6.760 1.00 58.34 391 GLU A C 1
ATOM 3064 O O . GLU A 1 391 ? -25.464 -7.676 6.438 1.00 58.34 391 GLU A O 1
ATOM 3069 N N . GLY A 1 392 ? -27.607 -7.766 7.102 1.00 63.88 392 GLY A N 1
ATOM 3070 C CA . GLY A 1 392 ? -27.838 -6.311 7.161 1.00 63.88 392 GLY A CA 1
ATOM 3071 C C . GLY A 1 392 ? -28.358 -5.670 5.859 1.00 63.88 392 GLY A C 1
ATOM 3072 O O . GLY A 1 392 ? -28.707 -6.355 4.897 1.00 63.88 392 GLY A O 1
ATOM 3073 N N . ASN A 1 393 ? -28.405 -4.333 5.804 1.00 78.81 393 ASN A N 1
ATOM 3074 C CA . ASN A 1 393 ? -28.750 -3.568 4.594 1.00 78.81 393 ASN A CA 1
ATOM 3075 C C . ASN A 1 393 ? -27.505 -3.368 3.700 1.00 78.81 393 ASN A C 1
ATOM 3077 O O . ASN A 1 393 ? -26.410 -3.102 4.199 1.00 78.81 393 ASN A O 1
ATOM 3081 N N . ALA A 1 394 ? -27.665 -3.450 2.375 1.00 82.69 394 ALA A N 1
ATOM 3082 C CA . ALA A 1 394 ? -26.603 -3.211 1.394 1.00 82.69 394 ALA A CA 1
ATOM 3083 C C . ALA A 1 394 ? -25.940 -1.831 1.549 1.00 82.69 394 ALA A C 1
ATOM 3085 O O . ALA A 1 394 ? -24.718 -1.720 1.424 1.00 82.69 394 ALA A O 1
ATOM 3086 N N . ALA A 1 395 ? -26.721 -0.797 1.876 1.00 84.62 395 ALA A N 1
ATOM 3087 C CA . ALA A 1 395 ? -26.195 0.542 2.136 1.00 84.62 395 ALA A CA 1
ATOM 3088 C C . ALA A 1 395 ? -25.277 0.562 3.374 1.00 84.62 395 ALA A C 1
ATOM 3090 O O . ALA A 1 395 ? -24.171 1.102 3.322 1.00 84.62 395 ALA A O 1
ATOM 3091 N N . GLY A 1 396 ? -25.683 -0.123 4.448 1.00 86.25 396 GLY A N 1
ATOM 3092 C CA . GLY A 1 396 ? -24.871 -0.285 5.652 1.00 86.25 396 GLY A CA 1
ATOM 3093 C C . GLY A 1 396 ? -23.572 -1.043 5.397 1.00 86.25 396 GLY A C 1
ATOM 3094 O O . GLY A 1 396 ? -22.507 -0.609 5.832 1.00 86.25 396 GLY A O 1
ATOM 3095 N N . ARG A 1 397 ? -23.615 -2.120 4.600 1.00 86.56 397 ARG A N 1
ATOM 3096 C CA . ARG A 1 397 ? -22.404 -2.856 4.192 1.00 86.56 397 ARG A CA 1
ATOM 3097 C C . ARG A 1 397 ? -21.415 -1.971 3.432 1.00 86.56 397 ARG A C 1
ATOM 3099 O O . ARG A 1 397 ? -20.218 -2.024 3.709 1.00 86.56 397 ARG A O 1
ATOM 3106 N N . LYS A 1 398 ? -21.896 -1.118 2.518 1.00 88.00 398 LYS A N 1
ATOM 3107 C CA . LYS A 1 398 ? -21.042 -0.147 1.810 1.00 88.00 398 LYS A CA 1
ATOM 3108 C C . LYS A 1 398 ? -20.407 0.860 2.768 1.00 88.00 398 LYS A C 1
ATOM 3110 O O . LYS A 1 398 ? -19.211 1.124 2.648 1.00 88.00 398 LYS A O 1
ATOM 3115 N N . ASN A 1 399 ? -21.166 1.383 3.729 1.00 89.50 399 ASN A N 1
ATOM 3116 C CA . ASN A 1 399 ? -20.634 2.286 4.750 1.00 89.50 399 ASN A CA 1
ATOM 3117 C C . ASN A 1 399 ? -19.569 1.614 5.619 1.00 89.50 399 ASN A C 1
ATOM 3119 O O . ASN A 1 399 ? -18.500 2.185 5.809 1.00 89.50 399 ASN A O 1
ATOM 3123 N N . VAL A 1 400 ? -19.808 0.380 6.066 1.00 90.75 400 VAL A N 1
ATOM 3124 C CA . VAL A 1 400 ? -18.833 -0.417 6.825 1.00 90.75 400 VAL A CA 1
ATOM 3125 C C . VAL A 1 400 ? -17.535 -0.620 6.035 1.00 90.75 400 VAL A C 1
ATOM 3127 O O . VAL A 1 400 ? -16.454 -0.407 6.577 1.00 90.75 400 VAL A O 1
ATOM 3130 N N . LEU A 1 401 ? -17.608 -0.931 4.735 1.00 91.25 401 LEU A N 1
ATOM 3131 C CA . LEU A 1 401 ? -16.418 -1.054 3.880 1.00 91.25 401 LEU A CA 1
ATOM 3132 C C . LEU A 1 401 ? -15.664 0.275 3.694 1.00 91.25 401 LEU A C 1
ATOM 3134 O O . LEU A 1 401 ? -14.428 0.283 3.666 1.00 91.25 401 LEU A O 1
ATOM 3138 N N . LYS A 1 402 ? -16.381 1.398 3.555 1.00 89.81 402 LYS A N 1
ATOM 3139 C CA . LYS A 1 402 ? -15.777 2.740 3.456 1.00 89.81 402 LYS A CA 1
ATOM 3140 C C . LYS A 1 402 ? -15.100 3.146 4.766 1.00 89.81 402 LYS A C 1
ATOM 3142 O O . LYS A 1 402 ? -13.960 3.604 4.743 1.00 89.81 402 LYS A O 1
ATOM 3147 N N . LEU A 1 403 ? -15.768 2.924 5.897 1.00 91.50 403 LEU A N 1
ATOM 3148 C CA . LEU A 1 403 ? -15.219 3.176 7.227 1.00 91.50 403 LEU A CA 1
ATOM 3149 C C . LEU A 1 403 ? -13.981 2.326 7.491 1.00 91.50 403 LEU A C 1
ATOM 3151 O O . LEU A 1 403 ? -12.972 2.858 7.937 1.00 91.50 403 LEU A O 1
ATOM 3155 N N . ALA A 1 404 ? -14.014 1.043 7.131 1.00 92.31 404 ALA A N 1
ATOM 3156 C CA . ALA A 1 404 ? -12.884 0.142 7.329 1.00 92.31 404 ALA A CA 1
ATOM 3157 C C . ALA A 1 404 ? -11.665 0.576 6.508 1.00 92.31 404 ALA A C 1
ATOM 3159 O O . ALA A 1 404 ? -10.531 0.513 6.982 1.00 92.31 404 ALA A O 1
ATOM 3160 N N . ARG A 1 405 ? -11.907 1.122 5.305 1.00 91.19 405 ARG A N 1
ATOM 3161 C CA . ARG A 1 405 ? -10.855 1.716 4.472 1.00 91.19 405 ARG A CA 1
ATOM 3162 C C . ARG A 1 405 ? -10.231 2.903 5.196 1.00 91.19 405 ARG A C 1
ATOM 3164 O O . ARG A 1 405 ? -9.021 2.929 5.366 1.00 91.19 405 ARG A O 1
ATOM 3171 N N . ARG A 1 406 ? -11.045 3.854 5.662 1.00 90.44 406 ARG A N 1
ATOM 3172 C CA . ARG A 1 406 ? -10.547 5.036 6.379 1.00 90.44 406 ARG A CA 1
ATOM 3173 C C . ARG A 1 406 ? -9.803 4.662 7.665 1.00 90.44 406 ARG A C 1
ATOM 3175 O O . ARG A 1 406 ? -8.718 5.176 7.895 1.00 90.44 406 ARG A O 1
ATOM 3182 N N . MET A 1 407 ? -10.348 3.736 8.453 1.00 92.06 407 MET A N 1
ATOM 3183 C CA . MET A 1 407 ? -9.713 3.198 9.661 1.00 92.06 407 MET A CA 1
ATOM 3184 C C . MET A 1 407 ? -8.341 2.591 9.351 1.00 92.06 407 MET A C 1
ATOM 3186 O O . MET A 1 407 ? -7.368 2.902 10.030 1.00 92.06 407 MET A O 1
ATOM 3190 N N . THR A 1 408 ? -8.250 1.779 8.294 1.00 92.00 408 THR A N 1
ATOM 3191 C CA . THR A 1 408 ? -6.981 1.193 7.851 1.00 92.00 408 THR A CA 1
ATOM 3192 C C . THR A 1 408 ? -5.979 2.279 7.470 1.00 92.00 408 THR A C 1
ATOM 3194 O O . THR A 1 408 ? -4.850 2.229 7.927 1.00 92.00 408 THR A O 1
ATOM 3197 N N . TYR A 1 409 ? -6.368 3.295 6.695 1.00 89.44 409 TYR A N 1
ATOM 3198 C CA . TYR A 1 409 ? -5.448 4.383 6.335 1.00 89.44 409 TYR A CA 1
ATOM 3199 C C . TYR A 1 409 ? -4.953 5.157 7.562 1.00 89.44 409 TYR A C 1
ATOM 3201 O O . TYR A 1 409 ? -3.757 5.408 7.666 1.00 89.44 409 TYR A O 1
ATOM 3209 N N . ASN A 1 410 ? -5.844 5.477 8.507 1.00 87.31 410 ASN A N 1
ATOM 3210 C CA . ASN A 1 410 ? -5.453 6.130 9.757 1.00 87.31 410 ASN A CA 1
ATOM 3211 C C . ASN A 1 410 ? -4.447 5.269 10.535 1.00 87.31 410 ASN A C 1
ATOM 3213 O O . ASN A 1 410 ? -3.460 5.791 11.034 1.00 87.31 410 ASN A O 1
ATOM 3217 N N . PHE A 1 411 ? -4.663 3.952 10.587 1.00 91.12 411 PHE A N 1
ATOM 3218 C CA . PHE A 1 411 ? -3.763 3.013 11.254 1.00 91.12 411 PHE A CA 1
ATOM 3219 C C . PHE A 1 411 ? -2.379 2.946 10.598 1.00 91.12 411 PHE A C 1
ATOM 3221 O O . PHE A 1 411 ? -1.367 2.911 11.292 1.00 91.12 411 PHE A O 1
ATOM 3228 N N . LEU A 1 412 ? -2.315 2.958 9.262 1.00 90.62 412 LEU A N 1
ATOM 3229 C CA . LEU A 1 412 ? -1.040 2.989 8.540 1.00 90.62 412 LEU A CA 1
ATOM 3230 C C . LEU A 1 412 ? -0.279 4.300 8.807 1.00 90.62 412 LEU A C 1
ATOM 3232 O O . LEU A 1 412 ? 0.936 4.264 9.009 1.00 90.62 412 LEU A O 1
ATOM 3236 N N . ASP A 1 413 ? -0.982 5.435 8.903 1.00 85.00 413 ASP A N 1
ATOM 3237 C CA . ASP A 1 413 ? -0.369 6.713 9.292 1.00 85.00 413 ASP A CA 1
ATOM 3238 C C . ASP A 1 413 ? 0.235 6.656 10.711 1.00 85.00 413 ASP A C 1
ATOM 3240 O O . ASP A 1 413 ? 1.292 7.244 10.946 1.00 85.00 413 ASP A O 1
ATOM 3244 N N . CYS A 1 414 ? -0.388 5.921 11.647 1.00 85.00 414 CYS A N 1
ATOM 3245 C CA . CYS A 1 414 ? 0.135 5.713 13.006 1.00 85.00 414 CYS A CA 1
ATOM 3246 C C . CYS A 1 414 ? 1.463 4.936 13.036 1.00 85.00 414 CYS A C 1
ATOM 3248 O O . CYS A 1 414 ? 2.200 5.016 14.020 1.00 85.00 414 CYS A O 1
ATOM 3250 N N . ILE A 1 415 ? 1.772 4.171 11.987 1.00 88.81 415 ILE A N 1
ATOM 3251 C CA . ILE A 1 415 ? 3.006 3.382 11.888 1.00 88.81 415 ILE A CA 1
ATOM 3252 C C . ILE A 1 415 ? 4.112 4.190 11.195 1.00 88.81 415 ILE A C 1
ATOM 3254 O O . ILE A 1 415 ? 5.246 4.210 11.672 1.00 88.81 415 ILE A O 1
ATOM 3258 N N . CYS A 1 416 ? 3.801 4.855 10.077 1.00 78.31 416 CYS A N 1
ATOM 3259 C CA . CYS A 1 416 ? 4.812 5.299 9.107 1.00 78.31 416 CYS A CA 1
ATOM 3260 C C . CYS A 1 416 ? 5.256 6.778 9.194 1.00 78.31 416 CYS A C 1
ATOM 3262 O O . CYS A 1 416 ? 6.010 7.218 8.333 1.00 78.31 416 CYS A O 1
ATOM 3264 N N . ALA A 1 417 ? 4.874 7.539 10.228 1.00 64.12 417 ALA A N 1
ATOM 3265 C CA . ALA A 1 417 ? 5.392 8.894 10.502 1.00 64.12 417 ALA A CA 1
ATOM 3266 C C . ALA A 1 417 ? 5.368 9.870 9.307 1.00 64.12 417 ALA A C 1
ATOM 3268 O O . ALA A 1 417 ? 6.388 10.441 8.921 1.00 64.12 417 ALA A O 1
ATOM 3269 N N . LEU A 1 418 ? 4.190 10.067 8.713 1.00 62.66 418 LEU A N 1
ATOM 3270 C CA . LEU A 1 418 ? 4.023 10.884 7.508 1.00 62.66 418 LEU A CA 1
ATOM 3271 C C . LEU A 1 418 ? 3.747 12.349 7.870 1.00 62.66 418 LEU A C 1
ATOM 3273 O O . LEU A 1 418 ? 2.648 12.680 8.307 1.00 62.66 418 LEU A O 1
ATOM 3277 N N . SER A 1 419 ? 4.746 13.221 7.684 1.00 49.25 419 SER A N 1
ATOM 3278 C CA . SER A 1 419 ? 4.700 14.620 8.144 1.00 49.25 419 SER A CA 1
ATOM 3279 C C . SER A 1 419 ? 4.204 15.645 7.111 1.00 49.25 419 SER A C 1
ATOM 3281 O O . SER A 1 419 ? 3.892 16.762 7.504 1.00 49.25 419 SER A O 1
ATOM 3283 N N . GLU A 1 420 ? 4.137 15.330 5.809 1.00 51.38 420 GLU A N 1
ATOM 3284 C CA . GLU A 1 420 ? 4.050 16.396 4.782 1.00 51.38 420 GLU A CA 1
ATOM 3285 C C . GLU A 1 420 ? 2.705 16.519 4.032 1.00 51.38 420 GLU A C 1
ATOM 3287 O O . GLU A 1 420 ? 2.451 17.563 3.439 1.00 51.38 420 GLU A O 1
ATOM 3292 N N . ARG A 1 421 ? 1.812 15.512 4.023 1.00 48.12 421 ARG A N 1
ATOM 3293 C CA . ARG A 1 421 ? 0.720 15.474 3.012 1.00 48.12 421 ARG A CA 1
ATOM 3294 C C . ARG A 1 421 ? -0.717 15.720 3.461 1.00 48.12 421 ARG A C 1
ATOM 3296 O O . ARG A 1 421 ? -1.550 15.992 2.603 1.00 48.12 421 ARG A O 1
ATOM 3303 N N . LYS A 1 422 ? -1.063 15.593 4.743 1.00 52.81 422 LYS A N 1
ATOM 3304 C CA . LYS A 1 422 ? -2.487 15.532 5.155 1.00 52.81 422 LYS A CA 1
ATOM 3305 C C . LYS A 1 422 ? -3.012 16.766 5.891 1.00 52.81 422 LYS A C 1
ATOM 3307 O O . LYS A 1 422 ? -4.069 16.683 6.505 1.00 52.81 422 LYS A O 1
ATOM 3312 N N . GLY A 1 423 ? -2.289 17.891 5.870 1.00 48.22 423 GLY A N 1
ATOM 3313 C CA . GLY A 1 423 ? -2.616 19.029 6.745 1.00 48.22 423 GLY A CA 1
ATOM 3314 C C . GLY A 1 423 ? -2.544 18.662 8.236 1.00 48.22 423 GLY A C 1
ATOM 3315 O O . GLY A 1 423 ? -3.151 19.326 9.068 1.00 48.22 423 GLY A O 1
ATOM 3316 N N . LEU A 1 424 ? -1.837 17.571 8.546 1.00 54.31 424 LEU A N 1
ATOM 3317 C CA . LEU A 1 424 ? -1.596 17.064 9.884 1.00 54.31 424 LEU A CA 1
ATOM 3318 C C . LEU A 1 424 ? -0.192 17.507 10.281 1.00 54.31 424 LEU A C 1
ATOM 3320 O O . LEU A 1 424 ? 0.784 17.075 9.668 1.00 54.31 424 LEU A O 1
ATOM 3324 N N . ASP A 1 425 ? -0.106 18.376 11.278 1.00 56.38 425 ASP A N 1
ATOM 3325 C CA . ASP A 1 425 ? 1.171 18.850 11.798 1.00 56.38 425 ASP A CA 1
ATOM 3326 C C . ASP A 1 425 ? 1.683 17.834 12.828 1.00 56.38 425 ASP A C 1
ATOM 3328 O O . ASP A 1 425 ? 1.034 17.579 13.853 1.00 56.38 425 ASP A O 1
ATOM 3332 N N . VAL A 1 426 ? 2.817 17.194 12.532 1.00 64.31 426 VAL A N 1
ATOM 3333 C CA . VAL A 1 426 ? 3.474 16.279 13.472 1.00 64.31 426 VAL A CA 1
ATOM 3334 C C . VAL A 1 426 ? 4.228 17.134 14.480 1.00 64.31 426 VAL A C 1
ATOM 3336 O O . VAL A 1 426 ? 5.316 17.632 14.213 1.00 64.31 426 VAL A O 1
ATOM 3339 N N . GLY A 1 427 ? 3.633 17.307 15.659 1.00 56.62 427 GLY A N 1
ATOM 3340 C CA . GLY A 1 427 ? 4.156 18.214 16.677 1.00 56.62 427 GLY A CA 1
ATOM 3341 C C . GLY A 1 427 ? 5.456 17.728 17.322 1.00 56.62 427 GLY A C 1
ATOM 3342 O O . GLY A 1 427 ? 6.288 18.551 17.694 1.00 56.62 427 GLY A O 1
ATOM 3343 N N . TYR A 1 428 ? 5.625 16.410 17.489 1.00 66.81 428 TYR A N 1
ATOM 3344 C CA . TYR A 1 428 ? 6.821 15.805 18.086 1.00 66.81 428 TYR A CA 1
ATOM 3345 C C . TYR A 1 428 ? 6.857 14.282 17.865 1.00 66.81 428 TYR A C 1
ATOM 3347 O O . TYR A 1 428 ? 5.811 13.626 17.876 1.00 66.81 428 TYR A O 1
ATOM 3355 N N . VAL A 1 429 ? 8.063 13.725 17.711 1.00 65.50 429 VAL A N 1
ATOM 3356 C CA . VAL A 1 429 ? 8.333 12.278 17.662 1.00 65.50 429 VAL A CA 1
ATOM 3357 C C . VAL A 1 429 ? 9.321 11.934 18.774 1.00 65.50 429 VAL A C 1
ATOM 3359 O O . VAL A 1 429 ? 10.390 12.539 18.848 1.00 65.50 429 VAL A O 1
ATOM 3362 N N . CYS A 1 430 ? 8.989 10.959 19.621 1.00 65.62 430 CYS A N 1
ATOM 3363 C CA . CYS A 1 430 ? 9.909 10.419 20.623 1.00 65.62 430 CYS A CA 1
ATOM 3364 C C . CYS A 1 430 ? 10.113 8.918 20.460 1.00 65.62 430 CYS A C 1
ATOM 3366 O O . CYS A 1 430 ? 9.176 8.168 20.186 1.00 65.62 430 CYS A O 1
ATOM 3368 N N . ASN A 1 431 ? 11.355 8.499 20.695 1.00 64.06 431 ASN A N 1
ATOM 3369 C CA . ASN A 1 431 ? 11.702 7.106 20.931 1.00 64.06 431 ASN A CA 1
ATOM 3370 C C . ASN A 1 431 ? 11.710 6.907 22.447 1.00 64.06 431 ASN A C 1
ATOM 3372 O O . ASN A 1 431 ? 12.623 7.356 23.143 1.00 64.06 431 ASN A O 1
ATOM 3376 N N . ALA A 1 432 ? 10.634 6.333 22.967 1.00 59.09 432 ALA A N 1
ATOM 3377 C CA . ALA A 1 432 ? 10.472 6.075 24.389 1.00 59.09 432 ALA A CA 1
ATOM 3378 C C . ALA A 1 432 ? 10.982 4.655 24.682 1.00 59.09 432 ALA A C 1
ATOM 3380 O O . ALA A 1 432 ? 10.227 3.684 24.664 1.00 59.09 432 ALA A O 1
ATOM 3381 N N . GLY A 1 433 ? 12.299 4.554 24.893 1.00 60.34 433 GLY A N 1
ATOM 3382 C CA . GLY A 1 433 ? 13.055 3.295 24.866 1.00 60.34 433 GLY A CA 1
ATOM 3383 C C . GLY A 1 433 ? 13.578 2.962 23.461 1.00 60.34 433 GLY A C 1
ATOM 3384 O O . GLY A 1 433 ? 13.261 3.663 22.501 1.00 60.34 433 GLY A O 1
ATOM 3385 N N . GLU A 1 434 ? 14.385 1.901 23.331 1.00 58.09 434 GLU A N 1
ATOM 3386 C CA . GLU A 1 434 ? 14.904 1.453 22.021 1.00 58.09 434 GLU A CA 1
ATOM 3387 C C . GLU A 1 434 ? 13.785 0.932 21.096 1.00 58.09 434 GLU A C 1
ATOM 3389 O O . GLU A 1 434 ? 13.907 1.010 19.877 1.00 58.09 434 GLU A O 1
ATOM 3394 N N . ASP A 1 435 ? 12.652 0.507 21.668 1.00 73.81 435 ASP A N 1
ATOM 3395 C CA . ASP A 1 435 ? 11.664 -0.301 20.956 1.00 73.81 435 ASP A CA 1
ATOM 3396 C C . ASP A 1 435 ? 10.290 0.360 20.755 1.00 73.81 435 ASP A C 1
ATOM 3398 O O . ASP A 1 435 ? 9.411 -0.295 20.210 1.00 73.81 435 ASP A O 1
ATOM 3402 N N . VAL A 1 436 ? 10.026 1.614 21.145 1.00 83.81 436 VAL A N 1
ATOM 3403 C CA . VAL A 1 436 ? 8.698 2.236 20.917 1.00 83.81 436 VAL A CA 1
ATOM 3404 C C . VAL A 1 436 ? 8.821 3.637 20.333 1.00 83.81 436 VAL A C 1
ATOM 3406 O O . VAL A 1 436 ? 9.472 4.511 20.904 1.00 83.81 436 VAL A O 1
ATOM 3409 N N . ARG A 1 437 ? 8.123 3.870 19.216 1.00 86.38 437 ARG A N 1
ATOM 3410 C CA . ARG A 1 437 ? 7.951 5.186 18.599 1.00 86.38 437 ARG A CA 1
ATOM 3411 C C . ARG A 1 437 ? 6.618 5.785 19.025 1.00 86.38 437 ARG A C 1
ATOM 3413 O O . ARG A 1 437 ? 5.579 5.142 18.905 1.00 86.38 437 ARG A O 1
ATOM 3420 N N . VAL A 1 438 ? 6.640 7.044 19.443 1.00 85.56 438 VAL A N 1
ATOM 3421 C CA . VAL A 1 438 ? 5.442 7.819 19.768 1.00 85.56 438 VAL A CA 1
ATOM 3422 C C . VAL A 1 438 ? 5.428 9.103 18.948 1.00 85.56 438 VAL A C 1
ATOM 3424 O O . VAL A 1 438 ? 6.443 9.785 18.819 1.00 85.56 438 VAL A O 1
ATOM 3427 N N . MET A 1 439 ? 4.271 9.422 18.377 1.00 84.94 439 MET A N 1
ATOM 3428 C CA . MET A 1 439 ? 4.044 10.562 17.500 1.00 84.94 439 MET A CA 1
ATOM 3429 C C . MET A 1 439 ? 2.825 11.348 17.951 1.00 84.94 439 MET A C 1
ATOM 3431 O O . MET A 1 439 ? 1.764 10.784 18.215 1.00 84.94 439 MET A O 1
ATOM 3435 N N . VAL A 1 440 ? 2.970 12.666 17.976 1.00 82.19 440 VAL A N 1
ATOM 3436 C CA . VAL A 1 440 ? 1.884 13.592 18.290 1.00 82.19 440 VAL A CA 1
ATOM 3437 C C . VAL A 1 440 ? 1.402 14.245 17.006 1.00 82.19 440 VAL A C 1
ATOM 3439 O O . VAL A 1 440 ? 2.186 14.900 16.321 1.00 82.19 440 VAL A O 1
ATOM 3442 N N . ARG A 1 441 ? 0.113 14.105 16.698 1.00 77.56 441 ARG A N 1
ATOM 3443 C CA . ARG A 1 441 ? -0.531 14.705 15.527 1.00 77.56 441 ARG A CA 1
ATOM 3444 C C . ARG A 1 441 ? -1.495 15.793 15.986 1.00 77.56 441 ARG A C 1
ATOM 3446 O O . ARG A 1 441 ? -2.359 15.556 16.833 1.00 77.56 441 ARG A O 1
ATOM 3453 N N . LYS A 1 442 ? -1.343 16.988 15.422 1.00 74.00 442 LYS A N 1
ATOM 3454 C CA . LYS A 1 442 ? -2.330 18.063 15.536 1.00 74.00 442 LYS A CA 1
ATOM 3455 C C . LYS A 1 442 ? -3.241 17.995 14.319 1.00 74.00 442 LYS A C 1
ATOM 3457 O O . LYS A 1 442 ? -2.766 18.057 13.186 1.00 74.00 442 LYS A O 1
ATOM 3462 N N . ASP A 1 443 ? -4.537 17.854 14.561 1.00 69.50 443 ASP A N 1
ATOM 3463 C CA . ASP A 1 443 ? -5.565 17.934 13.525 1.00 69.50 443 ASP A CA 1
ATOM 3464 C C . ASP A 1 443 ? -6.338 19.240 13.739 1.00 69.50 443 ASP A C 1
ATOM 3466 O O . ASP A 1 443 ? -6.769 19.532 14.855 1.00 69.50 443 ASP A O 1
ATOM 3470 N N . ALA A 1 444 ? -6.511 20.025 12.674 1.00 67.94 444 ALA A N 1
ATOM 3471 C CA . ALA A 1 444 ? -7.259 21.281 12.702 1.00 67.94 444 ALA A CA 1
ATOM 3472 C C . ALA A 1 444 ? -8.731 21.103 13.123 1.00 67.94 444 ALA A C 1
ATOM 3474 O O . ALA A 1 444 ? -9.399 22.081 13.454 1.00 67.94 444 ALA A O 1
ATOM 3475 N N . LYS A 1 445 ? -9.247 19.867 13.098 1.00 70.50 445 LYS A N 1
ATOM 3476 C CA . LYS A 1 445 ? -10.593 19.525 13.575 1.00 70.50 445 LYS A CA 1
ATOM 3477 C C . LYS A 1 445 ? -10.742 19.611 15.090 1.00 70.50 445 LYS A C 1
ATOM 3479 O O . LYS A 1 445 ? -11.861 19.806 15.559 1.00 70.50 445 LYS A O 1
ATOM 3484 N N . TYR A 1 446 ? -9.659 19.434 15.843 1.00 71.38 446 TYR A N 1
ATOM 3485 C CA . TYR A 1 446 ? -9.716 19.429 17.299 1.00 71.38 446 TYR A CA 1
ATOM 3486 C C . TYR A 1 446 ? -9.400 20.813 17.882 1.00 71.38 446 TYR A C 1
ATOM 3488 O O . TYR A 1 446 ? -8.727 21.624 17.236 1.00 71.38 446 TYR A O 1
ATOM 3496 N N . PRO A 1 447 ? -9.867 21.109 19.111 1.00 73.44 447 PRO A N 1
ATOM 3497 C CA . PRO A 1 447 ? -9.429 22.289 19.846 1.00 73.44 447 PRO A CA 1
ATOM 3498 C C . PRO A 1 447 ? -7.900 22.370 19.911 1.00 73.44 447 PRO A C 1
ATOM 3500 O O . PRO A 1 447 ? -7.219 21.348 19.905 1.00 73.44 447 PRO A O 1
ATOM 3503 N N . ALA A 1 448 ? -7.352 23.582 20.038 1.00 71.06 448 ALA A N 1
ATOM 3504 C CA . ALA A 1 448 ? -5.901 23.809 20.028 1.00 71.06 448 ALA A CA 1
ATOM 3505 C C . ALA A 1 448 ? -5.118 22.994 21.084 1.00 71.06 448 ALA A C 1
ATOM 3507 O O . ALA A 1 448 ? -3.919 22.770 20.915 1.00 71.06 448 ALA A O 1
ATOM 3508 N N . GLU A 1 449 ? -5.788 22.556 22.152 1.00 76.50 449 GLU A N 1
ATOM 3509 C CA . GLU A 1 449 ? -5.214 21.778 23.256 1.00 76.50 449 GLU A CA 1
ATOM 3510 C C . GLU A 1 449 ? -5.437 20.264 23.137 1.00 76.50 449 GLU A C 1
ATOM 3512 O O . GLU A 1 449 ? -4.959 19.518 23.984 1.00 76.50 449 GLU A O 1
ATOM 3517 N N . THR A 1 450 ? -6.154 19.791 22.120 1.00 80.38 450 THR A N 1
ATOM 3518 C CA . THR A 1 450 ? -6.435 18.367 21.931 1.00 80.38 450 THR A CA 1
ATOM 3519 C C . THR A 1 450 ? -5.498 17.795 20.870 1.00 80.38 450 THR A C 1
ATOM 3521 O O . THR A 1 450 ? -5.318 18.350 19.781 1.00 80.38 450 THR A O 1
ATOM 3524 N N . HIS A 1 451 ? -4.885 16.659 21.183 1.00 82.31 451 HIS A N 1
ATOM 3525 C CA . HIS A 1 451 ? -3.856 16.039 20.360 1.00 82.31 451 HIS A CA 1
ATOM 3526 C C . HIS A 1 451 ? -4.149 14.558 20.130 1.00 82.31 451 HIS A C 1
ATOM 3528 O O . HIS A 1 451 ? -4.561 13.848 21.045 1.00 82.31 451 HIS A O 1
ATOM 3534 N N . ALA A 1 452 ? -3.882 14.068 18.920 1.00 84.75 452 ALA A N 1
ATOM 3535 C CA . ALA A 1 452 ? -3.913 12.639 18.641 1.00 84.75 452 ALA A CA 1
ATOM 3536 C C . ALA A 1 452 ? -2.516 12.047 18.878 1.00 84.75 452 ALA A C 1
ATOM 3538 O O . ALA A 1 452 ? -1.537 12.455 18.249 1.00 84.75 452 ALA A O 1
ATOM 3539 N N . LEU A 1 453 ? -2.412 11.103 19.809 1.00 87.56 453 LEU A N 1
ATOM 3540 C CA . LEU A 1 453 ? -1.170 10.432 20.175 1.00 87.56 453 LEU A CA 1
ATOM 3541 C C . LEU A 1 453 ? -1.146 9.040 19.542 1.00 87.56 453 LEU A C 1
ATOM 3543 O O . LEU A 1 453 ? -1.907 8.156 19.929 1.00 87.56 453 LEU A O 1
ATOM 3547 N N . SER A 1 454 ? -0.259 8.845 18.573 1.00 88.88 454 SER A N 1
ATOM 3548 C CA . SER A 1 454 ? -0.014 7.561 17.918 1.00 88.88 454 SER A CA 1
ATOM 3549 C C . SER A 1 454 ? 1.225 6.908 18.511 1.00 88.88 454 SER A C 1
ATOM 3551 O O . SER A 1 454 ? 2.275 7.537 18.583 1.00 88.88 454 SER A O 1
ATOM 3553 N N . SER A 1 455 ? 1.133 5.645 18.905 1.00 88.75 455 SER A N 1
ATOM 3554 C CA . SER A 1 455 ? 2.270 4.883 19.425 1.00 88.75 455 SER A CA 1
ATOM 3555 C C . SER A 1 455 ? 2.409 3.578 18.647 1.00 88.75 455 SER A C 1
ATOM 3557 O O . SER A 1 455 ? 1.399 2.953 18.321 1.00 88.75 455 SER A O 1
ATOM 3559 N N . SER A 1 456 ? 3.635 3.171 18.321 1.00 91.25 456 SER A N 1
ATOM 3560 C CA . SER A 1 456 ? 3.900 1.959 17.544 1.00 91.25 456 SER A CA 1
ATOM 3561 C C . SER A 1 456 ? 5.252 1.317 17.865 1.00 91.25 456 SER A C 1
ATOM 3563 O O . SER A 1 456 ? 6.207 1.979 18.268 1.00 91.25 456 SER A O 1
ATOM 3565 N N . THR A 1 457 ? 5.334 -0.001 17.688 1.00 90.88 457 THR A N 1
ATOM 3566 C CA . THR A 1 457 ? 6.550 -0.807 17.894 1.00 90.88 457 THR A CA 1
ATOM 3567 C C . THR A 1 457 ? 6.544 -2.034 16.985 1.00 90.88 457 THR A C 1
ATOM 3569 O O . THR A 1 457 ? 5.469 -2.490 16.589 1.00 90.88 457 THR A O 1
ATOM 3572 N N . SER A 1 458 ? 7.729 -2.576 16.686 1.00 92.06 458 SER A N 1
ATOM 3573 C CA . SER A 1 458 ? 7.909 -3.825 15.942 1.00 92.06 458 SER A CA 1
ATOM 3574 C C . SER A 1 458 ? 8.807 -4.812 16.675 1.00 92.06 458 SER A C 1
ATOM 3576 O O . SER A 1 458 ? 9.833 -4.436 17.230 1.00 92.06 458 SER A O 1
ATOM 3578 N N . VAL A 1 459 ? 8.472 -6.098 16.596 1.00 90.94 459 VAL A N 1
ATOM 3579 C CA . VAL A 1 459 ? 9.172 -7.187 17.285 1.00 90.94 459 VAL A CA 1
ATOM 3580 C C . VAL A 1 459 ? 9.167 -8.459 16.442 1.00 90.94 459 VAL A C 1
ATOM 3582 O O . VAL A 1 459 ? 8.156 -8.836 15.848 1.00 90.94 459 VAL A O 1
ATOM 3585 N N . TRP A 1 460 ? 10.307 -9.150 16.395 1.00 91.00 460 TRP A N 1
ATOM 3586 C CA . TRP A 1 460 ? 10.396 -10.463 15.759 1.00 91.00 460 TRP A CA 1
ATOM 3587 C C . TRP A 1 460 ? 9.695 -11.535 16.581 1.00 91.00 460 TRP A C 1
ATOM 3589 O O . TRP A 1 460 ? 9.942 -11.689 17.777 1.00 91.00 460 TRP A O 1
ATOM 3599 N N . MET A 1 461 ? 8.878 -12.324 15.894 1.00 89.56 461 MET A N 1
ATOM 3600 C CA . MET A 1 461 ? 8.160 -13.460 16.446 1.00 89.56 461 MET A CA 1
ATOM 3601 C C . MET A 1 461 ? 8.713 -14.740 15.804 1.00 89.56 461 MET A C 1
ATOM 3603 O O . MET A 1 461 ? 8.662 -14.862 14.578 1.00 89.56 461 MET A O 1
ATOM 3607 N N . PRO A 1 462 ? 9.242 -15.705 16.581 1.00 91.06 462 PRO A N 1
ATOM 3608 C CA . PRO A 1 462 ? 9.804 -16.960 16.073 1.00 91.06 462 PRO A CA 1
ATOM 3609 C C . PRO A 1 462 ? 8.705 -17.981 15.723 1.00 91.06 462 PRO A C 1
ATOM 3611 O O . PRO A 1 462 ? 8.763 -19.147 16.106 1.00 91.06 462 PRO A O 1
ATOM 3614 N N . ILE A 1 463 ? 7.660 -17.518 15.043 1.00 88.81 463 ILE A N 1
ATOM 3615 C CA . ILE A 1 463 ? 6.546 -18.319 14.541 1.00 88.81 463 ILE A CA 1
ATOM 3616 C C . ILE A 1 463 ? 6.137 -17.816 13.155 1.00 88.81 463 ILE A C 1
ATOM 3618 O O . ILE A 1 463 ? 6.441 -16.682 12.777 1.00 88.81 463 ILE A O 1
ATOM 3622 N N . SER A 1 464 ? 5.407 -18.644 12.408 1.00 90.25 464 SER A N 1
ATOM 3623 C CA . SER A 1 464 ? 4.913 -18.258 11.087 1.00 90.25 464 SER A CA 1
ATOM 3624 C C . SER A 1 464 ? 3.869 -17.144 11.155 1.00 90.25 464 SER A C 1
ATOM 3626 O O . SER A 1 464 ? 3.097 -17.047 12.115 1.00 90.25 464 SER A O 1
ATOM 3628 N N . GLN A 1 465 ? 3.798 -16.351 10.080 1.00 91.25 465 GLN A N 1
ATOM 3629 C CA . GLN A 1 465 ? 2.761 -15.332 9.894 1.00 91.25 465 GLN A CA 1
ATOM 3630 C C . GLN A 1 465 ? 1.365 -15.919 10.109 1.00 91.25 465 GLN A C 1
ATOM 3632 O O . GLN A 1 465 ? 0.567 -15.329 10.828 1.00 91.25 465 GLN A O 1
ATOM 3637 N N . GLN A 1 466 ? 1.075 -17.080 9.511 1.00 90.31 466 GLN A N 1
ATOM 3638 C CA . GLN A 1 466 ? -0.252 -17.689 9.582 1.00 90.31 466 GLN A CA 1
ATOM 3639 C C . GLN A 1 466 ? -0.631 -18.058 11.021 1.00 90.31 466 GLN A C 1
ATOM 3641 O O . GLN A 1 466 ? -1.715 -17.708 11.474 1.00 90.31 466 GLN A O 1
ATOM 3646 N N . ARG A 1 467 ? 0.286 -18.679 11.777 1.00 90.69 467 ARG A N 1
ATOM 3647 C CA . ARG A 1 467 ? 0.035 -19.045 13.178 1.00 90.69 467 ARG A CA 1
ATOM 3648 C C . ARG A 1 467 ? -0.206 -17.814 14.051 1.00 90.69 467 ARG A C 1
ATOM 3650 O O . ARG A 1 467 ? -1.096 -17.836 14.899 1.00 90.69 467 ARG A O 1
ATOM 3657 N N . LEU A 1 468 ? 0.581 -16.753 13.855 1.00 91.38 468 LEU A N 1
ATOM 3658 C CA . LEU A 1 468 ? 0.394 -15.501 14.588 1.00 91.38 468 LEU A CA 1
ATOM 3659 C C . LEU A 1 468 ? -0.920 -14.816 14.195 1.00 91.38 468 LEU A C 1
ATOM 3661 O O . LEU A 1 468 ? -1.641 -14.345 15.068 1.00 91.38 468 LEU A O 1
ATOM 3665 N N . PHE A 1 469 ? -1.246 -14.789 12.903 1.00 91.75 469 PHE A N 1
ATOM 3666 C CA . PHE A 1 469 ? -2.490 -14.223 12.391 1.00 91.75 469 PHE A CA 1
ATOM 3667 C C . 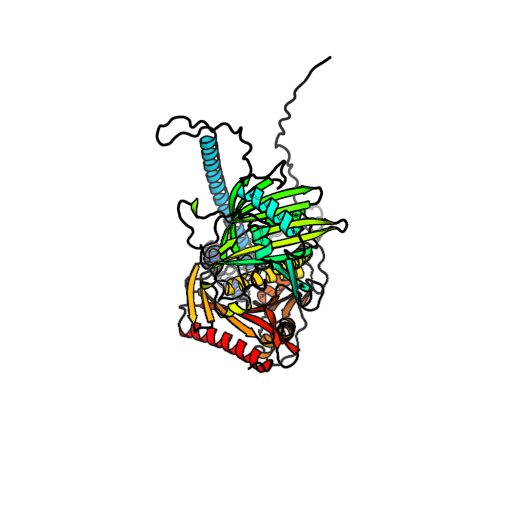PHE A 1 469 ? -3.712 -14.933 12.975 1.00 91.75 469 PHE A C 1
ATOM 3669 O O . PHE A 1 469 ? -4.589 -14.268 13.514 1.00 91.75 469 PHE A O 1
ATOM 3676 N N . ASP A 1 470 ? -3.746 -16.267 12.943 1.00 88.88 470 ASP A N 1
ATOM 3677 C CA . ASP A 1 470 ? -4.864 -17.051 13.477 1.00 88.88 470 ASP A CA 1
ATOM 3678 C C . ASP A 1 470 ? -5.056 -16.797 14.978 1.00 88.88 470 ASP A C 1
ATOM 3680 O O . ASP A 1 470 ? -6.179 -16.576 15.441 1.00 88.88 470 ASP A O 1
ATOM 3684 N N . TYR A 1 471 ? -3.950 -16.720 15.728 1.00 86.62 471 TYR A N 1
ATOM 3685 C CA . TYR A 1 471 ? -3.980 -16.330 17.134 1.00 86.62 471 TYR A CA 1
ATOM 3686 C C . TYR A 1 471 ? -4.523 -14.907 17.323 1.00 86.62 471 TYR A C 1
ATOM 3688 O O . TYR A 1 471 ? -5.400 -14.701 18.155 1.00 86.62 471 TYR A O 1
ATOM 3696 N N . LEU A 1 472 ? -4.050 -13.923 16.552 1.00 85.62 472 LEU A N 1
ATOM 3697 C CA . LEU A 1 472 ? -4.468 -12.522 16.675 1.00 85.62 472 LEU A CA 1
ATOM 3698 C C . LEU A 1 472 ? -5.871 -12.244 16.139 1.00 85.62 472 LEU A C 1
ATOM 3700 O O . LEU A 1 472 ? -6.472 -11.257 16.542 1.00 85.62 472 LEU A O 1
ATOM 3704 N N . VAL A 1 473 ? -6.435 -13.078 15.270 1.00 81.12 473 VAL A N 1
ATOM 3705 C CA . VAL A 1 473 ? -7.851 -12.978 14.891 1.00 81.12 473 VAL A CA 1
ATOM 3706 C C . VAL A 1 473 ? -8.732 -13.492 16.031 1.00 81.12 473 VAL A C 1
ATOM 3708 O O . VAL A 1 473 ? -9.697 -12.821 16.406 1.00 81.12 473 VAL A O 1
ATOM 3711 N N . ASP A 1 474 ? -8.362 -14.618 16.649 1.00 68.50 474 ASP A N 1
ATOM 3712 C CA . ASP A 1 474 ? -9.058 -15.165 17.823 1.00 68.50 474 ASP A CA 1
ATOM 3713 C C . ASP A 1 474 ? -8.849 -14.296 19.082 1.00 68.50 474 ASP A C 1
ATOM 3715 O O . ASP A 1 474 ? -9.725 -14.182 19.940 1.00 68.50 474 ASP A O 1
ATOM 3719 N N . VAL A 1 475 ? -7.706 -13.609 19.185 1.00 53.00 475 VAL A N 1
ATOM 3720 C CA . VAL A 1 475 ? -7.395 -12.657 20.261 1.00 53.00 475 VAL A CA 1
ATOM 3721 C C . VAL A 1 475 ? -7.833 -11.234 19.959 1.00 53.00 475 VAL A C 1
ATOM 3723 O O . VAL A 1 475 ? -8.190 -10.536 20.888 1.00 53.00 475 VAL A O 1
ATOM 3726 N N . GLY A 1 476 ? -7.940 -10.790 18.713 1.00 50.41 476 GLY A N 1
ATOM 3727 C CA . GLY A 1 476 ? -8.598 -9.526 18.355 1.00 50.41 476 GLY A CA 1
ATOM 3728 C C . GLY A 1 476 ? -10.077 -9.552 18.744 1.00 50.41 476 GLY A C 1
ATOM 3729 O O . GLY A 1 476 ? -10.627 -8.558 19.212 1.00 50.41 476 GLY A O 1
ATOM 3730 N N . MET A 1 477 ? -10.680 -10.743 18.697 1.00 50.75 477 MET A N 1
ATOM 3731 C CA . MET A 1 477 ? -11.965 -11.023 19.332 1.00 50.75 477 MET A CA 1
ATOM 3732 C C . MET A 1 477 ? -11.907 -10.966 20.876 1.00 50.75 477 MET A C 1
ATOM 3734 O O . MET A 1 477 ? -12.938 -10.705 21.487 1.00 50.75 477 MET A O 1
ATOM 3738 N N . ARG A 1 478 ? -10.747 -11.194 21.523 1.00 48.12 478 ARG A N 1
ATOM 3739 C CA . ARG A 1 478 ? -10.533 -11.190 22.993 1.00 48.12 478 ARG A CA 1
ATOM 3740 C C . ARG A 1 478 ? -9.977 -9.899 23.613 1.00 48.12 478 ARG A C 1
ATOM 3742 O O . ARG A 1 478 ? -10.380 -9.594 24.724 1.00 48.12 478 ARG A O 1
ATOM 3749 N N . CYS A 1 479 ? -9.156 -9.092 22.938 1.00 45.97 479 CYS A N 1
ATOM 3750 C CA . CYS A 1 479 ? -8.684 -7.796 23.451 1.00 45.97 479 CYS A CA 1
ATOM 3751 C C . CYS A 1 479 ? -9.856 -6.857 23.769 1.00 45.97 479 CYS A C 1
ATOM 3753 O O . CYS A 1 479 ? -9.733 -5.988 24.625 1.00 45.97 479 CYS A O 1
ATOM 3755 N N . HIS A 1 480 ? -11.015 -7.084 23.141 1.00 43.56 480 HIS A N 1
ATOM 3756 C CA . HIS A 1 480 ? -12.284 -6.542 23.603 1.00 43.56 480 HIS A CA 1
ATOM 3757 C C . HIS A 1 480 ? -12.985 -7.442 24.654 1.00 43.56 480 HIS A C 1
ATOM 3759 O O . HIS A 1 480 ? -13.426 -6.910 25.656 1.00 43.56 480 HIS A O 1
ATOM 3765 N N . ARG A 1 481 ? -13.052 -8.780 24.554 1.00 44.88 481 ARG A N 1
ATOM 3766 C CA . ARG A 1 481 ? -13.671 -9.629 25.619 1.00 44.88 481 ARG A CA 1
ATOM 3767 C C . ARG A 1 481 ? -13.005 -9.584 27.010 1.00 44.88 481 ARG A C 1
ATOM 3769 O O . ARG A 1 481 ? -13.636 -10.048 27.949 1.00 44.88 481 ARG A O 1
ATOM 3776 N N . ASP A 1 482 ? -11.765 -9.106 27.143 1.00 37.78 482 ASP A N 1
ATOM 3777 C CA . ASP A 1 482 ? -11.054 -9.023 28.435 1.00 37.78 482 ASP A CA 1
ATOM 3778 C C . ASP A 1 482 ? -11.023 -7.591 29.012 1.00 37.78 482 ASP A C 1
ATOM 3780 O O . ASP A 1 482 ? -10.932 -7.419 30.227 1.00 37.78 482 ASP A O 1
ATOM 3784 N N . LEU A 1 483 ? -11.167 -6.558 28.167 1.00 40.38 483 LEU A N 1
ATOM 3785 C CA . LEU A 1 483 ? -11.408 -5.167 28.595 1.00 40.38 483 LEU A CA 1
ATOM 3786 C C . LEU A 1 483 ? -12.906 -4.873 28.808 1.00 40.38 483 LEU A C 1
ATOM 3788 O O . LEU A 1 483 ? -13.262 -3.967 29.560 1.00 40.38 483 LEU A O 1
ATOM 3792 N N . LEU A 1 484 ? -13.781 -5.638 28.146 1.00 40.94 484 LEU A N 1
ATOM 3793 C CA . LEU A 1 484 ? -15.224 -5.641 28.335 1.00 40.94 484 LEU A CA 1
ATOM 3794 C C . LEU A 1 484 ? -15.582 -6.894 29.154 1.00 40.94 484 LEU A C 1
ATOM 3796 O O . LEU A 1 484 ? -15.142 -7.979 28.821 1.00 40.94 484 LEU A O 1
ATOM 3800 N N . SER A 1 485 ? -16.367 -6.762 30.219 1.00 36.53 485 SER A N 1
ATOM 3801 C CA . SER A 1 485 ? -16.753 -7.827 31.164 1.00 36.53 485 SER A CA 1
ATOM 3802 C C . SER A 1 485 ? -17.134 -9.193 30.550 1.00 36.53 485 SER A C 1
ATOM 3804 O O . SER A 1 485 ? -17.612 -9.256 29.425 1.00 36.53 485 SER A O 1
ATOM 3806 N N . LYS A 1 486 ? -17.030 -10.257 31.373 1.00 39.75 486 LYS A N 1
ATOM 3807 C CA . LYS A 1 486 ? -17.394 -11.695 31.207 1.00 39.75 486 LYS A CA 1
ATOM 3808 C C . LYS A 1 486 ? -18.772 -12.052 30.576 1.00 39.75 486 LYS A C 1
ATOM 3810 O O . LYS A 1 486 ? -19.279 -13.150 30.810 1.00 39.75 486 LYS A O 1
ATOM 3815 N N . GLU A 1 487 ? -19.420 -11.188 29.808 1.00 40.22 487 GLU A N 1
ATOM 3816 C CA . GLU A 1 487 ? -20.733 -11.443 29.216 1.00 40.22 487 GLU A CA 1
ATOM 3817 C C . GLU A 1 487 ? -20.666 -12.048 27.806 1.00 40.22 487 GLU A C 1
ATOM 3819 O O . GLU A 1 487 ? -19.729 -11.856 27.032 1.00 40.22 487 GLU A O 1
ATOM 3824 N N . ARG A 1 488 ? -21.686 -12.864 27.516 1.00 48.53 488 ARG A N 1
ATOM 3825 C CA . ARG A 1 488 ? -21.832 -13.710 26.325 1.00 48.53 488 ARG A CA 1
ATOM 3826 C C . ARG A 1 488 ? -21.676 -12.934 25.011 1.00 48.53 488 ARG A C 1
ATOM 3828 O O . ARG A 1 488 ? -22.195 -11.838 24.852 1.00 48.53 488 ARG A O 1
ATOM 3835 N N . SER A 1 489 ? -21.050 -13.613 24.046 1.00 51.84 489 SER A N 1
ATOM 3836 C CA . SER A 1 489 ? -20.872 -13.222 22.641 1.00 51.84 489 SER A CA 1
ATOM 3837 C C . SER A 1 489 ? -22.091 -12.504 22.046 1.00 51.84 489 SER A C 1
ATOM 3839 O O . SER A 1 489 ? -23.126 -13.133 21.818 1.00 51.84 489 SER A O 1
ATOM 3841 N N . THR A 1 490 ? -21.951 -11.220 21.712 1.00 57.75 490 THR A N 1
ATOM 3842 C CA . THR A 1 490 ? -22.880 -10.544 20.800 1.00 57.75 490 THR A CA 1
ATOM 3843 C C . THR A 1 490 ? -22.596 -11.023 19.367 1.00 57.75 490 THR A C 1
ATOM 3845 O O . THR A 1 490 ? -21.431 -11.085 18.962 1.00 57.75 490 THR A O 1
ATOM 3848 N N . PRO A 1 491 ? -23.612 -11.437 18.588 1.00 66.00 491 PRO A N 1
ATOM 3849 C CA . PRO A 1 491 ? -23.408 -11.809 17.191 1.00 66.00 491 PRO A CA 1
ATOM 3850 C C . PRO A 1 491 ? -22.951 -10.590 16.375 1.00 66.00 491 PRO A C 1
ATOM 3852 O O . PRO A 1 491 ? -23.307 -9.449 16.682 1.00 66.00 491 PRO A O 1
ATOM 3855 N N . ALA A 1 492 ? -22.152 -10.830 15.332 1.00 74.06 492 ALA A N 1
ATOM 3856 C CA . ALA A 1 492 ? -21.751 -9.776 14.404 1.00 74.06 492 ALA A CA 1
ATOM 3857 C C . ALA A 1 492 ? -22.993 -9.160 13.741 1.00 74.06 492 ALA A C 1
ATOM 3859 O O . ALA A 1 492 ? -23.871 -9.876 13.273 1.00 74.06 492 ALA A O 1
ATOM 3860 N N . MET A 1 493 ? -23.053 -7.831 13.684 1.00 79.12 493 MET A N 1
ATOM 3861 C CA . MET A 1 493 ? -24.163 -7.097 13.066 1.00 79.12 493 MET A CA 1
ATOM 3862 C C . MET A 1 493 ? -24.021 -7.030 11.546 1.00 79.12 493 MET A C 1
ATOM 3864 O O . MET A 1 493 ? -25.005 -7.076 10.812 1.00 79.12 493 MET A O 1
ATOM 3868 N N . ILE A 1 494 ? -22.782 -6.875 11.078 1.00 85.00 494 ILE A N 1
ATOM 3869 C CA . ILE A 1 494 ? -22.407 -6.930 9.667 1.00 85.00 494 ILE A CA 1
ATOM 3870 C C . ILE A 1 494 ? -21.126 -7.746 9.577 1.00 85.00 494 ILE A C 1
ATOM 3872 O O . ILE A 1 494 ? -20.182 -7.516 10.328 1.00 85.00 494 ILE A O 1
ATOM 3876 N N . ASN A 1 495 ? -21.076 -8.670 8.626 1.00 87.06 495 ASN A N 1
ATOM 3877 C CA . ASN A 1 495 ? -19.894 -9.469 8.354 1.00 87.06 495 ASN A CA 1
ATOM 3878 C C . ASN A 1 495 ? -19.725 -9.619 6.839 1.00 87.06 495 ASN A C 1
ATOM 3880 O O . ASN A 1 495 ? -20.499 -10.319 6.187 1.00 87.06 495 ASN A O 1
ATOM 3884 N N . VAL A 1 496 ? -18.728 -8.937 6.280 1.00 88.69 496 VAL A N 1
ATOM 3885 C CA . VAL A 1 496 ? -18.462 -8.903 4.839 1.00 88.69 496 VAL A CA 1
ATOM 3886 C C . VAL A 1 496 ? -17.145 -9.614 4.558 1.00 88.69 496 VAL A C 1
ATOM 3888 O O . VAL A 1 496 ? -16.082 -9.150 4.968 1.00 88.69 496 VAL A O 1
ATOM 3891 N N . ALA A 1 497 ? -17.208 -10.729 3.832 1.00 88.25 497 ALA A N 1
ATOM 3892 C CA . ALA A 1 497 ? -16.018 -11.373 3.285 1.00 88.25 497 ALA A CA 1
ATOM 3893 C C . ALA A 1 497 ? -15.497 -10.567 2.084 1.00 88.25 497 ALA A C 1
ATOM 3895 O O . ALA A 1 497 ? -16.273 -10.203 1.198 1.00 88.25 497 ALA A O 1
ATOM 3896 N N . LYS A 1 498 ? -14.191 -10.284 2.068 1.00 87.88 498 LYS A N 1
ATOM 3897 C CA . LYS A 1 498 ? -13.518 -9.510 1.014 1.00 87.88 498 LYS A CA 1
ATOM 3898 C C . LYS A 1 498 ? -12.824 -10.382 -0.040 1.00 87.88 498 LYS A C 1
ATOM 3900 O O . LYS A 1 498 ? -12.631 -9.939 -1.172 1.00 87.88 498 LYS A O 1
ATOM 3905 N N . GLY A 1 499 ? -12.504 -11.627 0.305 1.00 79.75 499 GLY A N 1
ATOM 3906 C CA . GLY A 1 499 ? -11.776 -12.547 -0.561 1.00 79.75 499 GLY A CA 1
ATOM 3907 C C . GLY A 1 499 ? -12.035 -14.020 -0.232 1.00 79.75 499 GLY A C 1
ATOM 3908 O O . GLY A 1 499 ? -12.776 -14.328 0.705 1.00 79.75 499 GLY A O 1
ATOM 3909 N N . PRO A 1 500 ? -11.453 -14.942 -1.019 1.00 66.50 500 PRO A N 1
ATOM 3910 C CA . PRO A 1 500 ? -11.523 -16.371 -0.740 1.00 66.50 500 PRO A CA 1
ATOM 3911 C C . PRO A 1 500 ? -10.696 -16.697 0.512 1.00 66.50 500 PRO A C 1
ATOM 3913 O O . PRO A 1 500 ? -9.497 -16.438 0.551 1.00 66.50 500 PRO A O 1
ATOM 3916 N N . GLY A 1 501 ? -11.341 -17.250 1.541 1.00 65.94 501 GLY A N 1
ATOM 3917 C CA . GLY A 1 501 ? -10.706 -17.622 2.809 1.00 65.94 501 GLY A CA 1
ATOM 3918 C C . GLY A 1 501 ? -11.416 -17.041 4.034 1.00 65.94 501 GLY A C 1
ATOM 3919 O O . GLY A 1 501 ? -12.299 -16.191 3.927 1.00 65.94 501 GLY A O 1
ATOM 3920 N N . GLN A 1 502 ? -11.046 -17.515 5.225 1.00 65.69 502 GLN A N 1
ATOM 3921 C CA . GLN A 1 502 ? -11.665 -17.059 6.476 1.00 65.69 502 GLN A CA 1
ATOM 3922 C C . GLN A 1 502 ? -11.054 -15.754 7.025 1.00 65.69 502 GLN A C 1
ATOM 3924 O O . GLN A 1 502 ? -11.696 -15.096 7.838 1.00 65.69 502 GLN A O 1
ATOM 3929 N N . GLY A 1 503 ? -9.867 -15.345 6.557 1.00 76.38 503 GLY A N 1
ATOM 3930 C CA . GLY A 1 503 ? -9.104 -14.229 7.134 1.00 76.38 503 GLY A CA 1
ATOM 3931 C C . GLY A 1 503 ? -9.353 -12.832 6.547 1.00 76.38 503 GLY A C 1
ATOM 3932 O O . GLY A 1 503 ? -9.103 -11.850 7.239 1.00 76.38 503 GLY A O 1
ATOM 3933 N N . ASP A 1 504 ? -9.843 -12.700 5.308 1.00 89.62 504 ASP A N 1
ATOM 3934 C CA . ASP A 1 504 ? -10.027 -11.401 4.630 1.00 89.62 504 ASP A CA 1
ATOM 3935 C C . ASP A 1 504 ? -11.465 -10.884 4.789 1.00 89.62 504 ASP A C 1
ATOM 3937 O O . ASP A 1 504 ? -12.360 -11.227 4.008 1.00 89.62 504 ASP A O 1
ATOM 3941 N N . ARG A 1 505 ? -11.719 -10.103 5.848 1.00 90.00 505 ARG A N 1
ATOM 3942 C CA . ARG A 1 505 ? -13.079 -9.720 6.266 1.00 90.00 505 ARG A CA 1
ATOM 3943 C C . ARG A 1 505 ? -13.156 -8.304 6.827 1.00 90.00 505 ARG A C 1
ATOM 3945 O O . ARG A 1 505 ? -12.167 -7.746 7.297 1.00 90.00 505 ARG A O 1
ATOM 3952 N N . VAL A 1 506 ? -14.358 -7.735 6.788 1.00 91.25 506 VAL A N 1
ATOM 3953 C CA . VAL A 1 506 ? -14.741 -6.563 7.583 1.00 91.25 506 VAL A CA 1
ATOM 3954 C C . VAL A 1 506 ? -15.944 -6.939 8.430 1.00 91.25 506 VAL A C 1
ATOM 3956 O O . VAL A 1 506 ? -16.965 -7.376 7.895 1.00 91.25 506 VAL A O 1
ATOM 3959 N N . THR A 1 507 ? -15.825 -6.762 9.740 1.00 87.81 507 THR A N 1
ATOM 3960 C CA . THR A 1 507 ? -16.861 -7.145 10.698 1.00 87.81 507 THR A CA 1
ATOM 3961 C C . THR A 1 507 ? -17.233 -5.962 11.579 1.00 87.81 507 THR A C 1
ATOM 3963 O O . THR A 1 507 ? -16.373 -5.183 11.984 1.00 87.81 507 THR A O 1
ATOM 3966 N N . LEU A 1 508 ? -18.527 -5.827 11.853 1.00 87.00 508 LEU A N 1
ATOM 3967 C CA . LEU A 1 508 ? -19.089 -4.839 12.758 1.00 87.00 508 LEU A CA 1
ATOM 3968 C C . LEU A 1 508 ? -19.774 -5.555 13.922 1.00 87.00 508 LEU A C 1
ATOM 3970 O O . LEU A 1 508 ? -20.661 -6.381 13.698 1.00 87.00 508 LEU A O 1
ATOM 3974 N N . PHE A 1 509 ? -19.400 -5.209 15.149 1.00 81.25 509 PHE A N 1
ATOM 3975 C CA . PHE A 1 509 ? -19.956 -5.786 16.373 1.00 81.25 509 PHE A CA 1
ATOM 3976 C C . PHE A 1 509 ? -20.639 -4.719 17.229 1.00 81.25 509 PHE A C 1
ATOM 3978 O O . PHE A 1 509 ? -20.198 -3.568 17.257 1.00 81.25 509 PHE A O 1
ATOM 3985 N N . SER A 1 510 ? -21.665 -5.124 17.981 1.00 75.38 510 SER A N 1
ATOM 3986 C CA . SER A 1 510 ? -22.187 -4.323 19.092 1.00 75.38 510 SER A CA 1
ATOM 3987 C C . SER A 1 510 ? -21.313 -4.530 20.324 1.00 75.38 510 SER A C 1
ATOM 3989 O O . SER A 1 510 ? -21.103 -5.669 20.748 1.00 75.38 510 SER A O 1
ATOM 3991 N N . SER A 1 511 ? -20.844 -3.438 20.920 1.00 66.00 511 SER A N 1
ATOM 3992 C CA . SER A 1 511 ? -20.152 -3.448 22.209 1.00 66.00 511 SER A CA 1
ATOM 3993 C C . SER A 1 511 ? -21.166 -3.554 23.352 1.00 66.00 511 SER A C 1
ATOM 3995 O O . SER A 1 511 ? -22.131 -2.792 23.393 1.00 66.00 511 SER A O 1
ATOM 3997 N N . GLY A 1 512 ? -20.948 -4.485 24.286 1.00 55.06 512 GLY A N 1
ATOM 3998 C CA . GLY A 1 512 ? -21.785 -4.662 25.485 1.00 55.06 512 GLY A CA 1
ATOM 3999 C C . GLY A 1 512 ? -21.454 -3.713 26.646 1.00 55.06 512 GLY A C 1
ATOM 4000 O O . GLY A 1 512 ? -22.098 -3.765 27.684 1.00 55.06 512 GLY A O 1
ATOM 4001 N N . LEU A 1 513 ? -20.443 -2.855 26.492 1.00 48.91 513 LEU A N 1
ATOM 4002 C CA . LEU A 1 513 ? -19.783 -2.141 27.594 1.00 48.91 513 LEU A CA 1
ATOM 4003 C C . LEU A 1 513 ? -20.341 -0.733 27.863 1.00 48.91 513 LEU A C 1
ATOM 4005 O O . LEU A 1 513 ? -20.001 -0.115 28.867 1.00 48.91 513 LEU A O 1
ATOM 4009 N N . ALA A 1 514 ? -21.202 -0.216 26.984 1.00 46.94 514 ALA A N 1
ATOM 4010 C CA . ALA A 1 514 ? -21.789 1.111 27.126 1.00 46.94 514 ALA A CA 1
ATOM 4011 C C . ALA A 1 514 ? -23.314 1.020 27.181 1.00 46.94 514 ALA A C 1
ATOM 4013 O O . ALA A 1 514 ? -23.942 0.457 26.285 1.00 46.94 514 ALA A O 1
ATOM 4014 N N . THR A 1 515 ? -23.915 1.719 28.144 1.00 45.56 515 THR A N 1
ATOM 4015 C CA . THR A 1 515 ? -25.356 2.034 28.204 1.00 45.56 515 THR A CA 1
ATOM 4016 C C . THR A 1 515 ? -25.890 2.722 26.932 1.00 45.56 515 THR A C 1
ATOM 4018 O O . THR A 1 515 ? -27.097 2.895 26.789 1.00 45.56 515 THR A O 1
ATOM 4021 N N . ASN A 1 516 ? -25.000 3.070 25.989 1.00 52.47 516 ASN A N 1
ATOM 4022 C CA . ASN A 1 516 ? -25.247 3.867 24.792 1.00 52.47 516 ASN A CA 1
ATOM 4023 C C . ASN A 1 516 ? -25.058 3.121 23.449 1.00 52.47 516 ASN A C 1
ATOM 4025 O O . ASN A 1 516 ? -25.123 3.779 22.416 1.00 52.47 516 ASN A O 1
ATOM 4029 N N . GLY A 1 517 ? -24.818 1.800 23.414 1.00 62.62 517 GLY A N 1
ATOM 4030 C CA . GLY A 1 517 ? -24.826 1.022 22.155 1.00 62.62 517 GLY A CA 1
ATOM 4031 C C . GLY A 1 517 ? -23.627 1.231 21.212 1.00 62.62 517 GLY A C 1
ATOM 4032 O O . GLY A 1 517 ? -23.805 1.293 19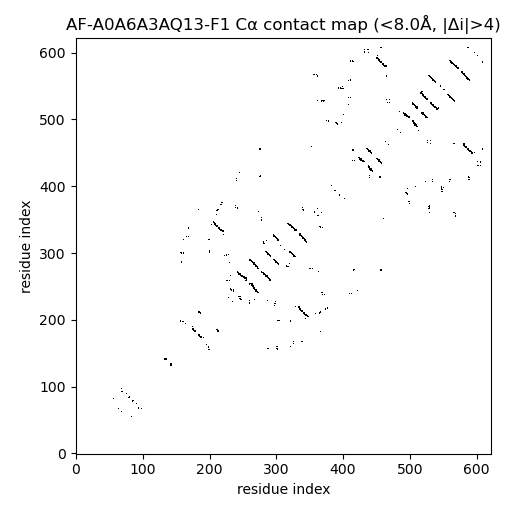.997 1.00 62.62 517 GLY A O 1
ATOM 4033 N N . SER A 1 518 ? -22.414 1.388 21.752 1.00 72.81 518 SER A N 1
ATOM 4034 C CA . SER A 1 518 ? -21.179 1.572 20.967 1.00 72.81 518 SER A CA 1
ATOM 4035 C C . SER A 1 518 ? -20.900 0.410 20.006 1.00 72.81 518 SER A C 1
ATOM 4037 O O . SER A 1 518 ? -21.272 -0.733 20.265 1.00 72.81 518 SER A O 1
ATOM 4039 N N . LEU A 1 519 ? -20.198 0.691 18.910 1.00 80.12 519 LEU A N 1
ATOM 4040 C CA . LEU A 1 519 ? -19.871 -0.284 17.874 1.00 80.12 519 LEU A CA 1
ATOM 4041 C C . LEU A 1 519 ? -18.360 -0.485 17.742 1.00 80.12 519 LEU A C 1
ATOM 4043 O O . LEU A 1 519 ? -17.577 0.439 17.965 1.00 80.12 519 LEU A O 1
ATOM 4047 N N . ILE A 1 520 ? -17.967 -1.698 17.353 1.00 82.94 520 ILE A N 1
ATOM 4048 C CA . ILE A 1 520 ? -16.585 -2.057 17.018 1.00 82.94 520 ILE A CA 1
ATOM 4049 C C . ILE A 1 520 ? -16.535 -2.396 15.538 1.00 82.94 520 ILE A C 1
ATOM 4051 O O . ILE A 1 520 ? -17.208 -3.328 15.093 1.00 82.94 520 ILE A O 1
ATOM 4055 N N . LEU A 1 521 ? -15.720 -1.663 14.789 1.00 88.62 521 LEU A N 1
ATOM 4056 C CA . LEU A 1 521 ? -15.371 -2.005 13.419 1.00 88.62 521 LEU A CA 1
ATOM 4057 C C . LEU A 1 521 ? -14.030 -2.725 13.416 1.00 88.62 521 LEU A C 1
ATOM 4059 O O . LEU A 1 521 ? -13.077 -2.226 14.003 1.00 88.62 521 LEU A O 1
ATOM 4063 N N . GLN A 1 522 ? -13.952 -3.859 12.731 1.00 89.94 522 GLN A N 1
ATOM 4064 C CA . GLN A 1 522 ? -12.723 -4.624 12.571 1.00 89.94 522 GLN A CA 1
ATOM 4065 C C . GLN A 1 522 ? -12.497 -4.960 11.098 1.00 89.94 522 GLN A C 1
ATOM 4067 O O . GLN A 1 522 ? -13.408 -5.421 10.409 1.00 89.94 522 GLN A O 1
ATOM 4072 N N . GLU A 1 523 ? -11.270 -4.774 10.626 1.00 92.56 5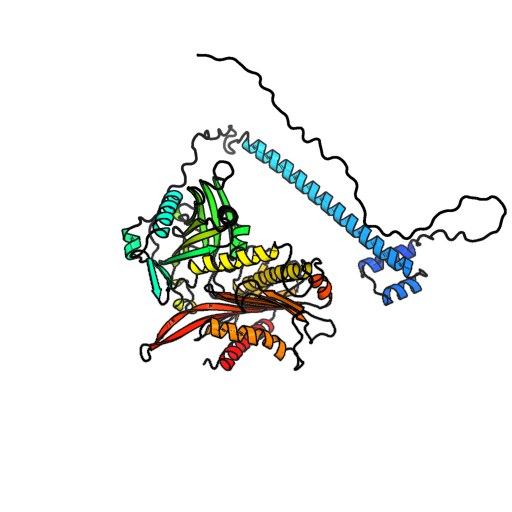23 GLU A N 1
ATOM 4073 C CA . GLU A 1 523 ? -10.804 -5.259 9.333 1.00 92.56 523 GLU A CA 1
ATOM 4074 C C . GLU A 1 523 ? -9.637 -6.232 9.527 1.00 92.56 523 GLU A C 1
ATOM 4076 O O . GLU A 1 523 ? -8.699 -5.959 10.276 1.00 92.56 523 GLU A O 1
ATOM 4081 N N . THR A 1 524 ? -9.701 -7.366 8.829 1.00 92.88 524 THR A N 1
ATOM 4082 C CA . THR A 1 524 ? -8.649 -8.385 8.819 1.00 92.88 524 THR A CA 1
ATOM 4083 C C . THR A 1 524 ? -8.305 -8.804 7.396 1.00 92.88 524 THR A C 1
ATOM 4085 O O . THR A 1 524 ? -9.159 -8.738 6.504 1.00 92.88 524 THR A O 1
ATOM 4088 N N . TRP A 1 525 ? -7.058 -9.222 7.179 1.00 93.62 525 TRP A N 1
ATOM 4089 C CA . TRP A 1 525 ? -6.608 -9.980 6.006 1.00 93.62 525 TRP A CA 1
ATOM 4090 C C . TRP A 1 525 ? -5.232 -10.607 6.256 1.00 93.62 525 TRP A C 1
ATOM 4092 O O . TRP A 1 525 ? -4.465 -10.099 7.068 1.00 93.62 525 TRP A O 1
ATOM 4102 N N . SER A 1 526 ? -4.922 -11.692 5.543 1.00 92.56 526 SER A N 1
ATOM 4103 C CA . SER A 1 526 ? -3.604 -12.340 5.506 1.00 92.56 526 SER A CA 1
ATOM 4104 C C . SER A 1 526 ? -3.376 -12.895 4.102 1.00 92.56 526 SER A C 1
ATOM 4106 O O . SER A 1 526 ? -4.246 -13.586 3.570 1.00 92.56 526 SER A O 1
ATOM 4108 N N . ASP A 1 527 ? -2.241 -12.565 3.496 1.00 91.19 527 ASP A N 1
ATOM 4109 C CA . ASP A 1 527 ? -1.777 -13.096 2.215 1.00 91.19 527 ASP A CA 1
ATOM 4110 C C . ASP A 1 527 ? -0.240 -13.042 2.121 1.00 91.19 527 ASP A C 1
ATOM 4112 O O . ASP A 1 527 ? 0.447 -12.783 3.110 1.00 91.19 527 ASP A O 1
ATOM 4116 N N . ALA A 1 528 ? 0.320 -13.301 0.937 1.00 87.38 528 ALA A N 1
ATOM 4117 C CA . ALA A 1 528 ? 1.766 -13.335 0.730 1.00 87.38 528 ALA A CA 1
ATOM 4118 C C . ALA A 1 528 ? 2.469 -11.982 0.970 1.00 87.38 528 ALA A C 1
ATOM 4120 O O . ALA A 1 528 ? 3.679 -11.962 1.163 1.00 87.38 528 ALA A O 1
ATOM 4121 N N . SER A 1 529 ? 1.748 -10.851 0.988 1.00 89.25 529 SER A N 1
ATOM 4122 C CA . SER A 1 529 ? 2.336 -9.539 1.322 1.00 89.25 529 SER A CA 1
ATOM 4123 C C . SER A 1 529 ? 2.429 -9.249 2.821 1.00 89.25 529 SER A C 1
ATOM 4125 O O . SER A 1 529 ? 3.025 -8.233 3.198 1.00 89.25 529 SER A O 1
ATOM 4127 N N . GLY A 1 530 ? 1.812 -10.093 3.651 1.00 92.12 530 GLY A N 1
ATOM 4128 C CA . GLY A 1 530 ? 1.682 -9.913 5.091 1.00 92.12 530 GLY A CA 1
ATOM 4129 C C . GLY A 1 530 ? 0.262 -10.119 5.593 1.00 92.12 530 GLY A C 1
ATOM 4130 O O . GLY A 1 530 ? -0.600 -10.674 4.911 1.00 92.12 530 GLY A O 1
ATOM 4131 N N . ALA A 1 531 ? 0.010 -9.642 6.804 1.00 94.06 531 ALA A N 1
ATOM 4132 C CA . ALA A 1 531 ? -1.311 -9.651 7.402 1.00 94.06 531 ALA A CA 1
ATOM 4133 C C . ALA A 1 531 ? -1.615 -8.353 8.154 1.00 94.06 531 ALA A C 1
ATOM 4135 O O . ALA A 1 531 ? -0.710 -7.629 8.574 1.00 94.06 531 ALA A O 1
ATOM 4136 N N . LEU A 1 532 ? -2.904 -8.080 8.338 1.00 94.06 532 LEU A N 1
ATOM 4137 C CA . LEU A 1 532 ? -3.430 -6.935 9.073 1.00 94.06 532 LEU A CA 1
ATOM 4138 C C . LEU A 1 532 ? -4.600 -7.379 9.944 1.00 94.06 532 LEU A C 1
ATOM 4140 O O . LEU A 1 532 ? -5.491 -8.094 9.480 1.00 94.06 532 LEU A O 1
ATOM 4144 N N . ILE A 1 533 ? -4.622 -6.884 11.176 1.00 93.31 533 ILE A N 1
ATOM 4145 C CA . ILE A 1 533 ? -5.778 -6.907 12.067 1.00 93.31 533 ILE A CA 1
ATOM 4146 C C . ILE A 1 533 ? -5.906 -5.503 12.641 1.00 93.31 533 ILE A C 1
ATOM 4148 O O . ILE A 1 533 ? -5.069 -5.100 13.435 1.00 93.31 533 ILE A O 1
ATOM 4152 N N . VAL A 1 534 ? -6.934 -4.754 12.260 1.00 92.31 534 VAL A N 1
ATOM 4153 C CA . VAL A 1 534 ? -7.158 -3.393 12.766 1.00 92.31 534 VAL A CA 1
ATOM 4154 C C . VAL A 1 534 ? -8.593 -3.245 13.240 1.00 92.31 534 VAL A C 1
ATOM 4156 O O . VAL A 1 534 ? -9.520 -3.743 12.597 1.00 92.31 534 VAL A O 1
ATOM 4159 N N . CYS A 1 535 ? -8.785 -2.562 14.362 1.00 89.56 535 CYS A N 1
ATOM 4160 C CA . CYS A 1 535 ? -10.098 -2.229 14.884 1.00 89.56 535 CYS A CA 1
ATOM 4161 C C . CYS A 1 535 ? -10.187 -0.778 15.363 1.00 89.56 535 CYS A C 1
ATOM 4163 O O . CYS A 1 535 ? -9.181 -0.124 15.630 1.00 89.56 535 CYS A O 1
ATOM 4165 N N . ALA A 1 536 ? -11.418 -0.280 15.461 1.00 87.38 536 ALA A N 1
ATOM 4166 C CA . ALA A 1 536 ? -11.740 1.002 16.069 1.00 87.38 536 ALA A CA 1
ATOM 4167 C C . ALA A 1 536 ? -13.107 0.933 16.761 1.00 87.38 536 ALA A C 1
ATOM 4169 O O . ALA A 1 536 ? -14.042 0.281 16.280 1.00 87.38 536 ALA A O 1
ATOM 4170 N N . LEU A 1 537 ? -13.214 1.643 17.882 1.00 80.00 537 LEU A N 1
ATOM 4171 C CA . LEU A 1 537 ? -14.446 1.846 18.640 1.00 80.00 537 LEU A CA 1
ATOM 4172 C C . LEU A 1 537 ? -15.104 3.165 18.229 1.00 80.00 537 LEU A C 1
ATOM 4174 O O . LEU A 1 537 ? -14.416 4.168 18.053 1.00 80.00 537 LEU A O 1
ATOM 4178 N N . PHE A 1 538 ? -16.433 3.185 18.126 1.00 76.62 538 PHE A N 1
ATOM 4179 C CA . PHE A 1 538 ? -17.191 4.418 17.899 1.00 76.62 538 PHE A CA 1
ATOM 4180 C C . PHE A 1 538 ? -18.525 4.434 18.658 1.00 76.62 538 PHE A C 1
ATOM 4182 O O . PHE A 1 538 ? -19.120 3.394 18.951 1.00 76.62 538 PHE A O 1
ATOM 4189 N N . GLY A 1 539 ? -18.978 5.637 19.023 1.00 67.88 539 GLY A N 1
ATOM 4190 C CA . GLY A 1 539 ? -20.146 5.849 19.882 1.00 67.88 539 GLY A CA 1
ATOM 4191 C C . GLY A 1 539 ? -21.478 5.448 19.235 1.00 67.88 539 GLY A C 1
ATOM 4192 O O . GLY A 1 539 ? -21.694 5.630 18.035 1.00 67.88 539 GLY A O 1
ATOM 4193 N N . GLY A 1 540 ? -22.405 4.926 20.044 1.00 64.12 540 GLY A N 1
ATOM 4194 C CA . GLY A 1 540 ? -23.635 4.295 19.551 1.00 64.12 540 GLY A CA 1
ATOM 4195 C C . GLY A 1 540 ? -24.693 5.216 18.941 1.00 64.12 540 GLY A C 1
ATOM 4196 O O . GLY A 1 540 ? -25.538 4.743 18.181 1.00 64.12 540 GLY A O 1
ATOM 4197 N N . THR A 1 541 ? -24.607 6.537 19.136 1.00 61.94 541 THR A N 1
ATOM 4198 C CA . THR A 1 541 ? -25.438 7.520 18.403 1.00 61.94 541 THR A CA 1
ATOM 4199 C C . THR A 1 541 ? -25.243 7.449 16.885 1.00 61.94 541 THR A C 1
ATOM 4201 O O . THR A 1 541 ? -26.098 7.905 16.128 1.00 61.94 541 THR A O 1
ATOM 4204 N N . SER A 1 542 ? -24.152 6.824 16.438 1.00 72.69 542 SER A N 1
ATOM 4205 C CA . SER A 1 542 ? -23.774 6.683 15.032 1.00 72.69 542 SER A CA 1
ATOM 4206 C C . SER A 1 542 ? -24.176 5.340 14.419 1.00 72.69 542 SER A C 1
ATOM 4208 O O . SER A 1 542 ? -24.066 5.162 13.206 1.00 72.69 542 SER A O 1
ATOM 4210 N N . ALA A 1 543 ? -24.662 4.387 15.222 1.00 75.62 543 ALA A N 1
ATOM 4211 C CA . ALA A 1 543 ? -24.964 3.036 14.756 1.00 75.62 543 ALA A CA 1
ATOM 4212 C C . ALA A 1 543 ? -26.038 3.020 13.665 1.00 75.62 543 ALA A C 1
ATOM 4214 O O . ALA A 1 543 ? -25.855 2.402 12.617 1.00 75.62 543 ALA A O 1
ATOM 4215 N N . SER A 1 544 ? -27.129 3.761 13.865 1.00 77.44 544 SER A N 1
ATOM 4216 C CA . SER A 1 544 ? -28.196 3.881 12.869 1.00 77.44 544 SER A CA 1
ATOM 4217 C C . SER A 1 544 ? -27.707 4.546 11.578 1.00 77.44 544 SER A C 1
ATOM 4219 O O . SER A 1 544 ? -28.081 4.108 10.494 1.00 77.44 544 SER A O 1
ATOM 4221 N N . VAL A 1 545 ? -26.832 5.552 11.674 1.00 85.19 545 VAL A N 1
ATOM 4222 C CA . VAL A 1 545 ? -26.237 6.245 10.519 1.00 85.19 545 VAL A CA 1
ATOM 4223 C C . VAL A 1 545 ? -25.391 5.277 9.694 1.00 85.19 545 VAL A C 1
ATOM 4225 O O . VAL A 1 545 ? -25.568 5.186 8.479 1.00 85.19 545 VAL A O 1
ATOM 4228 N N . VAL A 1 546 ? -24.525 4.495 10.346 1.00 85.69 546 VAL A N 1
ATOM 4229 C CA . VAL A 1 546 ? -23.693 3.494 9.665 1.00 85.69 546 VAL A CA 1
ATOM 4230 C C . VAL A 1 546 ? -24.561 2.420 9.017 1.00 85.69 546 VAL A C 1
ATOM 4232 O O . VAL A 1 546 ? -24.403 2.165 7.826 1.00 85.69 546 VAL A O 1
ATOM 4235 N N . MET A 1 547 ? -25.506 1.839 9.760 1.00 82.81 547 MET A N 1
ATOM 4236 C CA . MET A 1 547 ? -26.341 0.724 9.293 1.00 82.81 547 MET A CA 1
ATOM 4237 C C . MET A 1 547 ? -27.298 1.113 8.157 1.00 82.81 547 MET A C 1
ATOM 4239 O O . MET A 1 547 ? -27.579 0.289 7.284 1.00 82.81 547 MET A O 1
ATOM 4243 N N . ASN A 1 548 ? -27.773 2.361 8.139 1.00 83.06 548 ASN A N 1
ATOM 4244 C CA . ASN A 1 548 ? -28.767 2.834 7.173 1.00 83.06 548 ASN A CA 1
ATOM 4245 C C . ASN A 1 548 ? -28.168 3.574 5.970 1.00 83.06 548 ASN A C 1
ATOM 4247 O O . ASN A 1 548 ? -28.921 4.093 5.151 1.00 83.06 548 ASN A O 1
ATOM 4251 N N . GLY A 1 549 ? -26.839 3.619 5.826 1.00 81.69 549 GLY A N 1
ATOM 4252 C CA . GLY A 1 549 ? -26.217 4.274 4.671 1.00 81.69 549 GLY A CA 1
ATOM 4253 C C . GLY A 1 549 ? -26.122 5.800 4.772 1.00 81.69 549 GLY A C 1
ATOM 4254 O O . GLY A 1 549 ? -25.981 6.458 3.745 1.00 81.69 549 GLY A O 1
ATOM 4255 N N . GLY A 1 550 ? -26.226 6.373 5.975 1.00 85.88 550 GLY A N 1
ATOM 4256 C CA . GLY A 1 550 ? -26.077 7.812 6.198 1.00 85.88 550 GLY A CA 1
ATOM 4257 C C . GLY A 1 550 ? -24.634 8.302 6.026 1.00 85.88 550 GLY A C 1
ATOM 4258 O O . GLY A 1 550 ? -23.723 7.512 5.774 1.00 85.88 550 GLY A O 1
ATOM 4259 N N . ASP A 1 551 ? -24.412 9.610 6.167 1.00 85.31 551 ASP A N 1
ATOM 4260 C CA . ASP A 1 551 ? -23.069 10.182 6.045 1.00 85.31 551 ASP A CA 1
ATOM 4261 C C . ASP A 1 551 ? -22.183 9.803 7.240 1.00 85.31 551 ASP A C 1
ATOM 4263 O O . ASP A 1 551 ? -22.495 10.088 8.394 1.00 85.31 551 ASP A O 1
ATOM 4267 N N . THR A 1 552 ? -21.054 9.162 6.946 1.00 86.25 552 THR A N 1
ATOM 4268 C CA . THR A 1 552 ? -20.0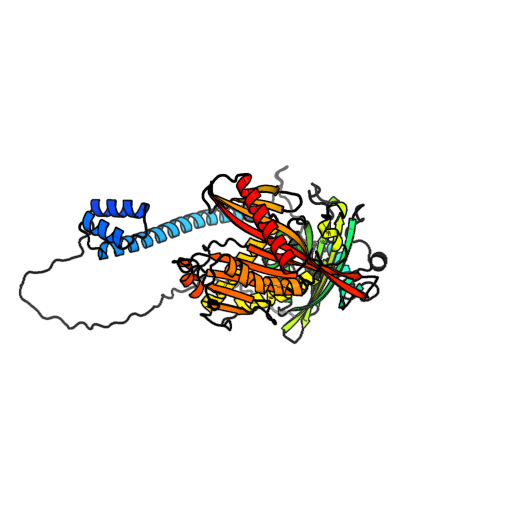57 8.737 7.931 1.00 86.25 552 THR A CA 1
ATOM 4269 C C . THR A 1 552 ? -18.788 9.590 7.889 1.00 86.25 552 THR A C 1
ATOM 4271 O O . THR A 1 552 ? -17.805 9.254 8.554 1.00 86.25 552 THR A O 1
ATOM 4274 N N . SER A 1 553 ? -18.762 10.669 7.097 1.00 82.06 553 SER A N 1
ATOM 4275 C CA . SER A 1 553 ? -17.591 11.530 6.890 1.00 82.06 553 SER A CA 1
ATOM 4276 C C . SER A 1 553 ? -17.034 12.092 8.204 1.00 82.06 553 SER A C 1
ATOM 4278 O O . SER A 1 553 ? -15.823 12.049 8.401 1.00 82.06 553 SER A O 1
ATOM 4280 N N . GLN A 1 554 ? -17.909 12.469 9.138 1.00 78.25 554 GLN A N 1
ATOM 4281 C CA . GLN A 1 554 ? -17.554 13.067 10.432 1.00 78.25 554 GLN A CA 1
ATOM 4282 C C . GLN A 1 554 ? -17.321 12.051 11.563 1.00 78.25 554 GLN A C 1
ATOM 4284 O O . GLN A 1 554 ? -17.045 12.447 12.688 1.00 78.25 554 GLN A O 1
ATOM 4289 N N . LEU A 1 555 ? -17.453 10.741 11.307 1.00 81.69 555 LEU A N 1
ATOM 4290 C CA . LEU A 1 555 ? -17.234 9.739 12.355 1.00 81.69 555 LEU A CA 1
ATOM 4291 C C . LEU A 1 555 ? -15.752 9.618 12.707 1.00 81.69 555 LEU A C 1
ATOM 4293 O O . LEU A 1 555 ? -14.952 9.111 11.913 1.00 81.69 555 LEU A O 1
ATOM 4297 N N . GLU A 1 556 ? -15.411 10.042 13.914 1.00 78.88 556 GLU A N 1
ATOM 4298 C CA . GLU A 1 556 ? -14.084 9.867 14.488 1.00 78.88 556 GLU A CA 1
ATOM 4299 C C . GLU A 1 556 ? -13.797 8.387 14.754 1.00 78.88 556 GLU A C 1
ATOM 4301 O O . GLU A 1 556 ? -14.671 7.618 15.162 1.00 78.88 556 GLU A O 1
ATOM 4306 N N . MET A 1 557 ? -12.563 7.977 14.466 1.00 81.50 557 MET A N 1
ATOM 4307 C CA . MET A 1 557 ? -12.084 6.616 14.678 1.00 81.50 557 MET A CA 1
ATOM 4308 C C . MET A 1 557 ? -10.624 6.673 15.095 1.00 81.50 557 MET A C 1
ATOM 4310 O O . MET A 1 557 ? -9.798 7.217 14.360 1.00 81.50 557 MET A O 1
ATOM 4314 N N . PHE A 1 558 ? -10.332 6.043 16.224 1.00 84.81 558 PHE A N 1
ATOM 4315 C CA . PHE A 1 558 ? -8.988 5.891 16.761 1.00 84.81 558 PHE A CA 1
ATOM 4316 C C . PHE A 1 558 ? -8.581 4.432 16.577 1.00 84.81 558 PHE A C 1
ATOM 4318 O O . PHE A 1 558 ? -9.086 3.561 17.294 1.00 84.81 558 PHE A O 1
ATOM 4325 N N . PRO A 1 559 ? -7.796 4.127 15.533 1.00 89.31 559 PRO A N 1
ATOM 4326 C CA . PRO A 1 559 ? -7.480 2.753 15.215 1.00 89.31 559 PRO A CA 1
ATOM 4327 C C . PRO A 1 559 ? -6.453 2.179 16.185 1.00 89.31 559 PRO A C 1
ATOM 4329 O O . PRO A 1 559 ? -5.520 2.850 16.627 1.00 89.31 559 PRO A O 1
ATOM 4332 N N . MET A 1 560 ? -6.580 0.885 16.429 1.00 89.56 560 MET A N 1
ATOM 4333 C CA . MET A 1 560 ? -5.560 0.068 17.067 1.00 89.56 560 MET A CA 1
ATOM 4334 C C . MET A 1 560 ? -5.475 -1.278 16.362 1.00 89.56 560 MET A C 1
ATOM 4336 O O . MET A 1 560 ? -6.454 -1.747 15.774 1.00 89.56 560 MET A O 1
ATOM 4340 N N . GLY A 1 561 ? -4.313 -1.915 16.397 1.00 91.50 561 GLY A N 1
ATOM 4341 C CA . GLY A 1 561 ? -4.161 -3.180 15.704 1.00 91.50 561 GLY A CA 1
ATOM 4342 C C . GLY A 1 561 ? -2.731 -3.618 15.480 1.00 91.50 561 GLY A C 1
ATOM 4343 O O . GLY A 1 561 ? -1.789 -3.125 16.096 1.00 91.50 561 GLY A O 1
ATOM 4344 N N . PHE A 1 562 ? -2.603 -4.557 14.551 1.00 93.25 562 PHE A N 1
ATOM 4345 C CA . PHE A 1 562 ? -1.388 -5.281 14.244 1.00 93.25 562 PHE A CA 1
ATOM 4346 C C . PHE A 1 562 ? -1.174 -5.382 12.737 1.00 93.25 562 PHE A C 1
ATOM 4348 O O . PHE A 1 562 ? -2.116 -5.639 11.982 1.00 93.25 562 PHE A O 1
ATOM 4355 N N . THR A 1 563 ? 0.079 -5.272 12.309 1.00 95.00 563 THR A N 1
ATOM 4356 C CA . THR A 1 563 ? 0.540 -5.773 11.011 1.00 95.00 563 THR A CA 1
ATOM 4357 C C . THR A 1 563 ? 1.522 -6.910 11.243 1.00 95.00 563 THR A C 1
ATOM 4359 O O . THR A 1 563 ? 2.229 -6.948 12.250 1.00 95.00 563 THR A O 1
ATOM 4362 N N . ILE A 1 564 ? 1.550 -7.863 10.319 1.00 94.50 564 ILE A N 1
ATOM 4363 C CA . ILE A 1 564 ? 2.508 -8.962 10.334 1.00 94.50 564 ILE A CA 1
ATOM 4364 C C . ILE A 1 564 ? 3.206 -8.959 8.984 1.00 94.50 564 ILE A C 1
ATOM 4366 O O . ILE A 1 564 ? 2.555 -9.155 7.958 1.00 94.50 564 ILE A O 1
ATOM 4370 N N . LEU A 1 565 ? 4.514 -8.726 8.974 1.00 92.69 565 LEU A N 1
ATOM 4371 C CA . LEU A 1 565 ? 5.333 -8.892 7.780 1.00 92.69 565 LEU A CA 1
ATOM 4372 C C . LEU A 1 565 ? 5.921 -10.311 7.778 1.00 92.69 565 LEU A C 1
ATOM 4374 O O . LEU A 1 565 ? 6.444 -10.741 8.816 1.00 92.69 565 LEU A O 1
ATOM 4378 N N . PRO A 1 566 ? 5.855 -11.048 6.656 1.00 88.56 566 PRO A N 1
ATOM 4379 C CA . PRO A 1 566 ? 6.497 -12.347 6.563 1.00 88.56 566 PRO A CA 1
ATOM 4380 C C . PRO A 1 566 ? 8.007 -12.180 6.729 1.00 88.56 566 PRO A C 1
ATOM 4382 O O . PRO A 1 566 ? 8.593 -11.165 6.348 1.00 88.56 566 PRO A O 1
ATOM 4385 N N . GLY A 1 567 ? 8.629 -13.175 7.344 1.00 81.62 567 GLY A N 1
ATOM 4386 C CA . GLY A 1 567 ? 10.072 -13.256 7.467 1.00 81.62 567 GLY A CA 1
ATOM 4387 C C . GLY A 1 567 ? 10.608 -14.537 6.854 1.00 81.62 567 GLY A C 1
ATOM 4388 O O . GLY A 1 567 ? 9.870 -15.401 6.391 1.00 81.62 567 GLY A O 1
ATOM 4389 N N . ASP A 1 568 ? 11.929 -14.633 6.879 1.00 70.12 568 ASP A N 1
ATOM 4390 C CA . ASP A 1 568 ? 12.674 -15.753 6.321 1.00 70.12 568 ASP A CA 1
ATOM 4391 C C . ASP A 1 568 ? 12.439 -17.075 7.080 1.00 70.12 568 ASP A C 1
ATOM 4393 O O . ASP A 1 568 ? 12.319 -17.081 8.311 1.00 70.12 568 ASP A O 1
ATOM 4397 N N . GLU A 1 569 ? 12.430 -18.194 6.356 1.00 64.25 569 GLU A N 1
ATOM 4398 C CA . GLU A 1 569 ? 12.386 -19.544 6.919 1.00 64.25 569 GLU A CA 1
ATOM 4399 C C . GLU A 1 569 ? 13.810 -20.047 7.157 1.00 64.25 569 GLU A C 1
ATOM 4401 O O . GLU A 1 569 ? 14.510 -20.486 6.244 1.00 64.25 569 GLU A O 1
ATOM 4406 N N . ARG A 1 570 ? 14.258 -20.036 8.415 1.00 56.62 570 ARG A N 1
ATOM 4407 C CA . ARG A 1 570 ? 15.577 -20.583 8.747 1.00 56.62 570 ARG A CA 1
ATOM 4408 C C . ARG A 1 570 ? 15.482 -22.095 8.897 1.00 56.62 570 ARG A C 1
ATOM 4410 O O . ARG A 1 570 ? 14.786 -22.586 9.790 1.00 56.62 570 ARG A O 1
ATOM 4417 N N . ARG A 1 571 ? 16.227 -22.836 8.069 1.00 49.09 571 ARG A N 1
ATOM 4418 C CA . ARG A 1 571 ? 16.532 -24.251 8.327 1.00 49.09 571 ARG A CA 1
ATOM 4419 C C . ARG A 1 571 ? 17.482 -24.342 9.518 1.00 49.09 571 ARG A C 1
ATOM 4421 O O . ARG A 1 571 ? 18.581 -23.791 9.465 1.00 49.09 571 ARG A O 1
ATOM 4428 N N . SER A 1 572 ? 17.075 -25.032 10.582 1.00 47.88 572 SER A N 1
ATOM 4429 C CA . SER A 1 572 ? 18.018 -25.436 11.626 1.00 47.88 572 SER A CA 1
ATOM 4430 C C . SER A 1 572 ? 18.950 -26.514 11.058 1.00 47.88 572 SER A C 1
ATOM 4432 O O . SER A 1 572 ? 18.502 -27.477 10.434 1.00 47.88 572 SER A O 1
ATOM 4434 N N . SER A 1 573 ? 20.263 -26.341 11.225 1.00 47.56 573 SER A N 1
ATOM 4435 C CA . SER A 1 573 ? 21.277 -27.273 10.709 1.00 47.56 573 SER A CA 1
ATOM 4436 C C . SER A 1 573 ? 21.328 -28.604 11.466 1.00 47.56 573 SER A C 1
ATOM 4438 O O . SER A 1 573 ? 21.984 -29.529 10.996 1.00 47.56 573 SER A O 1
ATOM 4440 N N . SER A 1 574 ? 20.646 -28.717 12.612 1.00 48.50 574 SER A N 1
ATOM 4441 C CA . SER A 1 574 ? 20.695 -29.897 13.480 1.00 48.50 574 SER A CA 1
ATOM 4442 C C . SER A 1 574 ? 19.520 -30.866 13.314 1.00 48.50 574 SER A C 1
ATOM 4444 O O . SER A 1 574 ? 19.755 -32.063 13.413 1.00 48.50 574 SER A O 1
ATOM 4446 N N . ASP A 1 575 ? 18.300 -30.393 13.009 1.00 46.72 575 ASP A N 1
ATOM 4447 C CA . ASP A 1 575 ? 17.086 -31.241 13.045 1.00 46.72 575 ASP A CA 1
ATOM 4448 C C . ASP A 1 575 ? 16.236 -31.217 11.762 1.00 46.72 575 ASP A C 1
ATOM 4450 O O . ASP A 1 575 ? 15.193 -31.865 11.691 1.00 46.72 575 ASP A O 1
ATOM 4454 N N . GLY A 1 576 ? 16.623 -30.446 10.739 1.00 49.41 576 GLY A N 1
ATOM 4455 C CA . GLY A 1 576 ? 15.815 -30.300 9.520 1.00 49.41 576 GLY A CA 1
ATOM 4456 C C . GLY A 1 576 ? 14.471 -29.585 9.739 1.00 49.41 576 GLY A C 1
ATOM 4457 O O . GLY A 1 576 ? 13.673 -29.492 8.806 1.00 49.41 576 GLY A O 1
ATOM 4458 N N . SER A 1 577 ? 14.221 -29.049 10.939 1.00 52.19 577 SER A N 1
ATOM 4459 C CA . SER A 1 577 ? 13.041 -28.242 11.244 1.00 52.19 577 SER A CA 1
ATOM 4460 C C . SER A 1 577 ? 13.187 -26.835 10.653 1.00 52.19 577 SER A C 1
ATOM 4462 O O . SER A 1 577 ? 14.197 -26.148 10.846 1.00 52.19 577 SER A O 1
ATOM 4464 N N . THR A 1 578 ? 12.177 -26.400 9.900 1.00 57.19 578 THR A N 1
ATOM 4465 C CA . THR A 1 578 ? 12.049 -25.022 9.421 1.00 57.19 578 THR A CA 1
ATOM 4466 C C . THR A 1 578 ? 11.447 -24.159 10.524 1.00 57.19 578 THR A C 1
ATOM 4468 O O . THR A 1 578 ? 10.303 -24.335 10.941 1.00 57.19 578 THR A O 1
ATOM 4471 N N . SER A 1 579 ? 12.237 -23.204 11.012 1.00 63.81 579 SER A N 1
ATOM 4472 C CA . SER A 1 579 ? 11.756 -22.153 11.908 1.00 63.81 579 SER A CA 1
ATOM 4473 C C . SER A 1 579 ? 11.317 -20.959 11.067 1.00 63.81 579 SER A C 1
ATOM 4475 O O . SER A 1 579 ? 12.136 -20.199 10.547 1.00 63.81 579 SER A O 1
ATOM 4477 N N . SER A 1 580 ? 10.005 -20.828 10.884 1.00 78.00 580 SER A N 1
ATOM 4478 C CA . SER A 1 580 ? 9.413 -19.635 10.282 1.00 78.00 580 SER A CA 1
ATOM 4479 C C . SER A 1 580 ? 9.353 -18.528 11.331 1.00 78.00 580 SER A C 1
ATOM 4481 O O . SER A 1 580 ? 9.025 -18.781 12.492 1.00 78.00 580 SER A O 1
ATOM 4483 N N . ARG A 1 581 ? 9.678 -17.305 10.924 1.00 87.94 581 ARG A N 1
ATOM 4484 C CA . ARG A 1 581 ? 9.579 -16.105 11.757 1.00 87.94 581 ARG A CA 1
ATOM 4485 C C . ARG A 1 581 ? 8.839 -15.015 11.003 1.00 87.94 581 ARG A C 1
ATOM 4487 O O . ARG A 1 581 ? 8.868 -14.968 9.778 1.00 87.94 581 ARG A O 1
ATOM 4494 N N . CYS A 1 582 ? 8.219 -14.106 11.734 1.00 91.75 582 CYS A N 1
ATOM 4495 C CA . CYS A 1 582 ? 7.559 -12.935 11.171 1.00 91.75 582 CYS A CA 1
ATOM 4496 C C . CYS A 1 582 ? 7.841 -11.701 12.025 1.00 91.75 582 CYS A C 1
ATOM 4498 O O . CYS A 1 582 ? 8.213 -11.811 13.197 1.00 91.75 582 CYS A O 1
ATOM 4500 N N . LEU A 1 583 ? 7.686 -10.525 11.427 1.00 93.25 583 LEU A N 1
ATOM 4501 C CA . LEU A 1 583 ? 7.796 -9.260 12.135 1.00 93.25 583 LEU A CA 1
ATOM 4502 C C . LEU A 1 583 ? 6.394 -8.778 12.505 1.00 93.25 583 LEU A C 1
ATOM 4504 O O . LEU A 1 583 ? 5.588 -8.495 11.621 1.00 93.25 583 LEU A O 1
ATOM 4508 N N . LEU A 1 584 ? 6.112 -8.697 13.802 1.00 93.81 584 LEU A N 1
ATOM 4509 C CA . LEU A 1 584 ? 4.870 -8.150 14.332 1.00 93.81 584 LEU A CA 1
ATOM 4510 C C . LEU A 1 584 ? 5.055 -6.661 14.598 1.00 93.81 584 LEU A C 1
ATOM 4512 O O . LEU A 1 584 ? 5.915 -6.300 15.396 1.00 93.81 584 LEU A O 1
ATOM 4516 N N . THR A 1 585 ? 4.206 -5.829 14.010 1.00 94.12 585 THR A N 1
ATOM 4517 C CA . THR A 1 585 ? 4.092 -4.411 14.355 1.00 94.12 585 THR A CA 1
ATOM 4518 C C . THR A 1 585 ? 2.762 -4.192 15.056 1.00 94.12 585 THR A C 1
ATOM 4520 O O . THR A 1 585 ? 1.725 -4.579 14.522 1.00 94.12 585 THR A O 1
ATOM 4523 N N . THR A 1 586 ? 2.763 -3.561 16.226 1.00 92.19 586 THR A N 1
ATOM 4524 C CA . THR A 1 586 ? 1.537 -3.092 16.890 1.00 92.19 586 THR A CA 1
ATOM 4525 C C . THR A 1 586 ? 1.505 -1.572 16.889 1.00 92.19 586 THR A C 1
ATOM 4527 O O . THR A 1 586 ? 2.549 -0.922 17.011 1.00 92.19 586 THR A O 1
ATOM 4530 N N . ALA A 1 587 ? 0.316 -1.005 16.717 1.00 91.12 587 ALA A N 1
ATOM 4531 C CA . ALA A 1 587 ? 0.108 0.426 16.823 1.00 91.12 587 ALA A CA 1
ATOM 4532 C C . ALA A 1 587 ? -1.266 0.749 17.407 1.00 91.12 587 ALA A C 1
ATOM 4534 O O . ALA A 1 587 ? -2.229 -0.010 17.269 1.00 91.12 587 ALA A O 1
ATOM 4535 N N . SER A 1 588 ? -1.356 1.909 18.039 1.00 88.31 588 SER A N 1
ATOM 4536 C CA . SER A 1 588 ? -2.606 2.447 18.557 1.00 88.31 588 SER A CA 1
ATOM 4537 C C . SER A 1 588 ? -2.596 3.960 18.507 1.00 88.31 588 SER A C 1
ATOM 4539 O O . SER A 1 588 ? -1.558 4.590 18.724 1.00 88.31 588 SER A O 1
ATOM 4541 N N . GLU A 1 589 ? -3.769 4.534 18.291 1.00 87.38 589 GLU A N 1
ATOM 4542 C CA . GLU A 1 589 ? -4.006 5.957 18.456 1.00 87.38 589 GLU A CA 1
ATOM 4543 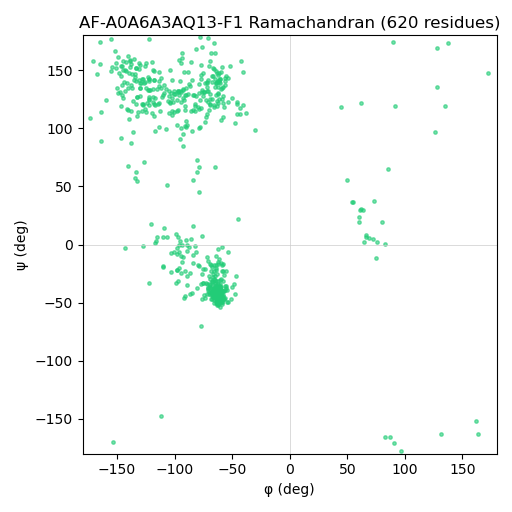C C . GLU A 1 589 ? -4.970 6.223 19.606 1.00 87.38 589 GLU A C 1
ATOM 4545 O O . GLU A 1 589 ? -5.962 5.513 19.773 1.00 87.38 589 GLU A O 1
ATOM 4550 N N . ILE A 1 590 ? -4.688 7.272 20.373 1.00 85.69 590 ILE A N 1
ATOM 4551 C CA . ILE A 1 590 ? -5.593 7.807 21.387 1.00 85.69 590 ILE A CA 1
ATOM 4552 C C . ILE A 1 590 ? -5.729 9.320 21.230 1.00 85.69 590 ILE A C 1
ATOM 4554 O O . ILE A 1 590 ? -4.833 9.986 20.710 1.00 85.69 590 ILE A O 1
ATOM 4558 N N . LEU A 1 591 ? -6.838 9.867 21.718 1.00 85.50 591 LEU A N 1
ATOM 4559 C CA . LEU A 1 591 ? -7.021 11.306 21.860 1.00 85.50 591 LEU A CA 1
ATOM 4560 C C . LEU A 1 591 ? -6.590 11.731 23.266 1.00 85.50 591 LEU A C 1
ATOM 4562 O O . LEU A 1 591 ? -6.958 11.085 24.248 1.00 85.50 591 LEU A O 1
ATOM 4566 N N . VAL A 1 592 ? -5.807 12.801 23.358 1.00 85.00 592 VAL A N 1
ATOM 4567 C CA . VAL A 1 592 ? -5.340 13.382 24.618 1.00 85.00 592 VAL A CA 1
ATOM 4568 C C . VAL A 1 592 ? -5.788 14.834 24.667 1.00 85.00 592 VAL A C 1
ATOM 4570 O O . VAL A 1 592 ? -5.402 15.629 23.811 1.00 85.00 592 VAL A O 1
ATOM 4573 N N . ASP A 1 593 ? -6.584 15.169 25.679 1.00 83.19 593 ASP A N 1
ATOM 4574 C CA . ASP A 1 593 ? -6.971 16.546 25.966 1.00 83.19 593 ASP A CA 1
ATOM 4575 C C . ASP A 1 593 ? -5.941 17.205 26.887 1.00 83.19 593 ASP A C 1
ATOM 4577 O O . ASP A 1 593 ? -5.580 16.671 27.940 1.00 83.19 593 ASP A O 1
ATOM 4581 N N . GLY A 1 594 ? -5.484 18.389 26.496 1.00 81.62 594 GLY A N 1
ATOM 4582 C CA . GLY A 1 594 ? -4.502 19.168 27.231 1.00 81.62 594 GLY A CA 1
ATOM 4583 C C . GLY A 1 594 ? -3.054 18.818 26.884 1.00 81.62 594 GLY A C 1
ATOM 4584 O O . GLY A 1 594 ? -2.722 18.180 25.884 1.00 81.62 594 GLY A O 1
ATOM 4585 N N . LYS A 1 595 ? -2.138 19.287 27.736 1.00 79.31 595 LYS A N 1
ATOM 4586 C CA . LYS A 1 595 ? -0.699 19.153 27.500 1.00 79.31 595 LYS A CA 1
ATOM 4587 C C . LYS A 1 595 ? -0.258 17.695 27.619 1.00 79.31 595 LYS A C 1
ATOM 4589 O O . LYS A 1 595 ? -0.392 17.084 28.676 1.00 79.31 595 LYS A O 1
ATOM 4594 N N . ILE A 1 596 ? 0.388 17.186 26.574 1.00 80.75 596 ILE A N 1
ATOM 4595 C CA . ILE A 1 596 ? 1.022 15.865 26.600 1.00 80.75 596 ILE A CA 1
ATOM 4596 C C . ILE A 1 596 ? 2.186 15.884 27.593 1.00 80.75 596 ILE A C 1
ATOM 4598 O O . ILE A 1 596 ? 3.144 16.649 27.442 1.00 80.75 596 ILE A O 1
ATOM 4602 N N . THR A 1 597 ? 2.092 15.043 28.621 1.00 82.88 597 THR A N 1
ATOM 4603 C CA . THR A 1 597 ? 3.129 14.869 29.643 1.00 82.88 597 THR A CA 1
ATOM 4604 C C . THR A 1 597 ? 4.025 13.675 29.321 1.00 82.88 597 THR A C 1
ATOM 4606 O O . THR A 1 597 ? 3.620 12.751 28.613 1.00 82.88 597 THR A O 1
ATOM 4609 N N . ALA A 1 598 ? 5.235 13.658 29.888 1.00 81.31 598 ALA A N 1
ATOM 4610 C CA . ALA A 1 598 ? 6.116 12.490 29.819 1.00 81.31 598 ALA A CA 1
ATOM 4611 C C . ALA A 1 598 ? 5.434 11.227 30.382 1.00 81.31 598 ALA A C 1
ATOM 4613 O O . ALA A 1 598 ? 5.581 10.152 29.813 1.00 81.31 598 ALA A O 1
ATOM 4614 N N . GLU A 1 599 ? 4.613 11.374 31.427 1.00 82.06 599 GLU A N 1
ATOM 4615 C CA . GLU A 1 599 ? 3.825 10.282 32.014 1.00 82.06 599 GLU A CA 1
ATOM 4616 C C . GLU A 1 599 ? 2.802 9.703 31.027 1.00 82.06 599 GLU A C 1
ATOM 4618 O O . GLU A 1 599 ? 2.636 8.487 30.952 1.00 82.06 599 GLU A O 1
ATOM 4623 N N . THR A 1 600 ? 2.146 10.557 30.231 1.00 81.88 600 THR A N 1
ATOM 4624 C CA . THR A 1 600 ? 1.186 10.115 29.204 1.00 81.88 600 THR A CA 1
ATOM 4625 C C . THR A 1 600 ? 1.891 9.284 28.135 1.00 81.88 600 THR A C 1
ATOM 4627 O O . THR A 1 600 ? 1.397 8.227 27.738 1.00 81.88 600 THR A O 1
ATOM 4630 N N . VAL A 1 601 ? 3.066 9.737 27.690 1.00 81.94 601 VAL A N 1
ATOM 4631 C CA . VAL A 1 601 ? 3.901 9.010 26.723 1.00 81.94 601 VAL A CA 1
ATOM 4632 C C . VAL A 1 601 ? 4.358 7.676 27.314 1.00 81.94 601 VAL A C 1
ATOM 4634 O O . VAL A 1 601 ? 4.140 6.631 26.707 1.00 81.94 601 VAL A O 1
ATOM 4637 N N . GLU A 1 602 ? 4.913 7.686 28.526 1.00 81.31 602 GLU A N 1
ATOM 4638 C CA . GLU A 1 602 ? 5.412 6.484 29.197 1.00 81.31 602 GLU A CA 1
ATOM 4639 C C . GLU A 1 602 ? 4.303 5.446 29.428 1.00 81.31 602 GLU A C 1
ATOM 4641 O O . GLU A 1 602 ? 4.517 4.250 29.214 1.00 81.31 602 GLU A O 1
ATOM 4646 N N . TRP A 1 603 ? 3.103 5.884 29.821 1.00 82.25 603 TRP A N 1
ATOM 4647 C CA . TRP A 1 603 ? 1.949 5.002 29.984 1.00 82.25 603 TRP A CA 1
ATOM 4648 C C . TRP A 1 603 ? 1.565 4.319 28.666 1.00 82.25 603 TRP A C 1
ATOM 4650 O O . TRP A 1 603 ? 1.403 3.099 28.642 1.00 82.25 603 TRP A O 1
ATOM 4660 N N . ASN A 1 604 ? 1.504 5.063 27.555 1.00 81.00 604 ASN A N 1
ATOM 4661 C CA . ASN A 1 604 ? 1.205 4.496 26.234 1.00 81.00 604 ASN A CA 1
ATOM 4662 C C . ASN A 1 604 ? 2.256 3.467 25.797 1.00 81.00 604 ASN A C 1
ATOM 4664 O O . ASN A 1 604 ? 1.913 2.387 25.309 1.00 81.00 604 ASN A O 1
ATOM 4668 N N . CYS A 1 605 ? 3.537 3.753 26.034 1.00 81.19 605 CYS A N 1
ATOM 4669 C CA . CYS A 1 605 ? 4.619 2.812 25.750 1.00 81.19 605 CYS A CA 1
ATOM 4670 C C . CYS A 1 605 ? 4.500 1.535 26.583 1.00 81.19 605 CYS A C 1
ATOM 4672 O O . CYS A 1 605 ? 4.641 0.436 26.047 1.00 81.19 605 CYS A O 1
ATOM 4674 N N . LYS A 1 606 ? 4.186 1.656 27.880 1.00 81.31 606 LYS A N 1
ATOM 4675 C CA . LYS A 1 606 ? 3.960 0.499 28.758 1.00 81.31 606 LYS A CA 1
ATOM 4676 C C . LYS A 1 606 ? 2.793 -0.360 28.278 1.00 81.31 606 LYS A C 1
ATOM 4678 O O . LYS A 1 606 ? 2.915 -1.581 28.315 1.00 81.31 606 LYS A O 1
ATOM 4683 N N . VAL A 1 607 ? 1.704 0.245 27.800 1.00 81.62 607 VAL A N 1
ATOM 4684 C CA . VAL A 1 607 ? 0.545 -0.486 27.258 1.00 81.62 607 VAL A CA 1
ATOM 4685 C C . VAL A 1 607 ? 0.936 -1.317 26.033 1.00 81.62 607 VAL A C 1
ATOM 4687 O O . VAL A 1 607 ? 0.653 -2.516 26.005 1.00 81.62 607 VAL A O 1
ATOM 4690 N N . LEU A 1 608 ? 1.641 -0.731 25.060 1.00 81.81 608 LEU A N 1
ATOM 4691 C CA . LEU A 1 608 ? 2.096 -1.457 23.865 1.00 81.81 608 LEU A CA 1
ATOM 4692 C C . LEU A 1 608 ? 3.092 -2.569 24.204 1.00 81.81 608 LEU A C 1
ATOM 4694 O O . LEU A 1 608 ? 2.935 -3.704 23.749 1.00 81.81 608 LEU A O 1
ATOM 4698 N N . SER A 1 609 ? 4.084 -2.276 25.046 1.00 81.75 609 SER A N 1
ATOM 4699 C CA . SER A 1 609 ? 5.061 -3.273 25.490 1.00 81.75 609 SER A CA 1
ATOM 4700 C C . SER A 1 609 ? 4.387 -4.419 26.244 1.00 81.75 609 SER A C 1
ATOM 4702 O O . SER A 1 609 ? 4.683 -5.587 25.996 1.00 81.75 609 SER A O 1
ATOM 4704 N N . HIS A 1 610 ? 3.428 -4.118 27.123 1.00 82.31 610 HIS A N 1
ATOM 4705 C CA . HIS A 1 610 ? 2.656 -5.133 27.835 1.00 82.31 610 HIS A CA 1
ATOM 4706 C C . HIS A 1 610 ? 1.815 -5.996 26.884 1.00 82.31 610 HIS A C 1
ATOM 4708 O O . HIS A 1 610 ? 1.752 -7.216 27.054 1.00 82.31 610 HIS A O 1
ATOM 4714 N N . GLN A 1 611 ? 1.220 -5.398 25.849 1.00 82.94 611 GLN A N 1
ATOM 4715 C CA . GLN A 1 611 ? 0.475 -6.124 24.822 1.00 82.94 611 GLN A CA 1
ATOM 4716 C C . GLN A 1 611 ? 1.376 -7.116 24.072 1.00 82.94 611 GLN A C 1
ATOM 4718 O O . GLN A 1 611 ? 1.014 -8.285 23.927 1.00 82.94 611 GLN A O 1
ATOM 4723 N N . VAL A 1 612 ? 2.576 -6.687 23.664 1.00 84.94 612 VAL A N 1
ATOM 4724 C CA . VAL A 1 612 ? 3.578 -7.560 23.030 1.00 84.94 612 VAL A CA 1
ATOM 4725 C C . VAL A 1 612 ? 3.963 -8.721 23.950 1.00 84.94 612 VAL A C 1
ATOM 4727 O O . VAL A 1 612 ? 3.951 -9.874 23.517 1.00 84.94 612 VAL A O 1
ATOM 4730 N N . GLN A 1 613 ? 4.260 -8.445 25.222 1.00 84.00 613 GLN A N 1
ATOM 4731 C CA . GLN A 1 613 ? 4.637 -9.486 26.186 1.00 84.00 613 GLN A CA 1
ATOM 4732 C C . GLN A 1 613 ? 3.497 -10.474 26.454 1.00 84.00 613 GLN A C 1
ATOM 4734 O O . GLN A 1 613 ? 3.730 -11.676 26.552 1.00 84.00 613 GLN A O 1
ATOM 4739 N N . THR A 1 614 ? 2.253 -9.995 26.494 1.00 84.06 614 THR A N 1
ATOM 4740 C CA . THR A 1 614 ? 1.065 -10.847 26.648 1.00 84.06 614 THR A CA 1
ATOM 4741 C C . THR A 1 614 ? 0.908 -11.799 25.463 1.00 84.06 614 THR A C 1
ATOM 4743 O O . THR A 1 614 ? 0.650 -12.988 25.651 1.00 84.06 614 THR A O 1
ATOM 4746 N N . ILE A 1 615 ? 1.114 -11.303 24.238 1.00 85.81 615 ILE A N 1
ATOM 4747 C CA . ILE A 1 615 ? 1.085 -12.128 23.023 1.00 85.81 615 ILE A CA 1
ATOM 4748 C C . ILE A 1 615 ? 2.198 -13.181 23.065 1.00 85.81 615 ILE A C 1
ATOM 4750 O O . ILE A 1 615 ? 1.931 -14.353 22.799 1.00 85.81 615 ILE A O 1
ATOM 4754 N N . LYS A 1 616 ? 3.425 -12.789 23.433 1.00 86.00 616 LYS A N 1
ATOM 4755 C CA . LYS A 1 616 ? 4.552 -13.722 23.569 1.00 86.00 616 LYS A CA 1
ATOM 4756 C C . LYS A 1 616 ? 4.265 -14.820 24.589 1.00 86.00 616 LYS A C 1
ATOM 4758 O O . LYS A 1 616 ? 4.354 -15.997 24.248 1.00 86.00 616 LYS A O 1
ATOM 4763 N N . ALA A 1 617 ? 3.840 -14.446 25.795 1.00 83.00 617 ALA A N 1
ATOM 4764 C CA . ALA A 1 617 ? 3.537 -15.383 26.871 1.00 83.00 617 ALA A CA 1
ATOM 4765 C C . ALA A 1 617 ? 2.451 -16.391 26.466 1.00 83.00 617 ALA A C 1
ATOM 4767 O O . ALA A 1 617 ? 2.620 -17.598 26.638 1.00 83.00 617 ALA A O 1
ATOM 4768 N N . ALA A 1 618 ? 1.362 -15.919 25.857 1.00 82.50 618 ALA A N 1
ATOM 4769 C CA . ALA A 1 618 ? 0.263 -16.777 25.424 1.00 82.50 618 ALA A CA 1
ATOM 4770 C C . ALA A 1 618 ? 0.647 -17.740 24.288 1.00 82.50 618 ALA A C 1
ATOM 4772 O O . ALA A 1 618 ? 0.096 -18.835 24.185 1.00 82.50 618 ALA A O 1
ATOM 4773 N N . LEU A 1 619 ? 1.618 -17.359 23.458 1.00 83.62 619 LEU A N 1
ATOM 4774 C CA . LEU A 1 619 ? 2.176 -18.212 22.410 1.00 83.62 619 LEU A CA 1
ATOM 4775 C C . LEU A 1 619 ? 3.370 -19.050 22.886 1.00 83.62 619 LEU A C 1
ATOM 4777 O O . LEU A 1 619 ? 3.946 -19.780 22.078 1.00 83.62 619 LEU A O 1
ATOM 4781 N N . SER A 1 620 ? 3.716 -18.979 24.178 1.00 82.75 620 SER A N 1
ATOM 4782 C CA . SER A 1 620 ? 4.895 -19.634 24.765 1.00 82.75 620 SER A CA 1
ATOM 4783 C C . SER A 1 620 ? 6.197 -19.264 24.042 1.00 82.75 620 SER A C 1
ATOM 4785 O O . SER A 1 620 ? 7.076 -20.101 23.845 1.00 82.75 620 SER A O 1
ATOM 4787 N N . ILE A 1 621 ? 6.295 -18.008 23.606 1.00 77.31 621 ILE A N 1
ATOM 4788 C CA . ILE A 1 621 ? 7.483 -17.429 22.983 1.00 77.31 621 ILE A CA 1
ATOM 4789 C C . ILE A 1 621 ? 8.340 -16.806 24.097 1.00 77.31 621 ILE A C 1
ATOM 4791 O O . ILE A 1 621 ? 7.788 -16.041 24.892 1.00 77.31 621 ILE A O 1
ATOM 4795 N N . PRO A 1 622 ? 9.645 -17.127 24.164 1.00 58.19 622 PRO A N 1
ATOM 4796 C CA . PRO A 1 622 ? 10.549 -16.591 25.178 1.00 58.19 622 PRO A CA 1
ATOM 4797 C C . PRO A 1 622 ? 10.820 -15.083 25.055 1.00 58.19 622 PRO A C 1
ATOM 4799 O O . PRO A 1 622 ? 10.642 -14.490 23.957 1.00 58.19 622 PRO A O 1
#

Nearest PDB structures (foldseek):
  2r55-assembly2_B  TM=6.860E-01  e=2.286E-05  Homo sapiens
  3fo5-assembly1_A  TM=6.558E-01  e=6.619E-05  Homo sapiens
  6vvq-assembly1_A  TM=7.161E-01  e=3.178E-04  Homo sapiens
  3fo5-assembly1_B  TM=6.469E-01  e=9.923E-05  Homo sapiens
  6vvq-assembly2_B  TM=6.984E-01  e=4.094E-04  Homo sapiens

pLDDT: mean 77.97, std 19.59, range [23.73, 98.69]

InterPro domains:
  IPR001356 Homeodomain [PF00046] (52-102)
  IPR001356 Homeodomain [PS50071] (44-104)
  IPR001356 Homeodomain [SM00389] (47-108)
  IPR001356 Homeodomain [cd00086] (51-104)
  IPR002913 START domain [PF01852] (159-378)
  IPR002913 START domain [PS50848] (158-382)
  IPR002913 START domain [SM00234] (156-379)
  IPR009057 Homedomain-like superfamily [SSF46689] (30-103)
  IPR017970 Homeobox, conserved site [PS00027] (79-102)
  IPR023393 START-like domain superfamily [G3DSA:3.30.530.20] (202-355)
  IPR042160 Class IV homeodomain-leucine zipper [PTHR45654] (158-619)
  IPR057993 HD-Zip IV, C-terminal domain [PF25797] (394-620)

Sequence (622 aa):
MDRHSGTGVAENFDSGLMGTMNGDGYESSDSFEVPPPDNGGPSEKMNNKFRRHSPHQIQVLESFFKDCPHPDERQKRELSMRLGIEKKKIKFWFQNRRTQMKAQLERNENEFLKQENDKLRVENDFLKQALDSPTCNNCGGPAVPLSSSHNPTPNPNALAAMDELIKMAHMGHPLWIKGLHDGPETLNLAEYERSFPSCIGIKPSGYTVEATRETACVPLRGLALVETLMDANRWADMFPCLIAGAATVDVLSSGTGGTRDNALQVMVAEFQVLSPFVPVRRVRFVRFCKHLSDGVWAVVDVSIDPSNAANPPMFANCRRLPSGCIIQDTDNKYTKVTWVEHSEYDESTVHHLLHPLHGSGFGFGAHRWISTLQRQCRRFALILSPSINGEGNAAGRKNVLKLARRMTYNFLDCICALSERKGLDVGYVCNAGEDVRVMVRKDAKYPAETHALSSSTSVWMPISQQRLFDYLVDVGMRCHRDLLSKERSTPAMINVAKGPGQGDRVTLFSSGLATNGSLILQETWSDASGALIVCALFGGTSASVVMNGGDTSQLEMFPMGFTILPGDERRSSSDGSTSSRCLLTTASEILVDGKITAETVEWNCKVLSHQVQTIKAALSIP

Secondary structure (DSSP, 8-state):
--------------------------------PPPPP-------------PPPPHHHHHHHHHHHHH-SS--HHHHHHHHHHHT--HHHHHHHHHHHHHHHHHHHHHHHHHHHHHHHHHHHHHHHHHHHHHHS-B-TTT--B-----S-------HHHHHHHHHHHHHHH--TTTEEEPGGGPPEEE-HHHHHHH---SS-SPPTTEEEEEEEEEEEESS-HHHHHHHHTSHHHHHHH-TTTEEEEEEEEEEE--STTSSTTEEEEEEEEE--SSTTS--EEEEEEEEEEEEETTEEEEEEEEPPGGGSSS--S-TTEEE-SEEEEEEE-TTS-EEEEEEEEEEEEGGGS-GGGGGGTTSSTTT-HHHHHHHHHHHHHHHHHHH-S---SSS-HHHHHHHHHHHHHHHHHHHHHHH---SSSS-EEEEEEE-SSS-EEEEEE-TTS-TTEEEEEEEEEEEESS-HHHHHHHHHHHHHHHHHTTS-S---PPEEEEEE-SSSSSSEEEEEE-SS-TT--EEEEEEEEETTEEEEEEEEE-GGGHHHHHTT---TT---EEEEEEEEEEEEEEPTTT--EEEEEEEEEEEEEEEESPPPHHHHHHHHHHHHHHHHHHHHHTT--

Solvent-accessible surface area (backbone atoms only — not comparable to full-atom values): 35372 Å² total; per-residue (Å²): 141,78,90,81,88,87,83,90,77,87,79,82,83,74,95,78,83,81,78,90,74,83,90,82,84,84,85,81,89,78,89,78,89,83,83,86,89,84,84,88,85,90,75,95,83,81,91,76,69,85,79,73,80,51,71,69,53,47,51,54,51,53,56,47,36,76,81,45,69,75,69,52,79,66,54,40,49,51,52,18,68,76,63,76,42,60,50,69,59,53,55,49,50,45,52,51,49,51,54,53,50,51,55,49,50,54,47,54,48,51,52,50,52,48,52,52,48,53,49,50,48,53,51,50,52,50,52,48,52,46,67,76,59,33,58,36,94,88,75,74,46,79,50,75,72,78,75,86,77,64,76,78,74,72,57,66,52,56,54,50,28,44,56,48,39,56,47,64,72,70,57,49,76,75,42,40,43,74,34,76,96,83,36,67,27,33,57,32,61,73,50,41,65,74,74,49,82,75,70,67,62,80,83,62,89,72,49,47,78,41,41,20,39,33,74,50,73,29,79,47,50,37,69,61,48,50,57,30,64,77,30,39,65,51,31,23,68,49,31,64,76,43,27,78,41,44,41,73,76,44,75,80,32,81,34,49,94,92,36,57,34,64,16,28,33,35,34,38,35,26,38,39,47,83,29,60,69,50,80,66,46,56,41,56,26,39,39,40,26,38,68,77,51,93,60,29,39,38,40,30,33,32,35,62,62,52,89,82,41,99,64,70,66,99,53,72,59,43,48,43,39,50,19,35,36,42,30,32,50,44,97,85,63,31,11,42,36,40,29,37,29,29,37,36,30,40,58,88,77,56,42,76,90,49,57,78,40,64,85,65,40,63,64,81,18,16,51,38,55,55,43,37,43,45,53,41,43,41,44,51,53,52,66,70,39,93,71,58,81,62,64,71,48,54,49,13,53,47,39,52,56,52,49,47,49,53,43,50,53,56,40,52,50,41,33,55,73,73,60,85,82,79,80,38,48,63,78,47,77,47,69,67,59,101,62,28,44,36,38,34,36,40,47,85,90,45,59,98,49,36,36,40,42,21,34,21,29,61,47,82,39,90,39,40,49,66,64,53,48,55,50,48,56,62,37,60,61,33,68,49,52,74,78,31,73,97,68,80,86,67,70,69,59,31,56,38,76,54,51,95,66,93,51,27,33,41,38,32,34,65,42,90,79,45,104,58,53,23,34,36,44,37,37,36,34,67,58,92,56,23,33,40,41,41,34,31,60,40,66,24,90,46,48,64,37,42,48,67,44,48,90,61,86,83,63,72,68,46,27,33,38,38,36,33,37,58,50,58,69,45,67,43,93,86,76,75,48,70,47,32,22,15,38,40,18,42,35,39,39,46,81,40,81,48,84,89,44,73,66,58,55,52,51,53,46,50,52,54,53,49,51,52,51,52,54,30,56,76,68,73,46,134

Foldseek 3Di:
DDDDDDDDDDDDPDPDDDDDDDDDDDDDDDDDDDDDDDDDDDDDDDPPDDDDADPVLVVVLVVVCVVPLPDDPVRLVVSCVVRVHDSVVSVVVSVVVVVVVVVVVVVVVVVVVVVVVVVVVVVVVVVVVCVVFPADPVPRDTDDPPPPPDPPPQDVLQVLLQVVVVCLLPDDPPQWDADPPRAWTWGPVVVCVVPHDASQDDDDPQKDKTKTKDKDKALAQLQRVVVQCPDFVSVCLLQVQFWVGKDFPAWPDCAPPNGLAQTKTWMWTWTDHQALQDATQIFIWMWTKHDDDVQKIWIWTFGHHLVPPPDRDPHPFKTWRTWTWIWGDDPVSIIMIMTMGIMMGNPVSHDPQCPLVPNSCLGNYPVLSVVSNRLVSLLVCQLPDPDADWAADRLLQNLLSVVQSVLVSLQSCLGHVDAPPDCWHFPDWDDPDPFKIKIWTDDPPDDPFKIKIKMKGKDKDQAFLVVLQVVCVVCVVVVLVPVADPDDDFDWNTWGASDPDDFAIWTKGFRPRDPFTKIKIWGWDQDLSWIWIKIWIFTNVCVCCSRVNHDCPPTDTKMWTKIKGWGDFDQDPPPRDTRTMIMIMTMTMDMDGGDDDPVNVVVVVCVVVVVVVVSCVVVVHD

Radius of gyration: 31.47 Å; Cα contacts (8 Å, |Δi|>4): 1026; chains: 1; bounding box: 106×74×95 Å